Protein AF-0000000082405717 (afdb_homodimer)

Organism: Rhodococcus erythropolis (NCBI:txid1833)

InterPro domains:
  IPR011251 Luciferase-like domain [PF00296] (8-294)
  IPR022526 F420-dependent oxidoreductase, Rv3093c [TIGR03841] (1-301)
  IPR036661 Luciferase-like domain superfamily [G3DSA:3.20.20.30] (1-319)
  IPR036661 Luciferase-like domain superfamily [SSF51679] (6-317)
  IPR050564 F420-dependent glucose-6-phosphate dehydrogenase/mer [PTHR43244] (6-301)

Radius of gyration: 26.14 Å; Cα contacts (8 Å, |Δi|>4): 1384; chains: 2; bounding box: 50×81×60 Å

Solvent-accessible surface area (backbone atoms only — not comparable to full-atom values): 31943 Å² total; per-residue (Å²): 84,48,86,56,84,92,44,67,76,69,43,40,55,54,29,53,53,49,41,29,74,64,60,40,64,63,46,45,32,46,54,72,73,52,46,29,38,41,27,51,45,25,62,54,38,56,72,51,84,68,31,30,38,30,44,28,49,38,36,39,67,67,44,35,39,50,57,49,47,30,28,41,18,33,28,14,68,74,29,72,35,42,25,20,43,26,36,25,62,74,48,66,61,56,38,39,29,32,45,38,34,69,68,81,58,38,56,59,25,42,42,42,31,47,52,20,34,50,31,29,57,70,69,33,58,20,67,25,90,48,94,77,36,35,24,37,89,33,57,66,70,51,66,50,21,79,50,49,44,30,22,47,38,84,50,69,66,34,40,49,35,16,38,75,67,20,56,22,31,37,33,73,65,50,27,46,69,56,46,28,54,53,48,52,50,45,51,52,50,18,60,75,69,72,42,67,79,39,48,33,34,35,40,22,47,24,34,33,27,88,88,34,50,52,69,65,41,51,50,54,52,46,62,68,45,57,81,43,38,54,34,86,67,48,26,57,51,41,36,75,73,70,42,46,70,57,32,52,42,38,66,69,63,53,55,67,71,60,50,51,75,59,59,48,70,64,62,44,48,51,27,28,38,48,27,24,65,69,46,31,53,52,46,53,48,46,29,43,74,48,62,42,73,42,76,45,69,30,44,36,62,37,92,92,28,59,49,12,48,57,29,46,58,58,54,46,67,75,106,84,52,87,56,83,93,46,66,76,66,46,41,55,54,29,53,52,49,41,27,74,63,61,42,63,62,48,45,32,46,56,72,74,52,47,31,38,40,27,50,45,25,62,55,38,56,71,51,85,68,31,32,37,30,43,29,50,39,35,40,68,68,46,36,38,50,57,49,48,30,29,40,18,32,28,13,68,73,30,72,36,41,25,21,42,25,35,25,63,74,48,66,62,55,37,40,29,32,45,38,33,67,65,80,58,37,55,58,27,42,42,41,32,49,54,20,33,50,32,30,56,70,68,33,58,20,64,25,90,46,96,76,36,36,24,36,89,35,56,69,71,51,65,52,22,78,50,49,44,29,23,47,38,83,50,69,66,33,40,51,36,17,38,74,69,20,56,22,30,36,35,73,64,50,27,46,68,56,46,30,54,52,48,52,51,44,51,52,49,17,61,74,68,72,42,66,79,39,48,32,35,34,41,22,46,25,34,34,28,88,89,34,49,51,70,66,40,51,49,55,52,46,62,68,44,56,82,42,38,53,35,86,67,48,26,57,50,40,37,75,73,71,43,45,69,55,32,53,40,36,64,69,62,51,55,69,71,59,50,50,77,59,61,49,69,66,61,43,49,49,27,29,39,48,26,24,65,69,48,31,54,52,48,54,47,47,32,41,74,48,63,43,74,41,77,45,67,28,45,37,62,37,94,93,27,60,49,11,47,58,29,48,56,58,54,46,69,73,105

Structure (mmCIF, N/CA/C/O backbone):
data_AF-0000000082405717-model_v1
#
loop_
_entity.id
_entity.type
_entity.pdbx_description
1 polymer 'LLM class F420-dependent oxidoreductase'
#
loop_
_atom_site.group_PDB
_atom_site.id
_atom_site.type_symbol
_atom_site.label_atom_id
_atom_site.label_alt_id
_atom_site.label_comp_id
_atom_site.label_asym_id
_atom_site.label_entity_id
_atom_site.label_seq_id
_atom_site.pdbx_PDB_ins_code
_atom_site.Cartn_x
_atom_site.Cartn_y
_atom_site.Cartn_z
_atom_site.occupancy
_atom_site.B_iso_or_equiv
_atom_site.auth_seq_id
_atom_site.auth_comp_id
_atom_site.auth_asym_id
_atom_site.auth_atom_id
_atom_site.pdbx_PDB_model_num
ATOM 1 N N . MET A 1 1 ? 1.804 -17.516 -0.423 1 82.5 1 MET A N 1
ATOM 2 C CA . MET A 1 1 ? 0.649 -17.625 0.466 1 82.5 1 MET A CA 1
ATOM 3 C C . MET A 1 1 ? -0.65 -17.641 -0.332 1 82.5 1 MET A C 1
ATOM 5 O O . MET A 1 1 ? -0.806 -16.891 -1.296 1 82.5 1 MET A O 1
ATOM 9 N N . GLY A 1 2 ? -1.438 -18.625 0.055 1 79.5 2 GLY A N 1
ATOM 10 C CA . GLY A 1 2 ? -2.766 -18.656 -0.539 1 79.5 2 GLY A CA 1
ATOM 11 C C . GLY A 1 2 ? -3.76 -17.766 0.182 1 79.5 2 GLY A C 1
ATOM 12 O O . GLY A 1 2 ? -3.793 -17.734 1.414 1 79.5 2 GLY A O 1
ATOM 13 N N . LEU A 1 3 ? -4.418 -16.812 -0.432 1 80.62 3 LEU A N 1
ATOM 14 C CA . LEU A 1 3 ? -5.5 -16.031 0.153 1 80.62 3 LEU A CA 1
ATOM 15 C C . LEU A 1 3 ? -6.855 -16.656 -0.151 1 80.62 3 LEU A C 1
ATOM 17 O O . LEU A 1 3 ? -7.707 -16.031 -0.785 1 80.62 3 LEU A O 1
ATOM 21 N N . TRP A 1 4 ? -7.027 -17.859 0.488 1 90.5 4 TRP A N 1
ATOM 22 C CA . TRP A 1 4 ? -8.234 -18.641 0.249 1 90.5 4 TRP A CA 1
ATOM 23 C C . TRP A 1 4 ? -9.461 -17.969 0.844 1 90.5 4 TRP A C 1
ATOM 25 O O . TRP A 1 4 ? -9.469 -17.609 2.027 1 90.5 4 TRP A O 1
ATOM 35 N N . GLN A 1 5 ? -10.477 -17.844 0.106 1 87.81 5 GLN A N 1
ATOM 36 C CA . GLN A 1 5 ? -11.633 -17.047 0.493 1 87.81 5 GLN A CA 1
ATOM 37 C C . GLN A 1 5 ? -12.539 -17.812 1.448 1 87.81 5 GLN A C 1
ATOM 39 O O . GLN A 1 5 ? -13.422 -17.234 2.082 1 87.81 5 GLN A O 1
ATOM 44 N N . ASP A 1 6 ? -12.32 -19.125 1.501 1 91.88 6 ASP A N 1
ATOM 45 C CA . ASP A 1 6 ? -13.172 -19.969 2.34 1 91.88 6 ASP A CA 1
ATOM 46 C C . ASP A 1 6 ? -12.523 -20.234 3.695 1 91.88 6 ASP A C 1
ATOM 48 O O . ASP A 1 6 ? -12.922 -21.141 4.414 1 91.88 6 ASP A O 1
ATOM 52 N N . ARG A 1 7 ? -11.492 -19.453 4 1 94.62 7 ARG A N 1
ATOM 53 C CA . ARG A 1 7 ? -10.781 -19.562 5.27 1 94.62 7 ARG A CA 1
ATOM 54 C C . ARG A 1 7 ? -10.75 -18.219 5.996 1 94.62 7 ARG A C 1
ATOM 56 O O . ARG A 1 7 ? -10.883 -17.172 5.375 1 94.62 7 ARG A O 1
ATOM 63 N N . PRO A 1 8 ? -10.578 -18.312 7.332 1 94.56 8 PRO A N 1
ATOM 64 C CA . PRO A 1 8 ? -10.305 -17.062 8.023 1 94.56 8 PRO A CA 1
ATOM 65 C C . PRO A 1 8 ? -9.086 -16.328 7.461 1 94.56 8 PRO A C 1
ATOM 67 O O . PRO A 1 8 ? -8.023 -16.938 7.285 1 94.56 8 PRO A O 1
ATOM 70 N N . PRO A 1 9 ? -9.25 -15.047 7.191 1 94.12 9 PRO A N 1
ATOM 71 C CA . PRO A 1 9 ? -8.172 -14.312 6.535 1 94.12 9 PRO A CA 1
ATOM 72 C C . PRO A 1 9 ? -6.836 -14.438 7.266 1 94.12 9 PRO A C 1
ATOM 74 O O . PRO A 1 9 ? -5.789 -14.594 6.629 1 94.12 9 PRO A O 1
ATOM 77 N N . ARG A 1 10 ? -6.812 -14.539 8.523 1 92.94 10 ARG A N 1
ATOM 78 C CA . ARG A 1 10 ? -5.586 -14.484 9.312 1 92.94 10 ARG A CA 1
ATOM 79 C C . ARG A 1 10 ? -4.816 -15.797 9.211 1 92.94 10 ARG A C 1
ATOM 81 O O . ARG A 1 10 ? -3.654 -15.875 9.617 1 92.94 10 ARG A O 1
ATOM 88 N N . GLU A 1 11 ? -5.453 -16.797 8.688 1 96.5 11 GLU A N 1
ATOM 89 C CA . GLU A 1 11 ? -4.762 -18.078 8.531 1 96.5 11 GLU A CA 1
ATOM 90 C C . GLU A 1 11 ? -3.531 -17.922 7.641 1 96.5 11 GLU A C 1
ATOM 92 O O . GLU A 1 11 ? -2.562 -18.688 7.777 1 96.5 11 GLU A O 1
ATOM 97 N N . VAL A 1 12 ? -3.496 -16.938 6.852 1 96.19 12 VAL A N 1
ATOM 98 C CA . VAL A 1 12 ? -2.391 -16.719 5.926 1 96.19 12 VAL A CA 1
ATOM 99 C C . VAL A 1 12 ? -1.126 -16.359 6.707 1 96.19 12 VAL A C 1
ATOM 101 O O . VAL A 1 12 ? -0.019 -16.734 6.309 1 96.19 12 VAL A O 1
ATOM 104 N N . THR A 1 13 ? -1.247 -15.648 7.824 1 96.56 13 THR A N 1
ATOM 105 C CA . THR A 1 13 ? -0.088 -15.297 8.633 1 96.56 13 THR A CA 1
ATOM 106 C C . THR A 1 13 ? 0.536 -16.547 9.258 1 96.56 13 THR A C 1
ATOM 108 O O . THR A 1 13 ? 1.759 -16.641 9.375 1 96.56 13 THR A O 1
ATOM 111 N N . THR A 1 14 ? -0.333 -17.5 9.656 1 97 14 THR A N 1
ATOM 112 C CA . THR A 1 14 ? 0.156 -18.781 10.18 1 97 14 THR A CA 1
ATOM 113 C C . THR A 1 14 ? 0.927 -19.547 9.109 1 97 14 THR A C 1
ATOM 115 O O . THR A 1 14 ? 1.992 -20.094 9.383 1 97 14 THR A O 1
ATOM 118 N N . THR A 1 15 ? 0.385 -19.531 7.902 1 97.94 15 THR A N 1
ATOM 119 C CA . THR A 1 15 ? 1.049 -20.188 6.781 1 97.94 15 THR A CA 1
ATOM 120 C C . THR A 1 15 ? 2.436 -19.594 6.551 1 97.94 15 THR A C 1
ATOM 122 O O . THR A 1 15 ? 3.414 -20.328 6.391 1 97.94 15 THR A O 1
ATOM 125 N N . ALA A 1 16 ? 2.533 -18.297 6.547 1 97.88 16 ALA A N 1
ATOM 126 C CA . ALA A 1 16 ? 3.787 -17.609 6.277 1 97.88 16 ALA A CA 1
ATOM 127 C C . ALA A 1 16 ? 4.832 -17.906 7.348 1 97.88 16 ALA A C 1
ATOM 129 O O . ALA A 1 16 ? 5.984 -18.203 7.027 1 97.88 16 ALA A O 1
ATOM 130 N N . ARG A 1 17 ? 4.473 -17.875 8.602 1 96.94 17 ARG A N 1
ATOM 131 C CA . ARG A 1 17 ? 5.395 -18.109 9.711 1 96.94 17 ARG A CA 1
ATOM 132 C C . ARG A 1 17 ? 5.879 -19.547 9.719 1 96.94 17 ARG A C 1
ATOM 134 O O . ARG A 1 17 ? 7.047 -19.812 10.016 1 96.94 17 ARG A O 1
ATOM 141 N N . LEU A 1 18 ? 4.914 -20.406 9.422 1 97.44 18 LEU A N 1
ATOM 142 C CA . LEU A 1 18 ? 5.281 -21.828 9.328 1 97.44 18 LEU A CA 1
ATOM 143 C C . LEU A 1 18 ? 6.281 -22.047 8.203 1 97.44 18 LEU A C 1
ATOM 145 O O . LEU A 1 18 ? 7.23 -22.828 8.359 1 97.44 18 LEU A O 1
ATOM 149 N N . ALA A 1 19 ? 6.051 -21.406 7.066 1 97.94 19 ALA A N 1
ATOM 150 C CA . ALA A 1 19 ? 6.965 -21.547 5.938 1 97.94 19 ALA A CA 1
ATOM 151 C C . ALA A 1 19 ? 8.383 -21.125 6.328 1 97.94 19 ALA A C 1
ATOM 153 O O . ALA A 1 19 ? 9.352 -21.828 6.012 1 97.94 19 ALA A O 1
ATOM 154 N N . ASP A 1 20 ? 8.523 -20.016 7.027 1 97.94 20 ASP A N 1
ATOM 155 C CA . ASP A 1 20 ? 9.828 -19.547 7.484 1 97.94 20 ASP A CA 1
ATOM 156 C C . ASP A 1 20 ? 10.461 -20.547 8.461 1 97.94 20 ASP A C 1
ATOM 158 O O . ASP A 1 20 ? 11.641 -20.875 8.344 1 97.94 20 ASP A O 1
ATOM 162 N N . LYS A 1 21 ? 9.664 -21.016 9.406 1 97.06 21 LYS A N 1
ATOM 163 C CA . LYS A 1 21 ? 10.148 -21.938 10.422 1 97.06 21 LYS A CA 1
ATOM 164 C C . LYS A 1 21 ? 10.641 -23.234 9.797 1 97.06 21 LYS A C 1
ATOM 166 O O . LYS A 1 21 ? 11.609 -23.828 10.281 1 97.06 21 LYS A O 1
ATOM 171 N N . LEU A 1 22 ? 9.977 -23.641 8.719 1 97.44 22 LEU A N 1
ATOM 172 C CA . LEU A 1 22 ? 10.305 -24.891 8.062 1 97.44 22 LEU A CA 1
ATOM 173 C C . LEU A 1 22 ? 11.492 -24.734 7.129 1 97.44 22 LEU A C 1
ATOM 175 O O . LEU A 1 22 ? 11.953 -25.703 6.523 1 97.44 22 LEU A O 1
ATOM 179 N N . GLY A 1 23 ? 11.922 -23.469 6.914 1 95.62 23 GLY A N 1
ATOM 180 C CA . GLY A 1 23 ? 13.172 -23.25 6.203 1 95.62 23 GLY A CA 1
ATOM 181 C C . GLY A 1 23 ? 12.977 -22.969 4.727 1 95.62 23 GLY A C 1
ATOM 182 O O . GLY A 1 23 ? 13.922 -23.062 3.941 1 95.62 23 GLY A O 1
ATOM 183 N N . PHE A 1 24 ? 11.758 -22.672 4.312 1 96.62 24 PHE A N 1
ATOM 184 C CA . PHE A 1 24 ? 11.578 -22.203 2.945 1 96.62 24 PHE A CA 1
ATOM 185 C C . PHE A 1 24 ? 12.344 -20.922 2.707 1 96.62 24 PHE A C 1
ATOM 187 O O . PHE A 1 24 ? 12.344 -20.016 3.553 1 96.62 24 PHE A O 1
ATOM 194 N N . GLY A 1 25 ? 12.992 -20.797 1.614 1 95.94 25 GLY A N 1
ATOM 195 C CA . GLY A 1 25 ? 13.898 -19.688 1.351 1 95.94 25 GLY A CA 1
ATOM 196 C C . GLY A 1 25 ? 13.172 -18.391 1.021 1 95.94 25 GLY A C 1
ATOM 197 O O . GLY A 1 25 ? 13.727 -17.297 1.191 1 95.94 25 GLY A O 1
ATOM 198 N N . ARG A 1 26 ? 12.008 -18.594 0.47 1 97.94 26 ARG A N 1
ATOM 199 C CA . ARG A 1 26 ? 11.234 -17.406 0.095 1 97.94 26 ARG A CA 1
ATOM 200 C C . ARG A 1 26 ? 9.766 -17.578 0.469 1 97.94 26 ARG A C 1
ATOM 202 O O . ARG A 1 26 ? 9.203 -18.672 0.338 1 97.94 26 ARG A O 1
ATOM 209 N N . VAL A 1 27 ? 9.164 -16.516 0.945 1 98.25 27 VAL A N 1
ATOM 210 C CA . VAL A 1 27 ? 7.727 -16.422 1.185 1 98.25 27 VAL A CA 1
ATOM 211 C C . VAL A 1 27 ? 7.117 -15.375 0.259 1 98.25 27 VAL A C 1
ATOM 213 O O . VAL A 1 27 ? 7.527 -14.211 0.27 1 98.25 27 VAL A O 1
ATOM 216 N N . TRP A 1 28 ? 6.191 -15.828 -0.559 1 98.25 28 TRP A N 1
ATOM 217 C CA . TRP A 1 28 ? 5.531 -14.961 -1.526 1 98.25 28 TRP A CA 1
ATOM 218 C C . TRP A 1 28 ? 4.238 -14.391 -0.952 1 98.25 28 TRP A C 1
ATOM 220 O O . TRP A 1 28 ? 3.398 -15.133 -0.437 1 98.25 28 TRP A O 1
ATOM 230 N N . VAL A 1 29 ? 4.125 -13.094 -1.016 1 97.5 29 VAL A N 1
ATOM 231 C CA . VAL A 1 29 ? 2.916 -12.391 -0.604 1 97.5 29 VAL A CA 1
ATOM 232 C C . VAL A 1 29 ? 2.219 -11.805 -1.827 1 97.5 29 VAL A C 1
ATOM 234 O O . VAL A 1 29 ? 2.57 -10.711 -2.287 1 97.5 29 VAL A O 1
ATOM 237 N N . GLY A 1 30 ? 1.246 -12.508 -2.324 1 93.44 30 GLY A N 1
ATOM 238 C CA . GLY A 1 30 ? 0.477 -12.016 -3.455 1 93.44 30 GLY A CA 1
ATOM 239 C C . GLY A 1 30 ? -0.534 -10.953 -3.066 1 93.44 30 GLY A C 1
ATOM 240 O O . GLY A 1 30 ? -0.713 -10.656 -1.883 1 93.44 30 GLY A O 1
ATOM 241 N N . GLU A 1 31 ? -1.063 -10.297 -4.027 1 89.25 31 GLU A N 1
ATOM 242 C CA . GLU A 1 31 ? -2.115 -9.312 -3.779 1 89.25 31 GLU A CA 1
ATOM 243 C C . GLU A 1 31 ? -3.387 -9.664 -4.547 1 89.25 31 GLU A C 1
ATOM 245 O O . GLU A 1 31 ? -3.354 -9.852 -5.766 1 89.25 31 GLU A O 1
ATOM 250 N N . MET A 1 32 ? -4.398 -9.82 -3.762 1 84.19 32 MET A N 1
ATOM 251 C CA . MET A 1 32 ? -5.742 -10.008 -4.301 1 84.19 32 MET A CA 1
ATOM 252 C C . MET A 1 32 ? -6.75 -9.141 -3.553 1 84.19 32 MET A C 1
ATOM 254 O O . MET A 1 32 ? -6.555 -7.93 -3.412 1 84.19 32 MET A O 1
ATOM 258 N N . ALA A 1 33 ? -7.75 -9.766 -3.041 1 88.5 33 ALA A N 1
ATOM 259 C CA . ALA A 1 33 ? -8.891 -8.977 -2.584 1 88.5 33 ALA A CA 1
ATOM 260 C C . ALA A 1 33 ? -8.859 -8.789 -1.07 1 88.5 33 ALA A C 1
ATOM 262 O O . ALA A 1 33 ? -9.656 -8.031 -0.514 1 88.5 33 ALA A O 1
ATOM 263 N N . THR A 1 34 ? -7.898 -9.453 -0.398 1 95.62 34 THR A N 1
ATOM 264 C CA . THR A 1 34 ? -8.039 -9.508 1.052 1 95.62 34 THR A CA 1
ATOM 265 C C . THR A 1 34 ? -7.105 -8.516 1.729 1 95.62 34 THR A C 1
ATOM 267 O O . THR A 1 34 ? -7.547 -7.492 2.258 1 95.62 34 THR A O 1
ATOM 270 N N . TYR A 1 35 ? -5.781 -8.758 1.598 1 97.81 35 TYR A N 1
ATOM 271 C CA . TYR A 1 35 ? -4.801 -7.918 2.281 1 97.81 35 TYR A CA 1
ATOM 272 C C . TYR A 1 35 ? -4.047 -7.047 1.287 1 97.81 35 TYR A C 1
ATOM 274 O O . TYR A 1 35 ? -3.764 -7.473 0.165 1 97.81 35 TYR A O 1
ATOM 282 N N . ASP A 1 36 ? -3.68 -5.852 1.724 1 98 36 ASP A N 1
ATOM 283 C CA . ASP A 1 36 ? -2.611 -5.094 1.078 1 98 36 ASP A CA 1
ATOM 284 C C . ASP A 1 36 ? -1.276 -5.828 1.188 1 98 36 ASP A C 1
ATOM 286 O O . ASP A 1 36 ? -0.887 -6.262 2.275 1 98 36 ASP A O 1
ATOM 290 N N . ALA A 1 37 ? -0.644 -5.914 0.137 1 98.12 37 ALA A N 1
ATOM 291 C CA . ALA A 1 37 ? 0.55 -6.75 0.074 1 98.12 37 ALA A CA 1
ATOM 292 C C . ALA A 1 37 ? 1.642 -6.223 1 1 98.12 37 ALA A C 1
ATOM 294 O O . ALA A 1 37 ? 2.338 -7 1.657 1 98.12 37 ALA A O 1
ATOM 295 N N . PHE A 1 38 ? 1.84 -4.902 1.069 1 98.69 38 PHE A N 1
ATOM 296 C CA . PHE A 1 38 ? 2.926 -4.328 1.855 1 98.69 38 PHE A CA 1
ATOM 297 C C . PHE A 1 38 ? 2.617 -4.41 3.346 1 98.69 38 PHE A C 1
ATOM 299 O O . PHE A 1 38 ? 3.506 -4.68 4.156 1 98.69 38 PHE A O 1
ATOM 306 N N . ALA A 1 39 ? 1.356 -4.188 3.701 1 98.62 39 ALA A N 1
ATOM 307 C CA . ALA A 1 39 ? 0.957 -4.34 5.098 1 98.62 39 ALA A CA 1
ATOM 308 C C . ALA A 1 39 ? 1.168 -5.773 5.574 1 98.62 39 ALA A C 1
ATOM 310 O O . ALA A 1 39 ? 1.77 -6.004 6.629 1 98.62 39 ALA A O 1
ATOM 311 N N . LEU A 1 40 ? 0.71 -6.711 4.777 1 98.5 40 LEU A N 1
ATOM 312 C CA . LEU A 1 40 ? 0.818 -8.117 5.16 1 98.5 40 LEU A CA 1
ATOM 313 C C . LEU A 1 40 ? 2.277 -8.555 5.211 1 98.5 40 LEU A C 1
ATOM 315 O O . LEU A 1 40 ? 2.699 -9.219 6.164 1 98.5 40 LEU A O 1
ATOM 319 N N . ALA A 1 41 ? 3.025 -8.18 4.184 1 98.69 41 ALA A N 1
ATOM 320 C CA . ALA A 1 41 ? 4.441 -8.539 4.148 1 98.69 41 ALA A CA 1
ATOM 321 C C . ALA A 1 41 ? 5.184 -7.961 5.352 1 98.69 41 ALA A C 1
ATOM 323 O O . ALA A 1 41 ? 6.051 -8.617 5.926 1 98.69 41 ALA A O 1
ATOM 324 N N . THR A 1 42 ? 4.891 -6.727 5.727 1 98.69 42 THR A N 1
ATOM 325 C CA . THR A 1 42 ? 5.504 -6.102 6.891 1 98.69 42 THR A CA 1
ATOM 326 C C . THR A 1 42 ? 5.176 -6.879 8.164 1 98.69 42 THR A C 1
ATOM 328 O O . THR A 1 42 ? 6.055 -7.137 8.984 1 98.69 42 THR A O 1
ATOM 331 N N . SER A 1 43 ? 3.955 -7.238 8.305 1 98.31 43 SER A N 1
ATOM 332 C CA . SER A 1 43 ? 3.504 -7.957 9.492 1 98.31 43 SER A CA 1
ATOM 333 C C . SER A 1 43 ? 4.211 -9.305 9.625 1 98.31 43 SER A C 1
ATOM 335 O O . SER A 1 43 ? 4.793 -9.602 10.672 1 98.31 43 SER A O 1
ATOM 337 N N . VAL A 1 44 ? 4.23 -10.102 8.531 1 97.56 44 VAL A N 1
ATOM 338 C CA . VAL A 1 44 ? 4.742 -11.461 8.648 1 97.56 44 VAL A CA 1
ATOM 339 C C . VAL A 1 44 ? 6.266 -11.445 8.586 1 97.56 44 VAL A C 1
ATOM 341 O O . VAL A 1 44 ? 6.926 -12.266 9.234 1 97.56 44 VAL A O 1
ATOM 344 N N . GLY A 1 45 ? 6.812 -10.477 7.895 1 98.06 45 GLY A N 1
ATOM 345 C CA . GLY A 1 45 ? 8.258 -10.414 7.711 1 98.06 45 GLY A CA 1
ATOM 346 C C . GLY A 1 45 ? 9 -10.023 8.969 1 98.06 45 GLY A C 1
ATOM 347 O O . GLY A 1 45 ? 10.164 -10.391 9.148 1 98.06 45 GLY A O 1
ATOM 348 N N . ALA A 1 46 ? 8.469 -9.172 9.852 1 95.31 46 ALA A N 1
ATOM 349 C CA . ALA A 1 46 ? 9.102 -8.727 11.094 1 95.31 46 ALA A CA 1
ATOM 350 C C . ALA A 1 46 ? 9.469 -9.914 11.977 1 95.31 46 ALA A C 1
ATOM 352 O O . ALA A 1 46 ? 10.43 -9.852 12.75 1 95.31 46 ALA A O 1
ATOM 353 N N . GLY A 1 47 ? 9.062 -11.07 11.781 1 92.5 47 GLY A N 1
ATOM 354 C CA . GLY A 1 47 ? 9.305 -12.234 12.617 1 92.5 47 GLY A CA 1
ATOM 355 C C . GLY A 1 47 ? 10.055 -13.344 11.898 1 92.5 47 GLY A C 1
ATOM 356 O O . GLY A 1 47 ? 10.32 -14.398 12.477 1 92.5 47 GLY A O 1
ATOM 357 N N . PHE A 1 48 ? 10.43 -13.031 10.664 1 96.94 48 PHE A N 1
ATOM 358 C CA . PHE A 1 48 ? 11.094 -14.055 9.867 1 96.94 48 PHE A CA 1
ATOM 359 C C . PHE A 1 48 ? 12.531 -14.25 10.32 1 96.94 48 PHE A C 1
ATOM 361 O O . PHE A 1 48 ? 13.219 -13.281 10.648 1 96.94 48 PHE A O 1
ATOM 368 N N . GLU A 1 49 ? 12.984 -15.398 10.297 1 95.31 49 GLU A N 1
ATOM 369 C CA . GLU A 1 49 ? 14.352 -15.727 10.672 1 95.31 49 GLU A CA 1
ATOM 370 C C . GLU A 1 49 ? 15.211 -16.031 9.453 1 95.31 49 GLU A C 1
ATOM 372 O O . GLU A 1 49 ? 16.422 -15.805 9.461 1 95.31 49 GLU A O 1
ATOM 377 N N . HIS A 1 50 ? 14.586 -16.516 8.352 1 93.44 50 HIS A N 1
ATOM 378 C CA . HIS A 1 50 ? 15.406 -17.047 7.262 1 93.44 50 HIS A CA 1
ATOM 379 C C . HIS A 1 50 ? 14.883 -16.578 5.91 1 93.44 50 HIS A C 1
ATOM 381 O O . HIS A 1 50 ? 15.672 -16.203 5.031 1 93.44 50 HIS A O 1
ATOM 387 N N . SER A 1 51 ? 13.695 -16.469 5.77 1 96.81 51 SER A N 1
ATOM 388 C CA . SER A 1 51 ? 13.07 -16.344 4.457 1 96.81 51 SER A CA 1
ATOM 389 C C . SER A 1 51 ? 13.188 -14.922 3.914 1 96.81 51 SER A C 1
ATOM 391 O O . SER A 1 51 ? 13.055 -13.953 4.664 1 96.81 51 SER A O 1
ATOM 393 N N . GLU A 1 52 ? 13.484 -14.797 2.672 1 98.06 52 GLU A N 1
ATOM 394 C CA . GLU A 1 52 ? 13.25 -13.555 1.953 1 98.06 52 GLU A CA 1
ATOM 395 C C . GLU A 1 52 ? 11.773 -13.383 1.615 1 98.06 52 GLU A C 1
ATOM 397 O O . GLU A 1 52 ? 10.992 -14.336 1.71 1 98.06 52 GLU A O 1
ATOM 402 N N . LEU A 1 53 ? 11.469 -12.18 1.296 1 98.69 53 LEU A N 1
ATOM 403 C CA . LEU A 1 53 ? 10.086 -11.898 0.916 1 98.69 53 LEU A CA 1
ATOM 404 C C . LEU A 1 53 ? 9.984 -11.602 -0.577 1 98.69 53 LEU A C 1
ATOM 406 O O . LEU A 1 53 ? 10.891 -11.008 -1.162 1 98.69 53 LEU A O 1
ATOM 410 N N . VAL A 1 54 ? 8.984 -12.062 -1.225 1 98.75 54 VAL A N 1
ATOM 411 C CA . VAL A 1 54 ? 8.578 -11.633 -2.557 1 98.75 54 VAL A CA 1
ATOM 412 C C . VAL A 1 54 ? 7.188 -10.992 -2.488 1 98.75 54 VAL A C 1
ATOM 414 O O . VAL A 1 54 ? 6.223 -11.633 -2.062 1 98.75 54 VAL A O 1
ATOM 417 N N . VAL A 1 55 ? 7.109 -9.773 -2.896 1 98.62 55 VAL A N 1
ATOM 418 C CA . VAL A 1 55 ? 5.816 -9.102 -2.902 1 98.62 55 VAL A CA 1
ATOM 419 C C . VAL A 1 55 ? 5.262 -9.062 -4.324 1 98.62 55 VAL A C 1
ATOM 421 O O . VAL A 1 55 ? 5.926 -8.57 -5.242 1 98.62 55 VAL A O 1
ATOM 424 N N . GLY A 1 56 ? 4.035 -9.555 -4.441 1 97.94 56 GLY A N 1
ATOM 425 C CA . GLY A 1 56 ? 3.389 -9.57 -5.742 1 97.94 56 GLY A CA 1
ATOM 426 C C . GLY A 1 56 ? 3.092 -10.961 -6.254 1 97.94 56 GLY A C 1
ATOM 427 O O . GLY A 1 56 ? 3.279 -11.945 -5.531 1 97.94 56 GLY A O 1
ATOM 428 N N . PRO A 1 57 ? 2.682 -11.109 -7.543 1 97.56 57 PRO A N 1
ATOM 429 C CA . PRO A 1 57 ? 2.758 -10.055 -8.555 1 97.56 57 PRO A CA 1
ATOM 430 C C . PRO A 1 57 ? 1.812 -8.891 -8.266 1 97.56 57 PRO A C 1
ATOM 432 O O . PRO A 1 57 ? 0.686 -9.102 -7.805 1 97.56 57 PRO A O 1
ATOM 435 N N . LEU A 1 58 ? 2.314 -7.664 -8.453 1 98.38 58 LEU A N 1
ATOM 436 C CA . LEU A 1 58 ? 1.538 -6.438 -8.328 1 98.38 58 LEU A CA 1
ATOM 437 C C . LEU A 1 58 ? 1.053 -5.957 -9.695 1 98.38 58 LEU A C 1
ATOM 439 O O . LEU A 1 58 ? 1.823 -5.93 -10.656 1 98.38 58 LEU A O 1
ATOM 443 N N . ALA A 1 59 ? -0.255 -5.633 -9.789 1 97.69 59 ALA A N 1
ATOM 444 C CA . ALA A 1 59 ? -0.82 -5.121 -11.031 1 97.69 59 ALA A CA 1
ATOM 445 C C . ALA A 1 59 ? -0.261 -3.742 -11.367 1 97.69 59 ALA A C 1
ATOM 447 O O . ALA A 1 59 ? -0.557 -2.764 -10.672 1 97.69 59 ALA A O 1
ATOM 448 N N . VAL A 1 60 ? 0.363 -3.627 -12.477 1 98.06 60 VAL A N 1
ATOM 449 C CA . VAL A 1 60 ? 1.197 -2.465 -12.758 1 98.06 60 VAL A CA 1
ATOM 450 C C . VAL A 1 60 ? 0.317 -1.284 -13.164 1 98.06 60 VAL A C 1
ATOM 452 O O . VAL A 1 60 ? 0.756 -0.132 -13.125 1 98.06 60 VAL A O 1
ATOM 455 N N . THR A 1 61 ? -0.936 -1.546 -13.586 1 97.38 61 THR A N 1
ATOM 456 C CA . THR A 1 61 ? -1.802 -0.421 -13.922 1 97.38 61 THR A CA 1
ATOM 457 C C . THR A 1 61 ? -2.566 0.06 -12.695 1 97.38 61 THR A C 1
ATOM 459 O O . THR A 1 61 ? -3.189 1.123 -12.719 1 97.38 61 THR A O 1
ATOM 462 N N . VAL A 1 62 ? -2.469 -0.719 -11.633 1 97.38 62 VAL A N 1
ATOM 463 C CA . VAL A 1 62 ? -3.084 -0.329 -10.367 1 97.38 62 VAL A CA 1
ATOM 464 C C . VAL A 1 62 ? -2.055 0.382 -9.492 1 97.38 62 VAL A C 1
ATOM 466 O O . VAL A 1 62 ? -2.326 1.459 -8.961 1 97.38 62 VAL A O 1
ATOM 469 N N . ARG A 1 63 ? -0.901 -0.148 -9.375 1 97.69 63 ARG A N 1
ATOM 470 C CA . ARG A 1 63 ? 0.204 0.459 -8.641 1 97.69 63 ARG A CA 1
ATOM 471 C C . ARG A 1 63 ? 1.312 0.905 -9.586 1 97.69 63 ARG A C 1
ATOM 473 O O . ARG A 1 63 ? 1.894 0.085 -10.297 1 97.69 63 ARG A O 1
ATOM 480 N N . ASP A 1 64 ? 1.668 2.152 -9.531 1 97.44 64 ASP A N 1
ATOM 481 C CA . ASP A 1 64 ? 2.689 2.68 -10.438 1 97.44 64 ASP A CA 1
ATOM 482 C C . ASP A 1 64 ? 4.09 2.34 -9.938 1 97.44 64 ASP A C 1
ATOM 484 O O . ASP A 1 64 ? 4.258 1.867 -8.812 1 97.44 64 ASP A O 1
ATOM 488 N N . PRO A 1 65 ? 5.117 2.602 -10.711 1 97.94 65 PRO A N 1
ATOM 489 C CA . PRO A 1 65 ? 6.48 2.178 -10.375 1 97.94 65 PRO A CA 1
ATOM 490 C C . PRO A 1 65 ? 6.969 2.773 -9.055 1 97.94 65 PRO A C 1
ATOM 492 O O . PRO A 1 65 ? 7.582 2.07 -8.242 1 97.94 65 PRO A O 1
ATOM 495 N N . ALA A 1 66 ? 6.707 4.02 -8.82 1 97.94 66 ALA A N 1
ATOM 496 C CA . ALA A 1 66 ? 7.156 4.656 -7.582 1 97.94 66 ALA A CA 1
ATOM 497 C C . ALA A 1 66 ? 6.496 4.023 -6.363 1 97.94 66 ALA A C 1
ATOM 499 O O . ALA A 1 66 ? 7.168 3.695 -5.383 1 97.94 66 ALA A O 1
ATOM 500 N N . MET A 1 67 ? 5.184 3.855 -6.449 1 97.94 67 MET A N 1
ATOM 501 C CA . MET A 1 67 ? 4.434 3.238 -5.359 1 97.94 67 MET A CA 1
ATOM 502 C C . MET A 1 67 ? 4.961 1.84 -5.059 1 97.94 67 MET A C 1
ATOM 504 O O . MET A 1 67 ? 5.113 1.465 -3.895 1 97.94 67 MET A O 1
ATOM 508 N N . ILE A 1 68 ? 5.207 1.112 -6.102 1 98.62 68 ILE A N 1
ATOM 509 C CA . ILE A 1 68 ? 5.684 -0.26 -5.965 1 98.62 68 ILE A CA 1
ATOM 510 C C . ILE A 1 68 ? 7.043 -0.267 -5.27 1 98.62 68 ILE A C 1
ATOM 512 O O . ILE A 1 68 ? 7.25 -1.003 -4.301 1 98.62 68 ILE A O 1
ATOM 516 N N . ALA A 1 69 ? 7.945 0.532 -5.75 1 98.62 69 ALA A N 1
ATOM 517 C CA . ALA A 1 69 ? 9.305 0.564 -5.211 1 98.62 69 ALA A CA 1
ATOM 518 C C . ALA A 1 69 ? 9.312 1.078 -3.773 1 98.62 69 ALA A C 1
ATOM 520 O O . ALA A 1 69 ? 10.039 0.56 -2.926 1 98.62 69 ALA A O 1
ATOM 521 N N . ILE A 1 70 ? 8.508 2.1 -3.461 1 98.44 70 ILE A N 1
ATOM 522 C CA . ILE A 1 70 ? 8.398 2.623 -2.105 1 98.44 70 ILE A CA 1
ATOM 523 C C . ILE A 1 70 ? 7.891 1.528 -1.169 1 98.44 70 ILE A C 1
ATOM 525 O O . ILE A 1 70 ? 8.43 1.332 -0.08 1 98.44 70 ILE A O 1
ATOM 529 N N . GLY A 1 71 ? 6.871 0.846 -1.621 1 98.62 71 GLY A N 1
ATOM 530 C CA . GLY A 1 71 ? 6.309 -0.225 -0.815 1 98.62 71 GLY A CA 1
ATOM 531 C C . GLY A 1 71 ? 7.309 -1.316 -0.488 1 98.62 71 GLY A C 1
ATOM 532 O O . GLY A 1 71 ? 7.469 -1.691 0.676 1 98.62 71 GLY A O 1
ATOM 533 N N . ALA A 1 72 ? 7.973 -1.767 -1.497 1 98.88 72 ALA A N 1
ATOM 534 C CA . ALA A 1 72 ? 8.945 -2.84 -1.3 1 98.88 72 ALA A CA 1
ATOM 535 C C . ALA A 1 72 ? 10.102 -2.379 -0.418 1 98.88 72 ALA A C 1
ATOM 537 O O . ALA A 1 72 ? 10.547 -3.115 0.466 1 98.88 72 ALA A O 1
ATOM 538 N N . ALA A 1 73 ? 10.578 -1.207 -0.657 1 98.75 73 ALA A N 1
ATOM 539 C CA . ALA A 1 73 ? 11.664 -0.655 0.154 1 98.75 73 ALA A CA 1
ATOM 540 C C . ALA A 1 73 ? 11.227 -0.486 1.606 1 98.75 73 ALA A C 1
ATOM 542 O O . ALA A 1 73 ? 12.016 -0.702 2.527 1 98.75 73 ALA A O 1
ATOM 543 N N . SER A 1 74 ? 10 -0.041 1.799 1 98.62 74 SER A N 1
ATOM 544 C CA . SER A 1 74 ? 9.469 0.092 3.148 1 98.62 74 SER A CA 1
ATOM 545 C C . SER A 1 74 ? 9.461 -1.247 3.879 1 98.62 74 SER A C 1
ATOM 547 O O . SER A 1 74 ? 9.914 -1.338 5.023 1 98.62 74 SER A O 1
ATOM 549 N N . VAL A 1 75 ? 8.953 -2.27 3.186 1 98.81 75 VAL A N 1
ATOM 550 C CA . VAL A 1 75 ? 8.906 -3.598 3.789 1 98.81 75 VAL A CA 1
ATOM 551 C C . VAL A 1 75 ? 10.312 -4.059 4.145 1 98.81 75 VAL A C 1
ATOM 553 O O . VAL A 1 75 ? 10.555 -4.551 5.25 1 98.81 75 VAL A O 1
ATOM 556 N N . ALA A 1 76 ? 11.211 -3.879 3.23 1 98.69 76 ALA A N 1
ATOM 557 C CA . ALA A 1 76 ? 12.594 -4.293 3.465 1 98.69 76 ALA A CA 1
ATOM 558 C C . ALA A 1 76 ? 13.18 -3.578 4.68 1 98.69 76 ALA A C 1
ATOM 560 O O . ALA A 1 76 ? 13.797 -4.211 5.543 1 98.69 76 ALA A O 1
ATOM 561 N N . ASP A 1 77 ? 13.016 -2.328 4.75 1 98.19 77 ASP A N 1
ATOM 562 C CA . ASP A 1 77 ? 13.562 -1.522 5.836 1 98.19 77 ASP A CA 1
ATOM 563 C C . ASP A 1 77 ? 12.953 -1.913 7.176 1 98.19 77 ASP A C 1
ATOM 565 O O . ASP A 1 77 ? 13.664 -2.053 8.172 1 98.19 77 ASP A O 1
ATOM 569 N N . LEU A 1 78 ? 11.641 -2.1 7.199 1 98.19 78 LEU A N 1
ATOM 570 C CA . LEU A 1 78 ? 10.906 -2.301 8.438 1 98.19 78 LEU A CA 1
ATOM 571 C C . LEU A 1 78 ? 11.07 -3.73 8.945 1 98.19 78 LEU A C 1
ATOM 573 O O . LEU A 1 78 ? 10.906 -3.994 10.141 1 98.19 78 LEU A O 1
ATOM 577 N N . THR A 1 79 ? 11.359 -4.695 8.086 1 98.06 79 THR A N 1
ATOM 578 C CA . THR A 1 79 ? 11.453 -6.094 8.484 1 98.06 79 THR A CA 1
ATOM 579 C C . THR A 1 79 ? 12.906 -6.547 8.555 1 98.06 79 THR A C 1
ATOM 581 O O . THR A 1 79 ? 13.219 -7.566 9.172 1 98.06 79 THR A O 1
ATOM 584 N N . GLY A 1 80 ? 13.789 -5.832 7.871 1 97.31 80 GLY A N 1
ATOM 585 C CA . GLY A 1 80 ? 15.18 -6.234 7.785 1 97.31 80 GLY A CA 1
ATOM 586 C C . GLY A 1 80 ? 15.414 -7.355 6.793 1 97.31 80 GLY A C 1
ATOM 587 O O . GLY A 1 80 ? 16.484 -7.973 6.785 1 97.31 80 GLY A O 1
ATOM 588 N N . ARG A 1 81 ? 14.422 -7.625 5.965 1 97.94 81 ARG A N 1
ATOM 589 C CA . ARG A 1 81 ? 14.523 -8.711 4.996 1 97.94 81 ARG A CA 1
ATOM 590 C C . ARG A 1 81 ? 14.766 -8.172 3.59 1 97.94 81 ARG A C 1
ATOM 592 O O . ARG A 1 81 ? 14.391 -7.039 3.281 1 97.94 81 ARG A O 1
ATOM 599 N N . HIS A 1 82 ? 15.438 -8.945 2.768 1 98.06 82 HIS A N 1
ATOM 600 C CA . HIS A 1 82 ? 15.414 -8.648 1.34 1 98.06 82 HIS A CA 1
ATOM 601 C C . HIS A 1 82 ? 14.023 -8.859 0.751 1 98.06 82 HIS A C 1
ATOM 603 O O . HIS A 1 82 ? 13.328 -9.805 1.124 1 98.06 82 HIS A O 1
ATOM 609 N N . VAL A 1 83 ? 13.664 -7.996 -0.142 1 98.81 83 VAL A N 1
ATOM 610 C CA . VAL A 1 83 ? 12.328 -8.055 -0.723 1 98.81 83 VAL A CA 1
ATOM 611 C C . VAL A 1 83 ? 12.422 -8.031 -2.246 1 98.81 83 VAL A C 1
ATOM 613 O O . VAL A 1 83 ? 12.922 -7.066 -2.826 1 98.81 83 VAL A O 1
ATOM 616 N N . SER A 1 84 ? 12.016 -9.086 -2.898 1 98.88 84 SER A N 1
ATOM 617 C CA . SER A 1 84 ? 11.836 -9.117 -4.348 1 98.88 84 SER A CA 1
ATOM 618 C C . SER A 1 84 ? 10.469 -8.57 -4.75 1 98.88 84 SER A C 1
ATOM 620 O O . SER A 1 84 ? 9.523 -8.609 -3.965 1 98.88 84 SER A O 1
ATOM 622 N N . ILE A 1 85 ? 10.422 -8.047 -5.949 1 98.94 85 ILE A N 1
ATOM 623 C CA . ILE A 1 85 ? 9.195 -7.469 -6.48 1 98.94 85 ILE A CA 1
ATOM 624 C C . ILE A 1 85 ? 8.719 -8.281 -7.684 1 98.94 85 ILE A C 1
ATOM 626 O O . ILE A 1 85 ? 9.469 -8.484 -8.641 1 98.94 85 ILE A O 1
ATOM 630 N N . ALA A 1 86 ? 7.512 -8.742 -7.637 1 98.88 86 ALA A N 1
ATOM 631 C CA . ALA A 1 86 ? 6.902 -9.391 -8.797 1 98.88 86 ALA A CA 1
ATOM 632 C C . ALA A 1 86 ? 5.832 -8.492 -9.422 1 98.88 86 ALA A C 1
ATOM 634 O O . ALA A 1 86 ? 4.957 -7.98 -8.719 1 98.88 86 ALA A O 1
ATOM 635 N N . LEU A 1 87 ? 5.941 -8.32 -10.711 1 98.81 87 LEU A N 1
ATOM 636 C CA . LEU A 1 87 ? 5.02 -7.465 -11.453 1 98.81 87 LEU A CA 1
ATOM 637 C C . LEU A 1 87 ? 4.129 -8.297 -12.367 1 98.81 87 LEU A C 1
ATOM 639 O O . LEU A 1 87 ? 4.574 -9.289 -12.938 1 98.81 87 LEU A O 1
ATOM 643 N N . GLY A 1 88 ? 2.936 -7.906 -12.484 1 97.5 88 GLY A N 1
ATOM 644 C CA . GLY A 1 88 ? 1.987 -8.516 -13.398 1 97.5 88 GLY A CA 1
ATOM 645 C C . GLY A 1 88 ? 0.916 -7.559 -13.875 1 97.5 88 GLY A C 1
ATOM 646 O O . GLY A 1 88 ? 0.96 -6.363 -13.57 1 97.5 88 GLY A O 1
ATOM 647 N N . THR A 1 89 ? -0.05 -8.039 -14.695 1 95.75 89 THR A N 1
ATOM 648 C CA . THR A 1 89 ? -1.068 -7.18 -15.289 1 95.75 89 THR A CA 1
ATOM 649 C C . THR A 1 89 ? -2.418 -7.387 -14.602 1 95.75 89 THR A C 1
ATOM 651 O O . THR A 1 89 ? -3.305 -6.539 -14.695 1 95.75 89 THR A O 1
ATOM 654 N N . SER A 1 90 ? -2.562 -8.555 -13.953 1 94.06 90 SER A N 1
ATOM 655 C CA . SER A 1 90 ? -3.781 -8.922 -13.242 1 94.06 90 SER A CA 1
ATOM 656 C C . SER A 1 90 ? -4.961 -9.047 -14.195 1 94.06 90 SER A C 1
ATOM 658 O O . SER A 1 90 ? -4.777 -9.109 -15.414 1 94.06 90 SER A O 1
ATOM 660 N N . SER A 1 91 ? -6.18 -9.211 -13.75 1 91.88 91 SER A N 1
ATOM 661 C CA . SER A 1 91 ? -7.367 -9.547 -14.523 1 91.88 91 SER A CA 1
ATOM 662 C C . SER A 1 91 ? -8.25 -8.32 -14.742 1 91.88 91 SER A C 1
ATOM 664 O O . SER A 1 91 ? -8.086 -7.301 -14.07 1 91.88 91 SER A O 1
ATOM 666 N N . THR A 1 92 ? -9.156 -8.453 -15.672 1 92.94 92 THR A N 1
ATOM 667 C CA . THR A 1 92 ? -10.117 -7.402 -15.977 1 92.94 92 THR A CA 1
ATOM 668 C C . THR A 1 92 ? -10.977 -7.086 -14.758 1 92.94 92 THR A C 1
ATOM 670 O O . THR A 1 92 ? -11.25 -5.918 -14.469 1 92.94 92 THR A O 1
ATOM 673 N N . VAL A 1 93 ? -11.359 -8.102 -14.016 1 92.81 93 VAL A N 1
ATOM 674 C CA . VAL A 1 93 ? -12.211 -7.906 -12.844 1 92.81 93 VAL A CA 1
ATOM 675 C C . VAL A 1 93 ? -11.461 -7.078 -11.805 1 92.81 93 VAL A C 1
ATOM 677 O O . VAL A 1 93 ? -11.992 -6.094 -11.289 1 92.81 93 VAL A O 1
ATOM 680 N N . VAL A 1 94 ? -10.234 -7.398 -11.555 1 94.75 94 VAL A N 1
ATOM 681 C CA . VAL A 1 94 ? -9.453 -6.727 -10.523 1 94.75 94 VAL A CA 1
ATOM 682 C C . VAL A 1 94 ? -9.117 -5.305 -10.969 1 94.75 94 VAL A C 1
ATOM 684 O O . VAL A 1 94 ? -9.398 -4.34 -10.25 1 94.75 94 VAL A O 1
ATOM 687 N N . VAL A 1 95 ? -8.656 -5.141 -12.172 1 96.81 95 VAL A N 1
ATOM 688 C CA . VAL A 1 95 ? -8.109 -3.861 -12.609 1 96.81 95 VAL A CA 1
ATOM 689 C C . VAL A 1 95 ? -9.25 -2.908 -12.969 1 96.81 95 VAL A C 1
ATOM 691 O O . VAL A 1 95 ? -9.312 -1.791 -12.453 1 96.81 95 VAL A O 1
ATOM 694 N N . GLU A 1 96 ? -10.203 -3.396 -13.734 1 96.88 96 GLU A N 1
ATOM 695 C CA . GLU A 1 96 ? -11.203 -2.48 -14.273 1 96.88 96 GLU A CA 1
ATOM 696 C C . GLU A 1 96 ? -12.398 -2.355 -13.328 1 96.88 96 GLU A C 1
ATOM 698 O O . GLU A 1 96 ? -12.906 -1.253 -13.102 1 96.88 96 GLU A O 1
ATOM 703 N N . LYS A 1 97 ? -12.812 -3.449 -12.766 1 96.44 97 LYS A N 1
ATOM 704 C CA . LYS A 1 97 ? -14 -3.383 -11.922 1 96.44 97 LYS A CA 1
ATOM 705 C C . LYS A 1 97 ? -13.648 -2.914 -10.516 1 96.44 97 LYS A C 1
ATOM 707 O O . LYS A 1 97 ? -14.125 -1.871 -10.062 1 96.44 97 LYS A O 1
ATOM 712 N N . TRP A 1 98 ? -12.719 -3.562 -9.875 1 97.25 98 TRP A N 1
ATOM 713 C CA . TRP A 1 98 ? -12.438 -3.256 -8.477 1 97.25 98 TRP A CA 1
ATOM 714 C C . TRP A 1 98 ? -11.688 -1.933 -8.352 1 97.25 98 TRP A C 1
ATOM 716 O O . TRP A 1 98 ? -12.016 -1.1 -7.504 1 97.25 98 TRP A O 1
ATOM 726 N N . HIS A 1 99 ? -10.742 -1.717 -9.25 1 97.31 99 HIS A N 1
ATOM 727 C CA . HIS A 1 99 ? -9.844 -0.589 -9.039 1 97.31 99 HIS A CA 1
ATOM 728 C C . HIS A 1 99 ? -10.164 0.552 -10 1 97.31 99 HIS A C 1
ATOM 730 O O . HIS A 1 99 ? -9.641 1.66 -9.852 1 97.31 99 HIS A O 1
ATOM 736 N N . GLY A 1 100 ? -10.969 0.299 -11.016 1 96.75 100 GLY A N 1
ATOM 737 C CA . GLY A 1 100 ? -11.43 1.345 -11.922 1 96.75 100 GLY A CA 1
ATOM 738 C C . GLY A 1 100 ? -10.328 1.87 -12.82 1 96.75 100 GLY A C 1
ATOM 739 O O . GLY A 1 100 ? -10.391 3.012 -13.281 1 96.75 100 GLY A O 1
ATOM 740 N N . ARG A 1 101 ? -9.266 1.119 -12.945 1 96.81 101 ARG A N 1
ATOM 741 C CA . ARG A 1 101 ? -8.156 1.478 -13.828 1 96.81 101 ARG A CA 1
ATOM 742 C C . ARG A 1 101 ? -8.352 0.876 -15.211 1 96.81 101 ARG A C 1
ATOM 744 O O . ARG A 1 101 ? -9.258 0.069 -15.43 1 96.81 101 ARG A O 1
ATOM 751 N N . SER A 1 102 ? -7.539 1.299 -16.125 1 95.06 102 SER A N 1
ATOM 752 C CA . SER A 1 102 ? -7.617 0.775 -17.484 1 95.06 102 SER A CA 1
ATOM 753 C C . SER A 1 102 ? -6.625 -0.361 -17.688 1 95.06 102 SER A C 1
ATOM 755 O O . SER A 1 102 ? -5.488 -0.299 -17.219 1 95.06 102 SER A O 1
ATOM 757 N N . ARG A 1 103 ? -7.02 -1.401 -18.422 1 95.06 103 ARG A N 1
ATOM 758 C CA . ARG A 1 103 ? -6.102 -2.465 -18.828 1 95.06 103 ARG A CA 1
ATOM 759 C C . ARG A 1 103 ? -5.57 -2.23 -20.234 1 95.06 103 ARG A C 1
ATOM 761 O O . ARG A 1 103 ? -4.812 -3.051 -20.766 1 95.06 103 ARG A O 1
ATOM 768 N N . SER A 1 104 ? -6 -1.12 -20.844 1 94.94 104 SER A N 1
ATOM 769 C CA . SER A 1 104 ? -5.492 -0.785 -22.172 1 94.94 104 SER A CA 1
ATOM 770 C C . SER A 1 104 ? -3.977 -0.621 -22.156 1 94.94 104 SER A C 1
ATOM 772 O O . SER A 1 104 ? -3.436 0.135 -21.344 1 94.94 104 SER A O 1
ATOM 774 N N . GLY A 1 105 ? -3.301 -1.432 -22.984 1 94.81 105 GLY A N 1
ATOM 775 C CA . GLY A 1 105 ? -1.849 -1.361 -23.047 1 94.81 105 GLY A CA 1
ATOM 776 C C . GLY A 1 105 ? -1.167 -2.041 -21.875 1 94.81 105 GLY A C 1
ATOM 777 O O . GLY A 1 105 ? -0.076 -1.641 -21.469 1 94.81 105 GLY A O 1
ATOM 778 N N . ALA A 1 106 ? -1.767 -3.027 -21.328 1 94.5 106 ALA A N 1
ATOM 779 C CA . ALA A 1 106 ? -1.3 -3.666 -20.094 1 94.5 106 ALA A CA 1
ATOM 780 C C . ALA A 1 106 ? 0.094 -4.262 -20.281 1 94.5 106 ALA A C 1
ATOM 782 O O . ALA A 1 106 ? 0.937 -4.176 -19.391 1 94.5 106 ALA A O 1
ATOM 783 N N . ALA A 1 107 ? 0.347 -4.895 -21.422 1 95.12 107 ALA A N 1
ATOM 784 C CA . ALA A 1 107 ? 1.672 -5.457 -21.688 1 95.12 107 ALA A CA 1
ATOM 785 C C . ALA A 1 107 ? 2.729 -4.359 -21.75 1 95.12 107 ALA A C 1
ATOM 787 O O . ALA A 1 107 ? 3.84 -4.523 -21.25 1 95.12 107 ALA A O 1
ATOM 788 N N . ARG A 1 108 ? 2.381 -3.258 -22.453 1 96.5 108 ARG A N 1
ATOM 789 C CA . ARG A 1 108 ? 3.285 -2.115 -22.531 1 96.5 108 ARG A CA 1
ATOM 790 C C . ARG A 1 108 ? 3.516 -1.511 -21.141 1 96.5 108 ARG A C 1
ATOM 792 O O . ARG A 1 108 ? 4.645 -1.16 -20.797 1 96.5 108 ARG A O 1
ATOM 799 N N . ALA A 1 109 ? 2.418 -1.41 -20.359 1 97.88 109 ALA A N 1
ATOM 800 C CA . ALA A 1 109 ? 2.529 -0.916 -19 1 97.88 109 ALA A CA 1
ATOM 801 C C . ALA A 1 109 ? 3.465 -1.794 -18.172 1 97.88 109 ALA A C 1
ATOM 803 O O . ALA A 1 109 ? 4.223 -1.291 -17.344 1 97.88 109 ALA A O 1
ATOM 804 N N . LEU A 1 110 ? 3.402 -3.07 -18.375 1 98.38 110 LEU A N 1
ATOM 805 C CA . LEU A 1 110 ? 4.258 -4.016 -17.672 1 98.38 110 LEU A CA 1
ATOM 806 C C . LEU A 1 110 ? 5.73 -3.746 -17.969 1 98.38 110 LEU A C 1
ATOM 808 O O . LEU A 1 110 ? 6.547 -3.639 -17.062 1 98.38 110 LEU A O 1
ATOM 812 N N . ALA A 1 111 ? 6.059 -3.59 -19.203 1 98.19 111 ALA A N 1
ATOM 813 C CA . ALA A 1 111 ? 7.438 -3.328 -19.594 1 98.19 111 ALA A CA 1
ATOM 814 C C . ALA A 1 111 ? 7.91 -1.974 -19.078 1 98.19 111 ALA A C 1
ATOM 816 O O . ALA A 1 111 ? 9.023 -1.857 -18.547 1 98.19 111 ALA A O 1
ATOM 817 N N . GLU A 1 112 ? 7.074 -0.968 -19.266 1 98.5 112 GLU A N 1
ATOM 818 C CA . GLU A 1 112 ? 7.422 0.373 -18.797 1 98.5 112 GLU A CA 1
ATOM 819 C C . GLU A 1 112 ? 7.602 0.41 -17.281 1 98.5 112 GLU A C 1
ATOM 821 O O . GLU A 1 112 ? 8.531 1.041 -16.781 1 98.5 112 GLU A O 1
ATOM 826 N N . SER A 1 113 ? 6.738 -0.264 -16.562 1 98.62 113 SER A N 1
ATOM 827 C CA . SER A 1 113 ? 6.848 -0.336 -15.109 1 98.62 113 SER A CA 1
ATOM 828 C C . SER A 1 113 ? 8.109 -1.079 -14.688 1 98.62 113 SER A C 1
ATOM 830 O O . SER A 1 113 ? 8.781 -0.676 -13.742 1 98.62 113 SER A O 1
ATOM 832 N N . ALA A 1 114 ? 8.359 -2.156 -15.383 1 98.62 114 ALA A N 1
ATOM 833 C CA . ALA A 1 114 ? 9.57 -2.922 -15.07 1 98.62 114 ALA A CA 1
ATOM 834 C C . ALA A 1 114 ? 10.82 -2.062 -15.219 1 98.62 114 ALA A C 1
ATOM 836 O O . ALA A 1 114 ? 11.727 -2.131 -14.391 1 98.62 114 ALA A O 1
ATOM 837 N N . ARG A 1 115 ? 10.883 -1.246 -16.219 1 97.94 115 ARG A N 1
ATOM 838 C CA . ARG A 1 115 ? 12.023 -0.359 -16.422 1 97.94 115 ARG A CA 1
ATOM 839 C C . ARG A 1 115 ? 12.156 0.646 -15.289 1 97.94 115 ARG A C 1
ATOM 841 O O . ARG A 1 115 ? 13.25 0.878 -14.781 1 97.94 115 ARG A O 1
ATOM 848 N N . GLY A 1 116 ? 11.055 1.235 -14.945 1 98.12 116 GLY A N 1
ATOM 849 C CA . GLY A 1 116 ? 11.062 2.197 -13.852 1 98.12 116 GLY A CA 1
ATOM 850 C C . GLY A 1 116 ? 11.453 1.585 -12.516 1 98.12 116 GLY A C 1
ATOM 851 O O . GLY A 1 116 ? 12.281 2.137 -11.797 1 98.12 116 GLY A O 1
ATOM 852 N N . VAL A 1 117 ? 10.867 0.447 -12.203 1 98.69 117 VAL A N 1
ATOM 853 C CA . VAL A 1 117 ? 11.133 -0.23 -10.938 1 98.69 117 VAL A CA 1
ATOM 854 C C . VAL A 1 117 ? 12.586 -0.675 -10.883 1 98.69 117 VAL A C 1
ATOM 856 O O . VAL A 1 117 ? 13.25 -0.554 -9.852 1 98.69 117 VAL A O 1
ATOM 859 N N . ARG A 1 118 ? 13.094 -1.189 -12.008 1 98.06 118 ARG A N 1
ATOM 860 C CA . ARG A 1 118 ? 14.5 -1.592 -12.086 1 98.06 118 ARG A CA 1
ATOM 861 C C . ARG A 1 118 ? 15.422 -0.424 -11.75 1 98.06 118 ARG A C 1
ATOM 863 O O . ARG A 1 118 ? 16.359 -0.571 -10.969 1 98.06 118 ARG A O 1
ATOM 870 N N . ALA A 1 119 ? 15.156 0.716 -12.359 1 97.81 119 ALA A N 1
ATOM 871 C CA . ALA A 1 119 ? 15.961 1.901 -12.094 1 97.81 119 ALA A CA 1
ATOM 872 C C . ALA A 1 119 ? 15.945 2.258 -10.609 1 97.81 119 ALA A C 1
ATOM 874 O O . ALA A 1 119 ? 16.984 2.514 -10.016 1 97.81 119 ALA A O 1
ATOM 875 N N . LEU A 1 120 ? 14.805 2.223 -10 1 98.25 120 LEU A N 1
ATOM 876 C CA . LEU A 1 120 ? 14.648 2.564 -8.594 1 98.25 120 LEU A CA 1
ATOM 877 C C . LEU A 1 120 ? 15.344 1.538 -7.703 1 98.25 120 LEU A C 1
ATOM 879 O O . LEU A 1 120 ? 15.984 1.899 -6.715 1 98.25 120 LEU A O 1
ATOM 883 N N . MET A 1 121 ? 15.25 0.281 -8.07 1 98 121 MET A N 1
ATOM 884 C CA . MET A 1 121 ? 15.906 -0.784 -7.316 1 98 121 MET A CA 1
ATOM 885 C C . MET A 1 121 ? 17.422 -0.638 -7.379 1 98 121 MET A C 1
ATOM 887 O O . MET A 1 121 ? 18.141 -1.1 -6.484 1 98 121 MET A O 1
ATOM 891 N N . ASN A 1 122 ? 17.906 0.001 -8.406 1 96.69 122 ASN A N 1
ATOM 892 C CA . ASN A 1 122 ? 19.344 0.227 -8.57 1 96.69 122 ASN A CA 1
ATOM 893 C C . ASN A 1 122 ? 19.781 1.521 -7.898 1 96.69 122 ASN A C 1
ATOM 895 O O . ASN A 1 122 ? 20.938 1.93 -8.023 1 96.69 122 ASN A O 1
ATOM 899 N N . GLY A 1 123 ? 18.891 2.207 -7.281 1 96.62 123 GLY A N 1
ATOM 900 C CA . GLY A 1 123 ? 19.234 3.447 -6.594 1 96.62 123 GLY A CA 1
ATOM 901 C C . GLY A 1 123 ? 19.203 4.66 -7.504 1 96.62 123 GLY A C 1
ATOM 902 O O . GLY A 1 123 ? 19.672 5.738 -7.125 1 96.62 123 GLY A O 1
ATOM 903 N N . GLU A 1 124 ? 18.672 4.508 -8.695 1 97.19 124 GLU A N 1
ATOM 904 C CA . GLU A 1 124 ? 18.594 5.598 -9.656 1 97.19 124 GLU A CA 1
ATOM 905 C C . GLU A 1 124 ? 17.234 6.309 -9.57 1 97.19 124 GLU A C 1
ATOM 907 O O . GLU A 1 124 ? 16.359 5.891 -8.812 1 97.19 124 GLU A O 1
ATOM 912 N N . ARG A 1 125 ? 17.156 7.453 -10.289 1 95.94 125 ARG A N 1
ATOM 913 C CA . ARG A 1 125 ? 15.867 8.117 -10.438 1 95.94 125 ARG A CA 1
ATOM 914 C C . ARG A 1 125 ? 14.938 7.297 -11.328 1 95.94 125 ARG A C 1
ATOM 916 O O . ARG A 1 125 ? 15.375 6.711 -12.32 1 95.94 125 ARG A O 1
ATOM 923 N N . GLY A 1 126 ? 13.797 7.203 -10.836 1 94.25 126 GLY A N 1
ATOM 924 C CA . GLY A 1 126 ? 12.797 6.574 -11.688 1 94.25 126 GLY A CA 1
ATOM 925 C C . GLY A 1 126 ? 12.367 7.449 -12.852 1 94.25 126 GLY A C 1
ATOM 926 O O . GLY A 1 126 ? 11.695 8.469 -12.656 1 94.25 126 GLY A O 1
ATOM 927 N N . GLU A 1 127 ? 12.859 7.227 -14.023 1 96.44 127 GLU A N 1
ATOM 928 C CA . GLU A 1 127 ? 12.461 7.973 -15.211 1 96.44 127 GLU A CA 1
ATOM 929 C C . GLU A 1 127 ? 11.805 7.059 -16.234 1 96.44 127 GLU A C 1
ATOM 931 O O . GLU A 1 127 ? 12.469 6.207 -16.844 1 96.44 127 GLU A O 1
ATOM 936 N N . VAL A 1 128 ? 10.547 7.203 -16.328 1 96.31 128 VAL A N 1
ATOM 937 C CA . VAL A 1 128 ? 9.773 6.477 -17.328 1 96.31 128 VAL A CA 1
ATOM 938 C C . VAL A 1 128 ? 8.93 7.457 -18.141 1 96.31 128 VAL A C 1
ATOM 940 O O . VAL A 1 128 ? 8 8.07 -17.609 1 96.31 128 VAL A O 1
ATOM 943 N N . ALA A 1 129 ? 9.25 7.68 -19.359 1 95.75 129 ALA A N 1
ATOM 944 C CA . ALA A 1 129 ? 8.453 8.484 -20.281 1 95.75 129 ALA A CA 1
ATOM 945 C C . ALA A 1 129 ? 7.672 7.602 -21.25 1 95.75 129 ALA A C 1
ATOM 947 O O . ALA A 1 129 ? 7.777 7.762 -22.469 1 95.75 129 ALA A O 1
ATOM 948 N N . GLY A 1 130 ? 6.918 6.719 -20.672 1 96.12 130 GLY A N 1
ATOM 949 C CA . GLY A 1 130 ? 6.188 5.75 -21.469 1 96.12 130 GLY A CA 1
ATOM 950 C C . GLY A 1 130 ? 4.848 6.273 -21.953 1 96.12 130 GLY A C 1
ATOM 951 O O . GLY A 1 130 ? 4.438 7.379 -21.609 1 96.12 130 GLY A O 1
ATOM 952 N N . THR A 1 131 ? 4.18 5.469 -22.766 1 95.31 131 THR A N 1
ATOM 953 C CA . THR A 1 131 ? 2.869 5.828 -23.297 1 95.31 131 THR A CA 1
ATOM 954 C C . THR A 1 131 ? 1.774 5.523 -22.266 1 95.31 131 THR A C 1
ATOM 956 O O . THR A 1 131 ? 0.734 6.184 -22.25 1 95.31 131 THR A O 1
ATOM 959 N N . VAL A 1 132 ? 2.057 4.5 -21.406 1 96 132 VAL A N 1
ATOM 960 C CA . VAL A 1 132 ? 1.05 4.109 -20.438 1 96 132 VAL A CA 1
ATOM 961 C C . VAL A 1 132 ? 1.5 4.527 -19.031 1 96 132 VAL A C 1
ATOM 963 O O . VAL A 1 132 ? 0.703 5.043 -18.25 1 96 132 VAL A O 1
ATOM 966 N N . MET A 1 133 ? 2.771 4.34 -18.781 1 96.5 133 MET A N 1
ATOM 967 C CA . MET A 1 133 ? 3.328 4.66 -17.469 1 96.5 133 MET A CA 1
ATOM 968 C C . MET A 1 133 ? 4.312 5.82 -17.562 1 96.5 133 MET A C 1
ATOM 970 O O . MET A 1 133 ? 5.074 5.914 -18.531 1 96.5 133 MET A O 1
ATOM 974 N N . ARG A 1 134 ? 4.23 6.727 -16.594 1 96.12 134 ARG A N 1
ATOM 975 C CA . ARG A 1 134 ? 5.152 7.852 -16.484 1 96.12 134 ARG A CA 1
ATOM 976 C C . ARG A 1 134 ? 5.637 8.031 -15.055 1 96.12 134 ARG A C 1
ATOM 978 O O . ARG A 1 134 ? 4.867 7.867 -14.109 1 96.12 134 ARG A O 1
ATOM 985 N N . THR A 1 135 ? 6.805 8.266 -14.844 1 96.75 135 THR A N 1
ATOM 986 C CA . THR A 1 135 ? 7.453 8.641 -13.594 1 96.75 135 THR A CA 1
ATOM 987 C C . THR A 1 135 ? 8.648 9.555 -13.852 1 96.75 135 THR A C 1
ATOM 989 O O . THR A 1 135 ? 9.438 9.305 -14.766 1 96.75 135 THR A O 1
ATOM 992 N N . SER A 1 136 ? 8.789 10.617 -13.047 1 96.44 136 SER A N 1
ATOM 993 C CA . SER A 1 136 ? 9.922 11.516 -13.219 1 96.44 136 SER A CA 1
ATOM 994 C C . SER A 1 136 ? 10.336 12.148 -11.898 1 96.44 136 SER A C 1
ATOM 996 O O . SER A 1 136 ? 9.477 12.5 -11.086 1 96.44 136 SER A O 1
ATOM 998 N N . GLY A 1 137 ? 11.648 12.172 -11.711 1 94.69 137 GLY A N 1
ATOM 999 C CA . GLY A 1 137 ? 12.219 13.008 -10.672 1 94.69 137 GLY A CA 1
ATOM 1000 C C . GLY A 1 137 ? 12.211 12.352 -9.305 1 94.69 137 GLY A C 1
ATOM 1001 O O . GLY A 1 137 ? 12.516 13 -8.297 1 94.69 137 GLY A O 1
ATOM 1002 N N . TYR A 1 138 ? 11.852 11.078 -9.234 1 96.56 138 TYR A N 1
ATOM 1003 C CA . TYR A 1 138 ? 11.773 10.438 -7.926 1 96.56 138 TYR A CA 1
ATOM 1004 C C . TYR A 1 138 ? 12.93 9.461 -7.73 1 96.56 138 TYR A C 1
ATOM 1006 O O . TYR A 1 138 ? 13.312 8.75 -8.656 1 96.56 138 TYR A O 1
ATOM 1014 N N . ARG A 1 139 ? 13.43 9.469 -6.523 1 96.75 139 ARG A N 1
ATOM 1015 C CA . ARG A 1 139 ? 14.383 8.477 -6.043 1 96.75 139 ARG A CA 1
ATOM 1016 C C . ARG A 1 139 ? 13.984 7.941 -4.672 1 96.75 139 ARG A C 1
ATOM 1018 O O . ARG A 1 139 ? 13.523 8.703 -3.818 1 96.75 139 ARG A O 1
ATOM 1025 N N . LEU A 1 140 ? 14.266 6.664 -4.488 1 97.31 140 LEU A N 1
ATOM 1026 C CA . LEU A 1 140 ? 13.984 6.082 -3.18 1 97.31 140 LEU A CA 1
ATOM 1027 C C . LEU A 1 140 ? 14.766 6.797 -2.084 1 97.31 140 LEU A C 1
ATOM 1029 O O . LEU A 1 140 ? 15.969 7.035 -2.229 1 97.31 140 LEU A O 1
ATOM 1033 N N . ARG A 1 141 ? 14.078 7.141 -1.061 1 95.75 141 ARG A N 1
ATOM 1034 C CA . ARG A 1 141 ? 14.758 7.676 0.117 1 95.75 141 ARG A CA 1
ATOM 1035 C C . ARG A 1 141 ? 15.352 6.559 0.966 1 95.75 141 ARG A C 1
ATOM 1037 O O . ARG A 1 141 ? 16.406 6.73 1.582 1 95.75 141 ARG A O 1
ATOM 1044 N N . LEU A 1 142 ? 14.695 5.477 1.02 1 97.75 142 LEU A N 1
ATOM 1045 C CA . LEU A 1 142 ? 15.195 4.281 1.688 1 97.75 142 LEU A CA 1
ATOM 1046 C C . LEU A 1 142 ? 16.188 3.539 0.802 1 97.75 142 LEU A C 1
ATOM 1048 O O . LEU A 1 142 ? 16.266 3.797 -0.401 1 97.75 142 LEU A O 1
ATOM 1052 N N . GLN A 1 143 ? 16.922 2.648 1.399 1 97.62 143 GLN A N 1
ATOM 1053 C CA . GLN A 1 143 ? 17.75 1.74 0.611 1 97.62 143 GLN A CA 1
ATOM 1054 C C . GLN A 1 143 ? 16.891 0.876 -0.31 1 97.62 143 GLN A C 1
ATOM 1056 O O . GLN A 1 143 ? 15.75 0.557 0.017 1 97.62 143 GLN A O 1
ATOM 1061 N N . PRO A 1 144 ? 17.453 0.514 -1.477 1 97.75 144 PRO A N 1
ATOM 1062 C CA . PRO A 1 144 ? 16.719 -0.438 -2.32 1 97.75 144 PRO A CA 1
ATOM 1063 C C . PRO A 1 144 ? 16.344 -1.721 -1.581 1 97.75 144 PRO A C 1
ATOM 1065 O O . PRO A 1 144 ? 17.031 -2.109 -0.631 1 97.75 144 PRO A O 1
ATOM 1068 N N . PRO A 1 145 ? 15.383 -2.416 -1.968 1 98.19 145 PRO A N 1
ATOM 1069 C CA . PRO A 1 145 ? 14.852 -3.545 -1.2 1 98.19 145 PRO A CA 1
ATOM 1070 C C . PRO A 1 145 ? 15.766 -4.766 -1.233 1 98.19 145 PRO A C 1
ATOM 1072 O O . PRO A 1 145 ? 15.617 -5.68 -0.417 1 98.19 145 PRO A O 1
ATOM 1075 N N . GLY A 1 146 ? 16.75 -4.902 -2.113 1 97.62 146 GLY A N 1
ATOM 1076 C CA . GLY A 1 146 ? 17.828 -5.871 -2.057 1 97.62 146 GLY A CA 1
ATOM 1077 C C . GLY A 1 146 ? 17.5 -7.176 -2.758 1 97.62 146 GLY A C 1
ATOM 1078 O O . GLY A 1 146 ? 18.359 -8.062 -2.85 1 97.62 146 GLY A O 1
ATOM 1079 N N . GLY A 1 147 ? 16.188 -7.301 -3.32 1 98.19 147 GLY A N 1
ATOM 1080 C CA . GLY A 1 147 ? 15.789 -8.547 -3.961 1 98.19 147 GLY A CA 1
ATOM 1081 C C . GLY A 1 147 ? 15.773 -8.453 -5.477 1 98.19 147 GLY A C 1
ATOM 1082 O O . GLY A 1 147 ? 16.5 -7.652 -6.062 1 98.19 147 GLY A O 1
ATOM 1083 N N . ARG A 1 148 ? 15 -9.344 -6.109 1 98.44 148 ARG A N 1
ATOM 1084 C CA . ARG A 1 148 ? 14.938 -9.5 -7.559 1 98.44 148 ARG A CA 1
ATOM 1085 C C . ARG A 1 148 ? 13.719 -8.773 -8.133 1 98.44 148 ARG A C 1
ATOM 1087 O O . ARG A 1 148 ? 12.75 -8.523 -7.418 1 98.44 148 ARG A O 1
ATOM 1094 N N . LEU A 1 149 ? 13.914 -8.438 -9.383 1 98.88 149 LEU A N 1
ATOM 1095 C CA . LEU A 1 149 ? 12.742 -8.055 -10.164 1 98.88 149 LEU A CA 1
ATOM 1096 C C . LEU A 1 149 ? 12.172 -9.258 -10.906 1 98.88 149 LEU A C 1
ATOM 1098 O O . LEU A 1 149 ? 12.859 -9.859 -11.742 1 98.88 149 LEU A O 1
ATOM 1102 N N . ILE A 1 150 ? 10.961 -9.57 -10.586 1 98.88 150 ILE A N 1
ATOM 1103 C CA . ILE A 1 150 ? 10.289 -10.742 -11.148 1 98.88 150 ILE A CA 1
ATOM 1104 C C . ILE A 1 150 ? 9.133 -10.297 -12.031 1 98.88 150 ILE A C 1
ATOM 1106 O O . ILE A 1 150 ? 8.414 -9.352 -11.703 1 98.88 150 ILE A O 1
ATOM 1110 N N . VAL A 1 151 ? 8.961 -10.945 -13.141 1 98.81 151 VAL A N 1
ATOM 1111 C CA . VAL A 1 151 ? 7.879 -10.602 -14.055 1 98.81 151 VAL A CA 1
ATOM 1112 C C . VAL A 1 151 ? 6.977 -11.812 -14.258 1 98.81 151 VAL A C 1
ATOM 1114 O O . VAL A 1 151 ? 7.453 -12.898 -14.617 1 98.81 151 VAL A O 1
ATOM 1117 N N . ALA A 1 152 ? 5.703 -11.672 -13.914 1 97.75 152 ALA A N 1
ATOM 1118 C CA . ALA A 1 152 ? 4.703 -12.68 -14.25 1 97.75 152 ALA A CA 1
ATOM 1119 C C . ALA A 1 152 ? 4.285 -12.57 -15.711 1 97.75 152 ALA A C 1
ATOM 1121 O O . ALA A 1 152 ? 3.938 -11.492 -16.188 1 97.75 152 ALA A O 1
ATOM 1122 N N . ALA A 1 153 ? 4.371 -13.656 -16.391 1 95.38 153 ALA A N 1
ATOM 1123 C CA . ALA A 1 153 ? 4.102 -13.578 -17.828 1 95.38 153 ALA A CA 1
ATOM 1124 C C . ALA A 1 153 ? 3.498 -14.883 -18.344 1 95.38 153 ALA A C 1
ATOM 1126 O O . ALA A 1 153 ? 3.828 -15.969 -17.859 1 95.38 153 ALA A O 1
ATOM 1127 N N . PHE A 1 154 ? 2.635 -14.742 -19.281 1 92.31 154 PHE A N 1
ATOM 1128 C CA . PHE A 1 154 ? 2.088 -15.875 -20.016 1 92.31 154 PHE A CA 1
ATOM 1129 C C . PHE A 1 154 ? 2.092 -15.594 -21.516 1 92.31 154 PHE A C 1
ATOM 1131 O O . PHE A 1 154 ? 2.59 -16.406 -22.312 1 92.31 154 PHE A O 1
ATOM 1138 N N . GLY A 1 155 ? 1.69 -14.438 -21.953 1 92.06 155 GLY A N 1
ATOM 1139 C CA . GLY A 1 155 ? 1.649 -14.062 -23.359 1 92.06 155 GLY A CA 1
ATOM 1140 C C . GLY A 1 155 ? 2.984 -13.562 -23.891 1 92.06 155 GLY A C 1
ATOM 1141 O O . GLY A 1 155 ? 3.846 -13.148 -23.109 1 92.06 155 GLY A O 1
ATOM 1142 N N . ASP A 1 156 ? 3.076 -13.539 -25.156 1 93.56 156 ASP A N 1
ATOM 1143 C CA . ASP A 1 156 ? 4.344 -13.289 -25.844 1 93.56 156 ASP A CA 1
ATOM 1144 C C . ASP A 1 156 ? 4.926 -11.938 -25.453 1 93.56 156 ASP A C 1
ATOM 1146 O O . ASP A 1 156 ? 6.121 -11.82 -25.172 1 93.56 156 ASP A O 1
ATOM 1150 N N . LYS A 1 157 ? 4.148 -10.953 -25.469 1 94.06 157 LYS A N 1
ATOM 1151 C CA . LYS A 1 157 ? 4.637 -9.617 -25.125 1 94.06 157 LYS A CA 1
ATOM 1152 C C . LYS A 1 157 ? 5.156 -9.578 -23.688 1 94.06 157 LYS A C 1
ATOM 1154 O O . LYS A 1 157 ? 6.191 -8.969 -23.422 1 94.06 157 LYS A O 1
ATOM 1159 N N . ALA A 1 158 ? 4.449 -10.242 -22.781 1 95.88 158 ALA A N 1
ATOM 1160 C CA . ALA A 1 158 ? 4.875 -10.297 -21.375 1 95.88 158 ALA A CA 1
ATOM 1161 C C . ALA A 1 158 ? 6.145 -11.133 -21.219 1 95.88 158 ALA A C 1
ATOM 1163 O O . ALA A 1 158 ? 7.016 -10.805 -20.406 1 95.88 158 ALA A O 1
ATOM 1164 N N . LEU A 1 159 ? 6.234 -12.172 -22 1 97.44 159 LEU A N 1
ATOM 1165 C CA . LEU A 1 159 ? 7.441 -12.992 -21.969 1 97.44 159 LEU A CA 1
ATOM 1166 C C . LEU A 1 159 ? 8.656 -12.18 -22.422 1 97.44 159 LEU A C 1
ATOM 1168 O O . LEU A 1 159 ? 9.734 -12.305 -21.844 1 97.44 159 LEU A O 1
ATOM 1172 N N . ARG A 1 160 ? 8.5 -11.406 -23.438 1 97.69 160 ARG A N 1
ATOM 1173 C CA . ARG A 1 160 ? 9.594 -10.57 -23.922 1 97.69 160 ARG A CA 1
ATOM 1174 C C . ARG A 1 160 ? 10.047 -9.602 -22.828 1 97.69 160 ARG A C 1
ATOM 1176 O O . ARG A 1 160 ? 11.25 -9.391 -22.641 1 97.69 160 ARG A O 1
ATOM 1183 N N . ALA A 1 161 ? 9.07 -9.008 -22.125 1 97.31 161 ALA A N 1
ATOM 1184 C CA . ALA A 1 161 ? 9.398 -8.117 -21 1 97.31 161 ALA A CA 1
ATOM 1185 C C . ALA A 1 161 ? 10.164 -8.859 -19.922 1 97.31 161 ALA A C 1
ATOM 1187 O O . ALA A 1 161 ? 11.117 -8.328 -19.344 1 97.31 161 ALA A O 1
ATOM 1188 N N . ALA A 1 162 ? 9.695 -10.055 -19.625 1 98.19 162 ALA A N 1
ATOM 1189 C CA . ALA A 1 162 ? 10.352 -10.859 -18.609 1 98.19 162 ALA A CA 1
ATOM 1190 C C . ALA A 1 162 ? 11.805 -11.156 -18.984 1 98.19 162 ALA A C 1
ATOM 1192 O O . ALA A 1 162 ? 12.703 -11.055 -18.141 1 98.19 162 ALA A O 1
ATOM 1193 N N . VAL A 1 163 ? 12 -11.492 -20.188 1 98.44 163 VAL A N 1
ATOM 1194 C CA . VAL A 1 163 ? 13.328 -11.852 -20.656 1 98.44 163 VAL A CA 1
ATOM 1195 C C . VAL A 1 163 ? 14.219 -10.617 -20.688 1 98.44 163 VAL A C 1
ATOM 1197 O O . VAL A 1 163 ? 15.391 -10.68 -20.297 1 98.44 163 VAL A O 1
ATOM 1200 N N . GLU A 1 164 ? 13.688 -9.539 -21.094 1 97.19 164 GLU A N 1
ATOM 1201 C CA . GLU A 1 164 ? 14.453 -8.312 -21.281 1 97.19 164 GLU A CA 1
ATOM 1202 C C . GLU A 1 164 ? 14.789 -7.672 -19.922 1 97.19 164 GLU A C 1
ATOM 1204 O O . GLU A 1 164 ? 15.883 -7.148 -19.734 1 97.19 164 GLU A O 1
ATOM 1209 N N . LEU A 1 165 ? 13.852 -7.715 -18.953 1 96.69 165 LEU A N 1
ATOM 1210 C CA . LEU A 1 165 ? 13.938 -6.793 -17.828 1 96.69 165 LEU A CA 1
ATOM 1211 C C . LEU A 1 165 ? 13.961 -7.551 -16.5 1 96.69 165 LEU A C 1
ATOM 1213 O O . LEU A 1 165 ? 14.375 -7.004 -15.477 1 96.69 165 LEU A O 1
ATOM 1217 N N . GLY A 1 166 ? 13.523 -8.773 -16.5 1 98.12 166 GLY A N 1
ATOM 1218 C CA . GLY A 1 166 ? 13.359 -9.508 -15.25 1 98.12 166 GLY A CA 1
ATOM 1219 C C . GLY A 1 166 ? 14.594 -10.305 -14.867 1 98.12 166 GLY A C 1
ATOM 1220 O O . GLY A 1 166 ? 15.281 -10.844 -15.734 1 98.12 166 GLY A O 1
ATOM 1221 N N . ASP A 1 167 ? 14.859 -10.375 -13.578 1 98.62 167 ASP A N 1
ATOM 1222 C CA . ASP A 1 167 ? 15.797 -11.367 -13.062 1 98.62 167 ASP A CA 1
ATOM 1223 C C . ASP A 1 167 ? 15.164 -12.766 -13.055 1 98.62 167 ASP A C 1
ATOM 1225 O O . ASP A 1 167 ? 15.875 -13.766 -13.039 1 98.62 167 ASP A O 1
ATOM 1229 N N . GLU A 1 168 ? 13.891 -12.758 -13.031 1 98.75 168 GLU A N 1
ATOM 1230 C CA . GLU A 1 168 ? 13.117 -13.984 -12.852 1 98.75 168 GLU A CA 1
ATOM 1231 C C . GLU A 1 168 ? 11.75 -13.875 -13.523 1 98.75 168 GLU A C 1
ATOM 1233 O O . GLU A 1 168 ? 11.164 -12.789 -13.57 1 98.75 168 GLU A O 1
ATOM 1238 N N . LEU A 1 169 ? 11.375 -14.953 -14.133 1 98.75 169 LEU A N 1
ATOM 1239 C CA . LEU A 1 169 ? 10.047 -15.148 -14.703 1 98.75 169 LEU A CA 1
ATOM 1240 C C . LEU A 1 169 ? 9.203 -16.047 -13.812 1 98.75 169 LEU A C 1
ATOM 1242 O O . LEU A 1 169 ? 9.672 -17.078 -13.344 1 98.75 169 LEU A O 1
ATOM 1246 N N . VAL A 1 170 ? 7.973 -15.602 -13.523 1 98.62 170 VAL A N 1
ATOM 1247 C CA . VAL A 1 170 ? 7.098 -16.5 -12.789 1 98.62 170 VAL A CA 1
ATOM 1248 C C . VAL A 1 170 ? 5.895 -16.875 -13.648 1 98.62 170 VAL A C 1
ATOM 1250 O O . VAL A 1 170 ? 5.277 -16.016 -14.273 1 98.62 170 VAL A O 1
ATOM 1253 N N . LEU A 1 171 ? 5.645 -18.156 -13.719 1 98.12 171 LEU A N 1
ATOM 1254 C CA . LEU A 1 171 ? 4.508 -18.75 -14.406 1 98.12 171 LEU A CA 1
ATOM 1255 C C . LEU A 1 171 ? 3.502 -19.312 -13.414 1 98.12 171 LEU A C 1
ATOM 1257 O O . LEU A 1 171 ? 3.879 -20.031 -12.477 1 98.12 171 LEU A O 1
ATOM 1261 N N . ASN A 1 172 ? 2.262 -18.922 -13.609 1 96.62 172 ASN A N 1
ATOM 1262 C CA . ASN A 1 172 ? 1.21 -19.344 -12.688 1 96.62 172 ASN A CA 1
ATOM 1263 C C . ASN A 1 172 ? 0.329 -20.438 -13.305 1 96.62 172 ASN A C 1
ATOM 1265 O O . ASN A 1 172 ? -0.181 -20.266 -14.414 1 96.62 172 ASN A O 1
ATOM 1269 N N . LEU A 1 173 ? 0.124 -21.5 -12.594 1 96.62 173 LEU A N 1
ATOM 1270 C CA . LEU A 1 173 ? -0.867 -22.516 -12.93 1 96.62 173 LEU A CA 1
ATOM 1271 C C . LEU A 1 173 ? -0.594 -23.109 -14.312 1 96.62 173 LEU A C 1
ATOM 1273 O O . LEU A 1 173 ? -1.488 -23.156 -15.156 1 96.62 173 LEU A O 1
ATOM 1277 N N . VAL A 1 174 ? 0.614 -23.531 -14.508 1 98.06 174 VAL A N 1
ATOM 1278 C CA . VAL A 1 174 ? 0.954 -24.188 -15.773 1 98.06 174 VAL A CA 1
ATOM 1279 C C . VAL A 1 174 ? 1.416 -25.625 -15.508 1 98.06 174 VAL A C 1
ATOM 1281 O O . VAL A 1 174 ? 2.059 -25.891 -14.492 1 98.06 174 VAL A O 1
ATOM 1284 N N . SER A 1 175 ? 1.145 -26.516 -16.453 1 98 175 SER A N 1
ATOM 1285 C CA . SER A 1 175 ? 1.689 -27.875 -16.422 1 98 175 SER A CA 1
ATOM 1286 C C . SER A 1 175 ? 3.176 -27.875 -16.766 1 98 175 SER A C 1
ATOM 1288 O O . SER A 1 175 ? 3.689 -26.906 -17.344 1 98 175 SER A O 1
ATOM 1290 N N . PRO A 1 176 ? 3.9 -28.953 -16.375 1 98.31 176 PRO A N 1
ATOM 1291 C CA . PRO A 1 176 ? 5.293 -29.062 -16.812 1 98.31 176 PRO A CA 1
ATOM 1292 C C . PRO A 1 176 ? 5.445 -28.938 -18.328 1 98.31 176 PRO A C 1
ATOM 1294 O O . PRO A 1 176 ? 6.359 -28.266 -18.797 1 98.31 176 PRO A O 1
ATOM 1297 N N . GLU A 1 177 ? 4.531 -29.5 -19.062 1 97.75 177 GLU A N 1
ATOM 1298 C CA . GLU A 1 177 ? 4.59 -29.422 -20.516 1 97.75 177 GLU A CA 1
ATOM 1299 C C . GLU A 1 177 ? 4.48 -27.969 -20.984 1 97.75 177 GLU A C 1
ATOM 1301 O O . GLU A 1 177 ? 5.273 -27.516 -21.797 1 97.75 177 GLU A O 1
ATOM 1306 N N . GLN A 1 178 ? 3.486 -27.281 -20.484 1 98 178 GLN A N 1
ATOM 1307 C CA . GLN A 1 178 ? 3.297 -25.891 -20.875 1 98 178 GLN A CA 1
ATOM 1308 C C . GLN A 1 178 ? 4.477 -25.031 -20.422 1 98 178 GLN A C 1
ATOM 1310 O O . GLN A 1 178 ? 4.898 -24.125 -21.141 1 98 178 GLN A O 1
ATOM 1315 N N . ALA A 1 179 ? 4.965 -25.266 -19.219 1 98.56 179 ALA A N 1
ATOM 1316 C CA . ALA A 1 179 ? 6.152 -24.547 -18.75 1 98.56 179 ALA A CA 1
ATOM 1317 C C . ALA A 1 179 ? 7.316 -24.734 -19.719 1 98.56 179 ALA A C 1
ATOM 1319 O O . ALA A 1 179 ? 8 -23.766 -20.062 1 98.56 179 ALA A O 1
ATOM 1320 N N . GLY A 1 180 ? 7.504 -25.953 -20.125 1 98.62 180 GLY A N 1
ATOM 1321 C CA . GLY A 1 180 ? 8.555 -26.234 -21.094 1 98.62 180 GLY A CA 1
ATOM 1322 C C . GLY A 1 180 ? 8.406 -25.453 -22.375 1 98.62 180 GLY A C 1
ATOM 1323 O O . GLY A 1 180 ? 9.391 -24.938 -22.922 1 98.62 180 GLY A O 1
ATOM 1324 N N . ARG A 1 181 ? 7.223 -25.359 -22.891 1 97.88 181 ARG A N 1
ATOM 1325 C CA . ARG A 1 181 ? 6.957 -24.609 -24.109 1 97.88 181 ARG A CA 1
ATOM 1326 C C . ARG A 1 181 ? 7.262 -23.125 -23.922 1 97.88 181 ARG A C 1
ATOM 1328 O O . ARG A 1 181 ? 7.855 -22.5 -24.812 1 97.88 181 ARG A O 1
ATOM 1335 N N . LEU A 1 182 ? 6.809 -22.625 -22.812 1 98.06 182 LEU A N 1
ATOM 1336 C CA . LEU A 1 182 ? 7.031 -21.203 -22.547 1 98.06 182 LEU A CA 1
ATOM 1337 C C . LEU A 1 182 ? 8.516 -20.906 -22.359 1 98.06 182 LEU A C 1
ATOM 1339 O O . LEU A 1 182 ? 9.016 -19.875 -22.812 1 98.06 182 LEU A O 1
ATOM 1343 N N . ILE A 1 183 ? 9.234 -21.812 -21.703 1 98.75 183 ILE A N 1
ATOM 1344 C CA . ILE A 1 183 ? 10.672 -21.656 -21.5 1 98.75 183 ILE A CA 1
ATOM 1345 C C . ILE A 1 183 ? 11.391 -21.703 -22.844 1 98.75 183 ILE A C 1
ATOM 1347 O O . ILE A 1 183 ? 12.312 -20.922 -23.078 1 98.75 183 ILE A O 1
ATOM 1351 N N . ALA A 1 184 ? 10.977 -22.625 -23.688 1 98.56 184 ALA A N 1
ATOM 1352 C CA . ALA A 1 184 ? 11.555 -22.672 -25.031 1 98.56 184 ALA A CA 1
ATOM 1353 C C . ALA A 1 184 ? 11.344 -21.359 -25.766 1 98.56 184 ALA A C 1
ATOM 1355 O O . ALA A 1 184 ? 12.25 -20.859 -26.438 1 98.56 184 ALA A O 1
ATOM 1356 N N . ARG A 1 185 ? 10.156 -20.859 -25.688 1 98.25 185 ARG A N 1
ATOM 1357 C CA . ARG A 1 185 ? 9.859 -19.562 -26.312 1 98.25 185 ARG A CA 1
ATOM 1358 C C . ARG A 1 185 ? 10.742 -18.469 -25.734 1 98.25 185 ARG A C 1
ATOM 1360 O O . ARG A 1 185 ? 11.234 -17.609 -26.484 1 98.25 185 ARG A O 1
ATOM 1367 N N . CYS A 1 186 ? 10.938 -18.438 -24.438 1 98.69 186 CYS A N 1
ATOM 1368 C CA . CYS A 1 186 ? 11.789 -17.453 -23.781 1 98.69 186 CYS A CA 1
ATOM 1369 C C . CYS A 1 186 ? 13.227 -17.578 -24.266 1 98.69 186 CYS A C 1
ATOM 1371 O O . CYS A 1 186 ? 13.922 -16.578 -24.438 1 98.69 186 CYS A O 1
ATOM 1373 N N . LYS A 1 187 ? 13.688 -18.781 -24.469 1 98.56 187 LYS A N 1
ATOM 1374 C CA . LYS A 1 187 ? 15.031 -19 -24.984 1 98.56 187 LYS A CA 1
ATOM 1375 C C . LYS A 1 187 ? 15.188 -18.391 -26.375 1 98.56 187 LYS A C 1
ATOM 1377 O O . LYS A 1 187 ? 16.219 -17.812 -26.703 1 98.56 187 LYS A O 1
ATOM 1382 N N . GLU A 1 188 ? 14.203 -18.531 -27.156 1 98.56 188 GLU A N 1
ATOM 1383 C CA . GLU A 1 188 ? 14.211 -17.906 -28.469 1 98.56 188 GLU A CA 1
ATOM 1384 C C . GLU A 1 188 ? 14.297 -16.391 -28.359 1 98.56 188 GLU A C 1
ATOM 1386 O O . GLU A 1 188 ? 15.094 -15.758 -29.062 1 98.56 188 GLU A O 1
ATOM 1391 N N . ILE A 1 189 ? 13.477 -15.867 -27.547 1 98.25 189 ILE A N 1
ATOM 1392 C CA . ILE A 1 189 ? 13.445 -14.422 -27.344 1 98.25 189 ILE A CA 1
ATOM 1393 C C . ILE A 1 189 ? 14.812 -13.945 -26.844 1 98.25 189 ILE A C 1
ATOM 1395 O O . ILE A 1 189 ? 15.336 -12.945 -27.328 1 98.25 189 ILE A O 1
ATOM 1399 N N . ALA A 1 190 ? 15.359 -14.641 -25.891 1 98.5 190 ALA A N 1
ATOM 1400 C CA . ALA A 1 190 ? 16.656 -14.297 -25.312 1 98.5 190 ALA A CA 1
ATOM 1401 C C . ALA A 1 190 ? 17.75 -14.297 -26.375 1 98.5 190 ALA A C 1
ATOM 1403 O O . ALA A 1 190 ? 18.609 -13.414 -26.391 1 98.5 190 ALA A O 1
ATOM 1404 N N . ALA A 1 191 ? 17.672 -15.242 -27.188 1 98.19 191 ALA A N 1
ATOM 1405 C CA . ALA A 1 191 ? 18.625 -15.328 -28.281 1 98.19 191 ALA A CA 1
ATOM 1406 C C . ALA A 1 191 ? 18.484 -14.148 -29.234 1 98.19 191 ALA A C 1
ATOM 1408 O O . ALA A 1 191 ? 19.484 -13.562 -29.656 1 98.19 191 ALA A O 1
ATOM 1409 N N . GLU A 1 192 ? 17.312 -13.836 -29.547 1 97.81 192 GLU A N 1
ATOM 1410 C CA . GLU A 1 192 ? 17.031 -12.703 -30.422 1 97.81 192 GLU A CA 1
ATOM 1411 C C . GLU A 1 192 ? 17.547 -11.398 -29.828 1 97.81 192 GLU A C 1
ATOM 1413 O O . GLU A 1 192 ? 18.078 -10.555 -30.547 1 97.81 192 GLU A O 1
ATOM 1418 N N . MET A 1 193 ? 17.438 -11.289 -28.562 1 96.5 193 MET A N 1
ATOM 1419 C CA . MET A 1 193 ? 17.734 -10.031 -27.891 1 96.5 193 MET A CA 1
ATOM 1420 C C . MET A 1 193 ? 19.172 -10.016 -27.391 1 96.5 193 MET A C 1
ATOM 1422 O O . MET A 1 193 ? 19.719 -8.953 -27.062 1 96.5 193 MET A O 1
ATOM 1426 N N . GLY A 1 194 ? 19.797 -11.094 -27.328 1 97.38 194 GLY A N 1
ATOM 1427 C CA . GLY A 1 194 ? 21.156 -11.195 -26.781 1 97.38 194 GLY A CA 1
ATOM 1428 C C . GLY A 1 194 ? 21.203 -11.023 -25.281 1 97.38 194 GLY A C 1
ATOM 1429 O O . GLY A 1 194 ? 22.109 -10.375 -24.75 1 97.38 194 GLY A O 1
ATOM 1430 N N . THR A 1 195 ? 20.172 -11.469 -24.562 1 96.75 195 THR A N 1
ATOM 1431 C CA . THR A 1 195 ? 20.094 -11.383 -23.109 1 96.75 195 THR A CA 1
ATOM 1432 C C . THR A 1 195 ? 20.062 -12.773 -22.5 1 96.75 195 THR A C 1
ATOM 1434 O O . THR A 1 195 ? 19.672 -13.742 -23.141 1 96.75 195 THR A O 1
ATOM 1437 N N . PRO A 1 196 ? 20.594 -12.867 -21.328 1 97.31 196 PRO A N 1
ATOM 1438 C CA . PRO A 1 196 ? 20.516 -14.164 -20.656 1 97.31 196 PRO A CA 1
ATOM 1439 C C . PRO A 1 196 ? 19.078 -14.531 -20.25 1 97.31 196 PRO A C 1
ATOM 1441 O O . PRO A 1 196 ? 18.25 -13.641 -20.062 1 97.31 196 PRO A O 1
ATOM 1444 N N . MET A 1 197 ? 18.828 -15.836 -20.094 1 97.94 197 MET A N 1
ATOM 1445 C CA . MET A 1 197 ? 17.547 -16.328 -19.594 1 97.94 197 MET A CA 1
ATOM 1446 C C . MET A 1 197 ? 17.344 -15.938 -18.141 1 97.94 197 MET A C 1
ATOM 1448 O O . MET A 1 197 ? 18.25 -16.078 -17.328 1 97.94 197 MET A O 1
ATOM 1452 N N . PRO A 1 198 ? 16.188 -15.398 -17.859 1 98.5 198 PRO A N 1
ATOM 1453 C CA . PRO A 1 198 ? 15.891 -15.281 -16.422 1 98.5 198 PRO A CA 1
ATOM 1454 C C . PRO A 1 198 ? 15.695 -16.641 -15.75 1 98.5 198 PRO A C 1
ATOM 1456 O O . PRO A 1 198 ? 15.453 -17.641 -16.438 1 98.5 198 PRO A O 1
ATOM 1459 N N . GLN A 1 199 ? 15.852 -16.578 -14.422 1 98.62 199 GLN A N 1
ATOM 1460 C CA . GLN A 1 199 ? 15.398 -17.766 -13.695 1 98.62 199 GLN A CA 1
ATOM 1461 C C . GLN A 1 199 ? 13.891 -17.969 -13.859 1 98.62 199 GLN A C 1
ATOM 1463 O O . GLN A 1 199 ? 13.156 -17 -14.117 1 98.62 199 GLN A O 1
ATOM 1468 N N . VAL A 1 200 ? 13.438 -19.203 -13.734 1 98.88 200 VAL A N 1
ATOM 1469 C CA . VAL A 1 200 ? 12.023 -19.484 -13.969 1 98.88 200 VAL A CA 1
ATOM 1470 C C . VAL A 1 200 ? 11.406 -20.109 -12.711 1 98.88 200 VAL A C 1
ATOM 1472 O O . VAL A 1 200 ? 11.891 -21.125 -12.219 1 98.88 200 VAL A O 1
ATOM 1475 N N . SER A 1 201 ? 10.406 -19.469 -12.227 1 98.69 201 SER A N 1
ATOM 1476 C CA . SER A 1 201 ? 9.602 -20 -11.133 1 98.69 201 SER A CA 1
ATOM 1477 C C . SER A 1 201 ? 8.203 -20.375 -11.609 1 98.69 201 SER A C 1
ATOM 1479 O O . SER A 1 201 ? 7.664 -19.734 -12.523 1 98.69 201 SER A O 1
ATOM 1481 N N . VAL A 1 202 ? 7.648 -21.391 -10.984 1 98.56 202 VAL A N 1
ATOM 1482 C CA . VAL A 1 202 ? 6.266 -21.781 -11.234 1 98.56 202 VAL A CA 1
ATOM 1483 C C . VAL A 1 202 ? 5.477 -21.75 -9.93 1 98.56 202 VAL A C 1
ATOM 1485 O O . VAL A 1 202 ? 5.875 -22.391 -8.945 1 98.56 202 VAL A O 1
ATOM 1488 N N . TRP A 1 203 ? 4.383 -21 -9.898 1 97.75 203 TRP A N 1
ATOM 1489 C CA . TRP A 1 203 ? 3.416 -21.094 -8.812 1 97.75 203 TRP A CA 1
ATOM 1490 C C . TRP A 1 203 ? 2.475 -22.266 -9.016 1 97.75 203 TRP A C 1
ATOM 1492 O O . TRP A 1 203 ? 1.763 -22.344 -10.016 1 97.75 203 TRP A O 1
ATOM 1502 N N . ALA A 1 204 ? 2.441 -23.141 -8.047 1 98.06 204 ALA A N 1
ATOM 1503 C CA . ALA A 1 204 ? 1.626 -24.344 -8.148 1 98.06 204 ALA A CA 1
ATOM 1504 C C . ALA A 1 204 ? 0.8 -24.562 -6.887 1 98.06 204 ALA A C 1
ATOM 1506 O O . ALA A 1 204 ? 1.335 -24.516 -5.773 1 98.06 204 ALA A O 1
ATOM 1507 N N . PRO A 1 205 ? -0.554 -24.766 -7.078 1 98 205 PRO A N 1
ATOM 1508 C CA . PRO A 1 205 ? -1.315 -25.219 -5.91 1 98 205 PRO A CA 1
ATOM 1509 C C . PRO A 1 205 ? -0.836 -26.562 -5.379 1 98 205 PRO A C 1
ATOM 1511 O O . PRO A 1 205 ? -0.414 -27.422 -6.156 1 98 205 PRO A O 1
ATOM 1514 N N . ALA A 1 206 ? -0.931 -26.734 -4.051 1 98.56 206 ALA A N 1
ATOM 1515 C CA . ALA A 1 206 ? -0.327 -27.938 -3.486 1 98.56 206 ALA A CA 1
ATOM 1516 C C . ALA A 1 206 ? -1.21 -28.547 -2.396 1 98.56 206 ALA A C 1
ATOM 1518 O O . ALA A 1 206 ? -1.765 -27.812 -1.569 1 98.56 206 ALA A O 1
ATOM 1519 N N . ALA A 1 207 ? -1.386 -29.781 -2.412 1 98.5 207 ALA A N 1
ATOM 1520 C CA . ALA A 1 207 ? -2.008 -30.609 -1.38 1 98.5 207 ALA A CA 1
ATOM 1521 C C . ALA A 1 207 ? -1.353 -31.984 -1.31 1 98.5 207 ALA A C 1
ATOM 1523 O O . ALA A 1 207 ? -1.592 -32.844 -2.168 1 98.5 207 ALA A O 1
ATOM 1524 N N . VAL A 1 208 ? -0.51 -32.188 -0.318 1 98.38 208 VAL A N 1
ATOM 1525 C CA . VAL A 1 208 ? 0.27 -33.406 -0.154 1 98.38 208 VAL A CA 1
ATOM 1526 C C . VAL A 1 208 ? 0.023 -34 1.233 1 98.38 208 VAL A C 1
ATOM 1528 O O . VAL A 1 208 ? -0.074 -33.25 2.219 1 98.38 208 VAL A O 1
ATOM 1531 N N . ALA A 1 209 ? -0.158 -35.25 1.282 1 98.38 209 ALA A N 1
ATOM 1532 C CA . ALA A 1 209 ? -0.309 -35.938 2.549 1 98.38 209 ALA A CA 1
ATOM 1533 C C . ALA A 1 209 ? 0.225 -37.375 2.447 1 98.38 209 ALA A C 1
ATOM 1535 O O . ALA A 1 209 ? 0.399 -37.906 1.345 1 98.38 209 ALA A O 1
ATOM 1536 N N . THR A 1 210 ? 0.478 -38 3.533 1 97.25 210 THR A N 1
ATOM 1537 C CA . THR A 1 210 ? 1.076 -39.312 3.592 1 97.25 210 THR A CA 1
ATOM 1538 C C . THR A 1 210 ? 0.227 -40.344 2.822 1 97.25 210 THR A C 1
ATOM 1540 O O . THR A 1 210 ? 0.755 -41.125 2.051 1 97.25 210 THR A O 1
ATOM 1543 N N . GLU A 1 211 ? -1.061 -40.312 3.029 1 97.25 211 GLU A N 1
ATOM 1544 C CA . GLU A 1 211 ? -1.957 -41.219 2.348 1 97.25 211 GLU A CA 1
ATOM 1545 C C . GLU A 1 211 ? -2.727 -40.531 1.229 1 97.25 211 GLU A C 1
ATOM 1547 O O . GLU A 1 211 ? -3.783 -41 0.807 1 97.25 211 GLU A O 1
ATOM 1552 N N . GLY A 1 212 ? -2.213 -39.406 0.847 1 96.88 212 GLY A N 1
ATOM 1553 C CA . GLY A 1 212 ? -2.914 -38.594 -0.141 1 96.88 212 GLY A CA 1
ATOM 1554 C C . GLY A 1 212 ? -3.801 -37.531 0.477 1 96.88 212 GLY A C 1
ATOM 1555 O O . GLY A 1 212 ? -4.289 -37.688 1.597 1 96.88 212 GLY A O 1
ATOM 1556 N N . PRO A 1 213 ? -3.988 -36.469 -0.187 1 96.62 213 PRO A N 1
ATOM 1557 C CA . PRO A 1 213 ? -4.801 -35.406 0.364 1 96.62 213 PRO A CA 1
ATOM 1558 C C . PRO A 1 213 ? -6.281 -35.75 0.476 1 96.62 213 PRO A C 1
ATOM 1560 O O . PRO A 1 213 ? -6.746 -36.688 -0.205 1 96.62 213 PRO A O 1
ATOM 1563 N N . THR A 1 214 ? -6.957 -35.062 1.283 1 97.19 214 THR A N 1
ATOM 1564 C CA . THR A 1 214 ? -8.398 -35.219 1.412 1 97.19 214 THR A CA 1
ATOM 1565 C C . THR A 1 214 ? -9.125 -34.625 0.212 1 97.19 214 THR A C 1
ATOM 1567 O O . THR A 1 214 ? -8.57 -33.812 -0.511 1 97.19 214 THR A O 1
ATOM 1570 N N . GLN A 1 215 ? -10.344 -35.094 0.066 1 95.81 215 GLN A N 1
ATOM 1571 C CA . GLN A 1 215 ? -11.164 -34.5 -0.999 1 95.81 215 GLN A CA 1
ATOM 1572 C C . GLN A 1 215 ? -11.383 -33.031 -0.78 1 95.81 215 GLN A C 1
ATOM 1574 O O . GLN A 1 215 ? -11.469 -32.25 -1.741 1 95.81 215 GLN A O 1
ATOM 1579 N N . MET A 1 216 ? -11.469 -32.594 0.458 1 96.38 216 MET A N 1
ATOM 1580 C CA . MET A 1 216 ? -11.641 -31.203 0.786 1 96.38 216 MET A CA 1
ATOM 1581 C C . MET A 1 216 ? -10.469 -30.375 0.267 1 96.38 216 MET A C 1
ATOM 1583 O O . MET A 1 216 ? -10.664 -29.281 -0.267 1 96.38 216 MET A O 1
ATOM 1587 N N . SER A 1 217 ? -9.312 -30.875 0.448 1 97.31 217 SER A N 1
ATOM 1588 C CA . SER A 1 217 ? -8.117 -30.188 -0.033 1 97.31 217 SER A CA 1
ATOM 1589 C C . SER A 1 217 ? -8.125 -30.062 -1.553 1 97.31 217 SER A C 1
ATOM 1591 O O . SER A 1 217 ? -7.82 -29 -2.1 1 97.31 217 SER A O 1
ATOM 1593 N N . ILE A 1 218 ? -8.484 -31.109 -2.174 1 97.19 218 ILE A N 1
ATOM 1594 C CA . ILE A 1 218 ? -8.523 -31.125 -3.633 1 97.19 218 ILE A CA 1
ATOM 1595 C C . ILE A 1 218 ? -9.609 -30.172 -4.129 1 97.19 218 ILE A C 1
ATOM 1597 O O . ILE A 1 218 ? -9.406 -29.438 -5.102 1 97.19 218 ILE A O 1
ATOM 1601 N N . ASP A 1 219 ? -10.742 -30.172 -3.475 1 96.88 219 ASP A N 1
ATOM 1602 C CA . ASP A 1 219 ? -11.852 -29.297 -3.85 1 96.88 219 ASP A CA 1
ATOM 1603 C C . ASP A 1 219 ? -11.453 -27.828 -3.744 1 96.88 219 ASP A C 1
ATOM 1605 O O . ASP A 1 219 ? -11.891 -27.016 -4.551 1 96.88 219 ASP A O 1
ATOM 1609 N N . GLN A 1 220 ? -10.711 -27.484 -2.748 1 97.12 220 GLN A N 1
ATOM 1610 C CA . GLN A 1 220 ? -10.258 -26.109 -2.609 1 97.12 220 GLN A CA 1
ATOM 1611 C C . GLN A 1 220 ? -9.359 -25.703 -3.775 1 97.12 220 GLN A C 1
ATOM 1613 O O . GLN A 1 220 ? -9.5 -24.609 -4.324 1 97.12 220 GLN A O 1
ATOM 1618 N N . LEU A 1 221 ? -8.438 -26.609 -4.148 1 97.44 221 LEU A N 1
ATOM 1619 C CA . LEU A 1 221 ? -7.594 -26.328 -5.305 1 97.44 221 LEU A CA 1
ATOM 1620 C C . LEU A 1 221 ? -8.43 -26.188 -6.57 1 97.44 221 LEU A C 1
ATOM 1622 O O . LEU A 1 221 ? -8.164 -25.328 -7.406 1 97.44 221 LEU A O 1
ATOM 1626 N N . ARG A 1 222 ? -9.43 -27.062 -6.664 1 97 222 ARG A N 1
ATOM 1627 C CA . ARG A 1 222 ? -10.336 -27.062 -7.809 1 97 222 ARG A CA 1
ATOM 1628 C C . ARG A 1 222 ? -11.039 -25.719 -7.965 1 97 222 ARG A C 1
ATOM 1630 O O . ARG A 1 222 ? -11.102 -25.172 -9.062 1 97 222 ARG A O 1
ATOM 1637 N N . ARG A 1 223 ? -11.523 -25.203 -6.914 1 95.94 223 ARG A N 1
ATOM 1638 C CA . ARG A 1 223 ? -12.203 -23.906 -6.93 1 95.94 223 ARG A CA 1
ATOM 1639 C C . ARG A 1 223 ? -11.258 -22.797 -7.391 1 95.94 223 ARG A C 1
ATOM 1641 O O . ARG A 1 223 ? -11.68 -21.859 -8.07 1 95.94 223 ARG A O 1
ATOM 1648 N N . GLY A 1 224 ? -10.008 -22.953 -7.082 1 94.62 224 GLY A N 1
ATOM 1649 C CA . GLY A 1 224 ? -9.016 -21.953 -7.441 1 94.62 224 GLY A CA 1
ATOM 1650 C C . GLY A 1 224 ? -8.703 -21.938 -8.93 1 94.62 224 GLY A C 1
ATOM 1651 O O . GLY A 1 224 ? -8.125 -20.969 -9.43 1 94.62 224 GLY A O 1
ATOM 1652 N N . LEU A 1 225 ? -9.117 -22.922 -9.68 1 95.5 225 LEU A N 1
ATOM 1653 C CA . LEU A 1 225 ? -8.805 -23.047 -11.102 1 95.5 225 LEU A CA 1
ATOM 1654 C C . LEU A 1 225 ? -9.875 -22.359 -11.945 1 95.5 225 LEU A C 1
ATOM 1656 O O . LEU A 1 225 ? -9.594 -21.922 -13.07 1 95.5 225 LEU A O 1
ATOM 1660 N N . VAL A 1 226 ? -11.039 -22.25 -11.422 1 94.69 226 VAL A N 1
ATOM 1661 C CA . VAL A 1 226 ? -12.234 -21.922 -12.195 1 94.69 226 VAL A CA 1
ATOM 1662 C C . VAL A 1 226 ? -12.062 -20.578 -12.883 1 94.69 226 VAL A C 1
ATOM 1664 O O . VAL A 1 226 ? -12.305 -20.453 -14.086 1 94.69 226 VAL A O 1
ATOM 1667 N N . PRO A 1 227 ? -11.469 -19.594 -12.18 1 90.62 227 PRO A N 1
ATOM 1668 C CA . PRO A 1 227 ? -11.383 -18.281 -12.812 1 90.62 227 PRO A CA 1
ATOM 1669 C C . PRO A 1 227 ? -10.406 -18.266 -13.992 1 90.62 227 PRO A C 1
ATOM 1671 O O . PRO A 1 227 ? -10.43 -17.328 -14.797 1 90.62 227 PRO A O 1
ATOM 1674 N N . TYR A 1 228 ? -9.625 -19.219 -14.156 1 93.19 228 TYR A N 1
ATOM 1675 C CA . TYR A 1 228 ? -8.562 -19.203 -15.156 1 93.19 228 TYR A CA 1
ATOM 1676 C C . TYR A 1 228 ? -8.961 -20 -16.391 1 93.19 228 TYR A C 1
ATOM 1678 O O . TYR A 1 228 ? -8.32 -19.891 -17.438 1 93.19 228 TYR A O 1
ATOM 1686 N N . LEU A 1 229 ? -10.008 -20.734 -16.312 1 95.19 229 LEU A N 1
ATOM 1687 C CA . LEU A 1 229 ? -10.281 -21.75 -17.328 1 95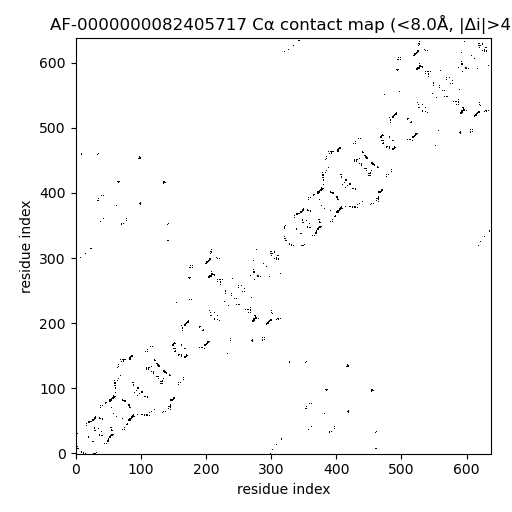.19 229 LEU A CA 1
ATOM 1688 C C . LEU A 1 229 ? -10.719 -21.109 -18.641 1 95.19 229 LEU A C 1
ATOM 1690 O O . LEU A 1 229 ? -10.5 -21.672 -19.719 1 95.19 229 LEU A O 1
ATOM 1694 N N . ALA A 1 230 ? -11.305 -19.906 -18.562 1 92.31 230 ALA A N 1
ATOM 1695 C CA . ALA A 1 230 ? -11.727 -19.25 -19.797 1 92.31 230 ALA A CA 1
ATOM 1696 C C . ALA A 1 230 ? -10.672 -18.25 -20.281 1 92.31 230 ALA A C 1
ATOM 1698 O O . ALA A 1 230 ? -10.773 -17.719 -21.391 1 92.31 230 ALA A O 1
ATOM 1699 N N . ALA A 1 231 ? -9.695 -17.938 -19.438 1 89.06 231 ALA A N 1
ATOM 1700 C CA . ALA A 1 231 ? -8.688 -16.922 -19.766 1 89.06 231 ALA A CA 1
ATOM 1701 C C . ALA A 1 231 ? -7.777 -17.406 -20.891 1 89.06 231 ALA A C 1
ATOM 1703 O O . ALA A 1 231 ? -7.316 -18.547 -20.891 1 89.06 231 ALA A O 1
ATOM 1704 N N . PRO A 1 232 ? -7.516 -16.422 -21.812 1 83.44 232 PRO A N 1
ATOM 1705 C CA . PRO A 1 232 ? -6.621 -16.812 -22.906 1 83.44 232 PRO A CA 1
ATOM 1706 C C . PRO A 1 232 ? -5.281 -17.344 -22.406 1 83.44 232 PRO A C 1
ATOM 1708 O O . PRO A 1 232 ? -4.734 -16.828 -21.422 1 83.44 232 PRO A O 1
ATOM 1711 N N . GLY A 1 233 ? -4.715 -18.312 -23.078 1 87.19 233 GLY A N 1
ATOM 1712 C CA . GLY A 1 233 ? -3.486 -18.984 -22.688 1 87.19 233 GLY A CA 1
ATOM 1713 C C . GLY A 1 233 ? -3.721 -20.188 -21.797 1 87.19 233 GLY A C 1
ATOM 1714 O O . GLY A 1 233 ? -3.219 -21.281 -22.078 1 87.19 233 GLY A O 1
ATOM 1715 N N . TYR A 1 234 ? -4.523 -19.891 -20.719 1 92.06 234 TYR A N 1
ATOM 1716 C CA . TYR A 1 234 ? -4.836 -21 -19.812 1 92.06 234 TYR A CA 1
ATOM 1717 C C . TYR A 1 234 ? -5.789 -21.984 -20.469 1 92.06 234 TYR A C 1
ATOM 1719 O O . TYR A 1 234 ? -5.605 -23.203 -20.344 1 92.06 234 TYR A O 1
ATOM 1727 N N . SER A 1 235 ? -6.77 -21.406 -21.156 1 94.88 235 SER A N 1
ATOM 1728 C CA . SER A 1 235 ? -7.727 -22.266 -21.828 1 94.88 235 SER A CA 1
ATOM 1729 C C . SER A 1 235 ? -7.035 -23.156 -22.859 1 94.88 235 SER A C 1
ATOM 1731 O O . SER A 1 235 ? -7.297 -24.359 -22.922 1 94.88 235 SER A O 1
ATOM 1733 N N . ASP A 1 236 ? -6.113 -22.656 -23.609 1 94.62 236 ASP A N 1
ATOM 1734 C CA . ASP A 1 236 ? -5.395 -23.422 -24.625 1 94.62 236 ASP A CA 1
ATOM 1735 C C . ASP A 1 236 ? -4.578 -24.547 -23.984 1 94.62 236 ASP A C 1
ATOM 1737 O O . ASP A 1 236 ? -4.5 -25.641 -24.516 1 94.62 236 ASP A O 1
ATOM 1741 N N . MET A 1 237 ? -3.963 -24.234 -22.906 1 95.94 237 MET A N 1
ATOM 1742 C CA . MET A 1 237 ? -3.174 -25.234 -22.172 1 95.94 237 MET A CA 1
ATOM 1743 C C . MET A 1 237 ? -4.039 -26.406 -21.75 1 95.94 237 MET A C 1
ATOM 1745 O O . MET A 1 237 ? -3.664 -27.562 -21.953 1 95.94 237 MET A O 1
ATOM 1749 N N . PHE A 1 238 ? -5.203 -26.141 -21.219 1 97.06 238 PHE A N 1
ATOM 1750 C CA . PHE A 1 238 ? -6.062 -27.219 -20.719 1 97.06 238 PHE A CA 1
ATOM 1751 C C . PHE A 1 238 ? -6.672 -28 -21.891 1 97.06 238 PHE A C 1
ATOM 1753 O O . PHE A 1 238 ? -6.887 -29.203 -21.781 1 97.06 238 PHE A O 1
ATOM 1760 N N . VAL A 1 239 ? -6.922 -27.328 -23.031 1 97.25 239 VAL A N 1
ATOM 1761 C CA . VAL A 1 239 ? -7.367 -28.031 -24.234 1 97.25 239 VAL A CA 1
ATOM 1762 C C . VAL A 1 239 ? -6.289 -29.016 -24.672 1 97.25 239 VAL A C 1
ATOM 1764 O O . VAL A 1 239 ? -6.574 -30.188 -24.922 1 97.25 239 VAL A O 1
ATOM 1767 N N . ARG A 1 240 ? -5.09 -28.594 -24.719 1 95.88 240 ARG A N 1
ATOM 1768 C CA . ARG A 1 240 ? -3.975 -29.453 -25.109 1 95.88 240 ARG A CA 1
ATOM 1769 C C . ARG A 1 240 ? -3.801 -30.609 -24.156 1 95.88 240 ARG A C 1
ATOM 1771 O O . ARG A 1 240 ? -3.387 -31.703 -24.547 1 95.88 240 ARG A O 1
ATOM 1778 N N . ALA A 1 241 ? -4.121 -30.359 -22.922 1 95.62 241 ALA A N 1
ATOM 1779 C CA . ALA A 1 241 ? -3.969 -31.375 -21.891 1 95.62 241 ALA A CA 1
ATOM 1780 C C . ALA A 1 241 ? -5.121 -32.375 -21.922 1 95.62 241 ALA A C 1
ATOM 1782 O O . ALA A 1 241 ? -5.156 -33.344 -21.156 1 95.62 241 ALA A O 1
ATOM 1783 N N . GLY A 1 242 ? -6.125 -32.156 -22.766 1 96.38 242 GLY A N 1
ATOM 1784 C CA . GLY A 1 242 ? -7.168 -33.156 -22.969 1 96.38 242 GLY A CA 1
ATOM 1785 C C . GLY A 1 242 ? -8.484 -32.781 -22.312 1 96.38 242 GLY A C 1
ATOM 1786 O O . GLY A 1 242 ? -9.359 -33.625 -22.156 1 96.38 242 GLY A O 1
ATOM 1787 N N . PHE A 1 243 ? -8.656 -31.469 -21.969 1 97.69 243 PHE A N 1
ATOM 1788 C CA . PHE A 1 243 ? -9.844 -31.078 -21.219 1 97.69 243 PHE A CA 1
ATOM 1789 C C . PHE A 1 243 ? -10.688 -30.094 -22.016 1 97.69 243 PHE A C 1
ATOM 1791 O O . PHE A 1 243 ? -11.219 -29.125 -21.469 1 97.69 243 PHE A O 1
ATOM 1798 N N . ALA A 1 244 ? -10.844 -30.297 -23.266 1 97.31 244 ALA A N 1
ATOM 1799 C CA . ALA A 1 244 ? -11.484 -29.375 -24.203 1 97.31 244 ALA A CA 1
ATOM 1800 C C . ALA A 1 244 ? -12.938 -29.125 -23.812 1 97.31 244 ALA A C 1
ATOM 1802 O O . ALA A 1 244 ? -13.438 -28 -23.953 1 97.31 244 ALA A O 1
ATOM 1803 N N . SER A 1 245 ? -13.617 -30.141 -23.344 1 96.81 245 SER A N 1
ATOM 1804 C CA . SER A 1 245 ? -15.047 -30.016 -23.062 1 96.81 245 SER A CA 1
ATOM 1805 C C . SER A 1 245 ? -15.305 -28.984 -21.953 1 96.81 245 SER A C 1
ATOM 1807 O O . SER A 1 245 ? -16.203 -28.156 -22.078 1 96.81 245 SER A O 1
ATOM 1809 N N . VAL A 1 246 ? -14.547 -29.031 -20.875 1 97.38 246 VAL A N 1
ATOM 1810 C CA . VAL A 1 246 ? -14.703 -28.094 -19.766 1 97.38 246 VAL A CA 1
ATOM 1811 C C . VAL A 1 246 ? -14.406 -26.672 -20.234 1 97.38 246 VAL A C 1
ATOM 1813 O O . VAL A 1 246 ? -15.094 -25.734 -19.844 1 97.38 246 VAL A O 1
ATOM 1816 N N . ILE A 1 247 ? -13.43 -26.469 -21.109 1 97.5 247 ILE A N 1
ATOM 1817 C CA . ILE A 1 247 ? -13 -25.156 -21.609 1 97.5 247 ILE A CA 1
ATOM 1818 C C . ILE A 1 247 ? -14.086 -24.578 -22.5 1 97.5 247 ILE A C 1
ATOM 1820 O O . ILE A 1 247 ? -14.367 -23.375 -22.438 1 97.5 247 ILE A O 1
ATOM 1824 N N . GLU A 1 248 ? -14.664 -25.469 -23.312 1 97.19 248 GLU A N 1
ATOM 1825 C CA . GLU A 1 248 ? -15.766 -25.031 -24.172 1 97.19 248 GLU A CA 1
ATOM 1826 C C . GLU A 1 248 ? -16.922 -24.469 -23.344 1 97.19 248 GLU A C 1
ATOM 1828 O O . GLU A 1 248 ? -17.484 -23.438 -23.672 1 97.19 248 GLU A O 1
ATOM 1833 N N . ALA A 1 249 ? -17.203 -25.156 -22.297 1 96.5 249 ALA A N 1
ATOM 1834 C CA . ALA A 1 249 ? -18.266 -24.703 -21.406 1 96.5 249 ALA A CA 1
ATOM 1835 C C . ALA A 1 249 ? -17.906 -23.375 -20.75 1 96.5 249 ALA A C 1
ATOM 1837 O O . ALA A 1 249 ? -18.75 -22.469 -20.656 1 96.5 249 ALA A O 1
ATOM 1838 N N . ALA A 1 250 ? -16.688 -23.266 -20.281 1 95.75 250 ALA A N 1
ATOM 1839 C CA . ALA A 1 250 ? -16.234 -22.031 -19.641 1 95.75 250 ALA A CA 1
ATOM 1840 C C . ALA A 1 250 ? -16.281 -20.844 -20.594 1 95.75 250 ALA A C 1
ATOM 1842 O O . ALA A 1 250 ? -16.781 -19.781 -20.25 1 95.75 250 ALA A O 1
ATOM 1843 N N . ARG A 1 251 ? -15.828 -21.062 -21.844 1 94.62 251 ARG A N 1
ATOM 1844 C CA . ARG A 1 251 ? -15.797 -20 -22.844 1 94.62 251 ARG A CA 1
ATOM 1845 C C . ARG A 1 251 ? -17.203 -19.594 -23.266 1 94.62 251 ARG A C 1
ATOM 1847 O O . ARG A 1 251 ? -17.438 -18.469 -23.688 1 94.62 251 ARG A O 1
ATOM 1854 N N . ALA A 1 252 ? -18.125 -20.516 -23.078 1 94.62 252 ALA A N 1
ATOM 1855 C CA . ALA A 1 252 ? -19.516 -20.25 -23.453 1 94.62 252 ALA A CA 1
ATOM 1856 C C . ALA A 1 252 ? -20.234 -19.453 -22.375 1 94.62 252 ALA A C 1
ATOM 1858 O O . ALA A 1 252 ? -21.391 -19.078 -22.547 1 94.62 252 ALA A O 1
ATOM 1859 N N . GLY A 1 253 ? -19.578 -19.281 -21.297 1 91.19 253 GLY A N 1
ATOM 1860 C CA . GLY A 1 253 ? -20.172 -18.469 -20.234 1 91.19 253 GLY A CA 1
ATOM 1861 C C . GLY A 1 253 ? -21.016 -19.266 -19.266 1 91.19 253 GLY A C 1
ATOM 1862 O O . GLY A 1 253 ? -21.922 -18.734 -18.625 1 91.19 253 GLY A O 1
ATOM 1863 N N . THR A 1 254 ? -20.766 -20.547 -19.25 1 93.94 254 THR A N 1
ATOM 1864 C CA . THR A 1 254 ? -21.438 -21.391 -18.266 1 93.94 254 THR A CA 1
ATOM 1865 C C . THR A 1 254 ? -21.188 -20.875 -16.859 1 93.94 254 THR A C 1
ATOM 1867 O O . THR A 1 254 ? -20.125 -20.312 -16.562 1 93.94 254 THR A O 1
ATOM 1870 N N . ALA A 1 255 ? -22.234 -21.109 -15.992 1 92.75 255 ALA A N 1
ATOM 1871 C CA . ALA A 1 255 ? -22.156 -20.625 -14.617 1 92.75 255 ALA A CA 1
ATOM 1872 C C . ALA A 1 255 ? -20.969 -21.25 -13.875 1 92.75 255 ALA A C 1
ATOM 1874 O O . ALA A 1 255 ? -20.688 -22.438 -14.039 1 92.75 255 ALA A O 1
ATOM 1875 N N . PRO A 1 256 ? -20.266 -20.484 -13.039 1 92.88 256 PRO A N 1
ATOM 1876 C CA . PRO A 1 256 ? -19.078 -20.969 -12.336 1 92.88 256 PRO A CA 1
ATOM 1877 C C . PRO A 1 256 ? -19.328 -22.25 -11.555 1 92.88 256 PRO A C 1
ATOM 1879 O O . PRO A 1 256 ? -18.484 -23.156 -11.531 1 92.88 256 PRO A O 1
ATOM 1882 N N . ARG A 1 257 ? -20.484 -22.406 -10.961 1 93.56 257 ARG A N 1
ATOM 1883 C CA . ARG A 1 257 ? -20.797 -23.594 -10.188 1 93.56 257 ARG A CA 1
ATOM 1884 C C . ARG A 1 257 ? -20.844 -24.828 -11.086 1 93.56 257 ARG A C 1
ATOM 1886 O O . ARG A 1 257 ? -20.422 -25.922 -10.688 1 93.56 257 ARG A O 1
ATOM 1893 N N . GLU A 1 258 ? -21.375 -24.609 -12.227 1 96.19 258 GLU A N 1
ATOM 1894 C CA . GLU A 1 258 ? -21.438 -25.703 -13.195 1 96.19 258 GLU A CA 1
ATOM 1895 C C . GLU A 1 258 ? -20.047 -26.047 -13.734 1 96.19 258 GLU A C 1
ATOM 1897 O O . GLU A 1 258 ? -19.719 -27.219 -13.906 1 96.19 258 GLU A O 1
ATOM 1902 N N . ILE A 1 259 ? -19.281 -25.062 -14.047 1 97.25 259 ILE A N 1
ATOM 1903 C CA . ILE A 1 259 ? -17.906 -25.297 -14.492 1 97.25 259 ILE A CA 1
ATOM 1904 C C . ILE A 1 259 ? -17.141 -26.078 -13.43 1 97.25 259 ILE A C 1
ATOM 1906 O O . ILE A 1 259 ? -16.438 -27.047 -13.742 1 97.25 259 ILE A O 1
ATOM 1910 N N . LEU A 1 260 ? -17.359 -25.656 -12.227 1 97.19 260 LEU A N 1
ATOM 1911 C CA . LEU A 1 260 ? -16.672 -26.297 -11.109 1 97.19 260 LEU A CA 1
ATOM 1912 C C . LEU A 1 260 ? -16.984 -27.781 -11.055 1 97.19 260 LEU A C 1
ATOM 1914 O O . LEU A 1 260 ? -16.094 -28.609 -10.797 1 97.19 260 LEU A O 1
ATOM 1918 N N . SER A 1 261 ? -18.203 -28.141 -11.305 1 96.75 261 SER A N 1
ATOM 1919 C CA . SER A 1 261 ? -18.625 -29.531 -11.227 1 96.75 261 SER A CA 1
ATOM 1920 C C . SER A 1 261 ? -17.969 -30.375 -12.32 1 96.75 261 SER A C 1
ATOM 1922 O O . SER A 1 261 ? -17.938 -31.609 -12.234 1 96.75 261 SER A O 1
ATOM 1924 N N . GLN A 1 262 ? -17.453 -29.703 -13.297 1 97 262 GLN A N 1
ATOM 1925 C CA . GLN A 1 262 ? -16.844 -30.391 -14.43 1 97 262 GLN A CA 1
ATOM 1926 C C . GLN A 1 262 ? -15.32 -30.469 -14.281 1 97 262 GLN A C 1
ATOM 1928 O O . GLN A 1 262 ? -14.648 -31.156 -15.039 1 97 262 GLN A O 1
ATOM 1933 N N . VAL A 1 263 ? -14.773 -29.75 -13.391 1 97.75 263 VAL A N 1
ATOM 1934 C CA . VAL A 1 263 ? -13.328 -29.75 -13.172 1 97.75 263 VAL A CA 1
ATOM 1935 C C . VAL A 1 263 ? -12.914 -31.031 -12.445 1 97.75 263 VAL A C 1
ATOM 1937 O O . VAL A 1 263 ? -13.273 -31.234 -11.289 1 97.75 263 VAL A O 1
ATOM 1940 N N . SER A 1 264 ? -12.18 -31.844 -13.055 1 96.5 264 SER A N 1
ATOM 1941 C CA . SER A 1 264 ? -11.789 -33.156 -12.523 1 96.5 264 SER A CA 1
ATOM 1942 C C . SER A 1 264 ? -10.531 -33.031 -11.664 1 96.5 264 SER A C 1
ATOM 1944 O O . SER A 1 264 ? -9.82 -32.031 -11.719 1 96.5 264 SER A O 1
ATOM 1946 N N . ASP A 1 265 ? -10.281 -34.094 -10.938 1 95.62 265 ASP A N 1
ATOM 1947 C CA . ASP A 1 265 ? -9.047 -34.188 -10.164 1 95.62 265 ASP A CA 1
ATOM 1948 C C . ASP A 1 265 ? -7.82 -34.156 -11.07 1 95.62 265 ASP A C 1
ATOM 1950 O O . ASP A 1 265 ? -6.773 -33.625 -10.688 1 95.62 265 ASP A O 1
ATOM 1954 N N . ALA A 1 266 ? -8.008 -34.719 -12.18 1 95.38 266 ALA A N 1
ATOM 1955 C CA . ALA A 1 266 ? -6.91 -34.75 -13.141 1 95.38 266 ALA A CA 1
ATOM 1956 C C . ALA A 1 266 ? -6.523 -33.344 -13.594 1 95.38 266 ALA A C 1
ATOM 1958 O O . ALA A 1 266 ? -5.352 -33.062 -13.844 1 95.38 266 ALA A O 1
ATOM 1959 N N . MET A 1 267 ? -7.492 -32.469 -13.766 1 97 267 MET A N 1
ATOM 1960 C CA . MET A 1 267 ? -7.215 -31.062 -14.125 1 97 267 MET A CA 1
ATOM 1961 C C . MET A 1 267 ? -6.414 -30.375 -13.031 1 97 267 MET A C 1
ATOM 1963 O O . MET A 1 267 ? -5.477 -29.625 -13.32 1 97 267 MET A O 1
ATOM 1967 N N . VAL A 1 268 ? -6.77 -30.656 -11.789 1 97.06 268 VAL A N 1
ATOM 1968 C CA . VAL A 1 268 ? -6.043 -30.078 -10.656 1 97.06 268 VAL A CA 1
ATOM 1969 C C . VAL A 1 268 ? -4.605 -30.594 -10.656 1 97.06 268 VAL A C 1
ATOM 1971 O O . VAL A 1 268 ? -3.662 -29.812 -10.516 1 97.06 268 VAL A O 1
ATOM 1974 N N . ALA A 1 269 ? -4.438 -31.859 -10.867 1 95.19 269 ALA A N 1
ATOM 1975 C CA . ALA A 1 269 ? -3.123 -32.5 -10.828 1 95.19 269 ALA A CA 1
ATOM 1976 C C . ALA A 1 269 ? -2.256 -32.031 -11.992 1 95.19 269 ALA A C 1
ATOM 1978 O O . ALA A 1 269 ? -1.025 -32.094 -11.922 1 95.19 269 ALA A O 1
ATOM 1979 N N . THR A 1 270 ? -2.896 -31.578 -13.086 1 96.44 270 THR A N 1
ATOM 1980 C CA . THR A 1 270 ? -2.186 -31.109 -14.266 1 96.44 270 THR A CA 1
ATOM 1981 C C . THR A 1 270 ? -1.309 -29.906 -13.922 1 96.44 270 THR A C 1
ATOM 1983 O O . THR A 1 270 ? -0.238 -29.719 -14.508 1 96.44 270 THR A O 1
ATOM 1986 N N . VAL A 1 271 ? -1.713 -29.109 -12.914 1 97.69 271 VAL A N 1
ATOM 1987 C CA . VAL A 1 271 ? -1.023 -27.844 -12.688 1 97.69 271 VAL A CA 1
ATOM 1988 C C . VAL A 1 271 ? -0.579 -27.766 -11.227 1 97.69 271 VAL A C 1
ATOM 1990 O O . VAL A 1 271 ? -0.113 -26.703 -10.773 1 97.69 271 VAL A O 1
ATOM 1993 N N . GLY A 1 272 ? -0.756 -28.812 -10.406 1 97.38 272 GLY A N 1
ATOM 1994 C CA . GLY A 1 272 ? -0.495 -28.75 -8.977 1 97.38 272 GLY A CA 1
ATOM 1995 C C . GLY A 1 272 ? 0.479 -29.812 -8.492 1 97.38 272 GLY A C 1
ATOM 1996 O O . GLY A 1 272 ? 0.899 -30.672 -9.266 1 97.38 272 GLY A O 1
ATOM 1997 N N . ILE A 1 273 ? 0.94 -29.656 -7.312 1 98.5 273 ILE A N 1
ATOM 1998 C CA . ILE A 1 273 ? 1.666 -30.656 -6.551 1 98.5 273 ILE A CA 1
ATOM 1999 C C . ILE A 1 273 ? 0.707 -31.375 -5.609 1 98.5 273 ILE A C 1
ATOM 2001 O O . ILE A 1 273 ? 0.476 -30.938 -4.484 1 98.5 273 ILE A O 1
ATOM 2005 N N . VAL A 1 274 ? 0.199 -32.531 -6.066 1 98.5 274 VAL A N 1
ATOM 2006 C CA . VAL A 1 274 ? -0.943 -33.125 -5.391 1 98.5 274 VAL A CA 1
ATOM 2007 C C . VAL A 1 274 ? -0.705 -34.625 -5.215 1 98.5 274 VAL A C 1
ATOM 2009 O O . VAL A 1 274 ? -0.289 -35.312 -6.156 1 98.5 274 VAL A O 1
ATOM 2012 N N . GLY A 1 275 ? -0.97 -35.156 -4.055 1 98.12 275 GLY A N 1
ATOM 2013 C CA . GLY A 1 275 ? -0.88 -36.562 -3.811 1 98.12 275 GLY A CA 1
ATOM 2014 C C . GLY A 1 275 ? -0.021 -36.938 -2.611 1 98.12 275 GLY A C 1
ATOM 2015 O O . GLY A 1 275 ? -0.041 -36.219 -1.601 1 98.12 275 GLY A O 1
ATOM 2016 N N . THR A 1 276 ? 0.563 -38.031 -2.705 1 98.19 276 THR A N 1
ATOM 2017 C CA . THR A 1 276 ? 1.509 -38.469 -1.682 1 98.19 276 THR A CA 1
ATOM 2018 C C . THR A 1 276 ? 2.865 -37.781 -1.883 1 98.19 276 THR A C 1
ATOM 2020 O O . THR A 1 276 ? 3.072 -37.094 -2.869 1 98.19 276 THR A O 1
ATOM 2023 N N . ALA A 1 277 ? 3.756 -38.062 -0.925 1 98.06 277 ALA A N 1
ATOM 2024 C CA . ALA A 1 277 ? 5.113 -37.531 -1.047 1 98.06 277 ALA A CA 1
ATOM 2025 C C . ALA A 1 277 ? 5.781 -38.062 -2.322 1 98.06 277 ALA A C 1
ATOM 2027 O O . ALA A 1 277 ? 6.52 -37.312 -2.977 1 98.06 277 ALA A O 1
ATOM 2028 N N . ALA A 1 278 ? 5.523 -39.281 -2.635 1 97.94 278 ALA A N 1
ATOM 2029 C CA . ALA A 1 278 ? 6.094 -39.844 -3.852 1 97.94 278 ALA A CA 1
ATOM 2030 C C . ALA A 1 278 ? 5.555 -39.156 -5.094 1 97.94 278 ALA A C 1
ATOM 2032 O O . ALA A 1 278 ? 6.312 -38.844 -6.02 1 97.94 278 ALA A O 1
ATOM 2033 N N . ASP A 1 279 ? 4.289 -38.906 -5.129 1 97.94 279 ASP A N 1
ATOM 2034 C CA . ASP A 1 279 ? 3.68 -38.156 -6.23 1 97.94 279 ASP A CA 1
ATOM 2035 C C . ASP A 1 279 ? 4.285 -36.75 -6.359 1 97.94 279 ASP A C 1
ATOM 2037 O O . ASP A 1 279 ? 4.613 -36.312 -7.465 1 97.94 279 ASP A O 1
ATOM 2041 N N . ALA A 1 280 ? 4.402 -36.125 -5.219 1 98.38 280 ALA A N 1
ATOM 2042 C CA . ALA A 1 280 ? 4.945 -34.75 -5.191 1 98.38 280 ALA A CA 1
ATOM 2043 C C . ALA A 1 280 ? 6.363 -34.719 -5.758 1 98.38 280 ALA A C 1
ATOM 2045 O O . ALA A 1 280 ? 6.695 -33.844 -6.559 1 98.38 280 ALA A O 1
ATOM 2046 N N . ARG A 1 281 ? 7.211 -35.656 -5.383 1 98.12 281 ARG A N 1
ATOM 2047 C CA . ARG A 1 281 ? 8.578 -35.719 -5.883 1 98.12 281 ARG A CA 1
ATOM 2048 C C . ARG A 1 281 ? 8.602 -35.875 -7.402 1 98.12 281 ARG A C 1
ATOM 2050 O O . ARG A 1 281 ? 9.398 -35.25 -8.086 1 98.12 281 ARG A O 1
ATOM 2057 N N . GLU A 1 282 ? 7.734 -36.719 -7.84 1 97.94 282 GLU A N 1
ATOM 2058 C CA . GLU A 1 282 ? 7.656 -36.938 -9.281 1 97.94 282 GLU A CA 1
ATOM 2059 C C . GLU A 1 282 ? 7.219 -35.688 -10.008 1 97.94 282 GLU A C 1
ATOM 2061 O O . GLU A 1 282 ? 7.766 -35.344 -11.055 1 97.94 282 GLU A O 1
ATOM 2066 N N . GLN A 1 283 ? 6.25 -35.062 -9.508 1 98.06 283 GLN A N 1
ATOM 2067 C CA . GLN A 1 283 ? 5.73 -33.844 -10.109 1 98.06 283 GLN A CA 1
ATOM 2068 C C . GLN A 1 283 ? 6.773 -32.719 -10.078 1 98.06 283 GLN A C 1
ATOM 2070 O O . GLN A 1 283 ? 6.941 -32 -11.062 1 98.06 283 GLN A O 1
ATOM 2075 N N . LEU A 1 284 ? 7.473 -32.531 -8.961 1 98.31 284 LEU A N 1
ATOM 2076 C CA . LEU A 1 284 ? 8.547 -31.531 -8.859 1 98.31 284 LEU A CA 1
ATOM 2077 C C . LEU A 1 284 ? 9.656 -31.844 -9.859 1 98.31 284 LEU A C 1
ATOM 2079 O O . LEU A 1 284 ? 10.203 -30.922 -10.484 1 98.31 284 LEU A O 1
ATOM 2083 N N . GLU A 1 285 ? 9.961 -33.125 -9.977 1 98.06 285 GLU A N 1
ATOM 2084 C CA . GLU A 1 285 ? 10.992 -33.531 -10.93 1 98.06 285 GLU A CA 1
ATOM 2085 C C . GLU A 1 285 ? 10.562 -33.219 -12.359 1 98.06 285 GLU A C 1
ATOM 2087 O O . GLU A 1 285 ? 11.391 -32.875 -13.203 1 98.06 285 GLU A O 1
ATOM 2092 N N . ALA A 1 286 ? 9.273 -33.406 -12.664 1 98.44 286 ALA A N 1
ATOM 2093 C CA . ALA A 1 286 ? 8.766 -33.062 -13.992 1 98.44 286 ALA A CA 1
ATOM 2094 C C . ALA A 1 286 ? 8.977 -31.609 -14.32 1 98.44 286 ALA A C 1
ATOM 2096 O O . ALA A 1 286 ? 9.336 -31.25 -15.453 1 98.44 286 ALA A O 1
ATOM 2097 N N . TYR A 1 287 ? 8.75 -30.719 -13.383 1 98.69 287 TYR A N 1
ATOM 2098 C CA . TYR A 1 287 ? 9.016 -29.297 -13.578 1 98.69 287 TYR A CA 1
ATOM 2099 C C . TYR A 1 287 ? 10.508 -29.031 -13.773 1 98.69 287 TYR A C 1
ATOM 2101 O O . TYR A 1 287 ? 10.898 -28.281 -14.672 1 98.69 287 TYR A O 1
ATOM 2109 N N . ARG A 1 288 ? 11.297 -29.672 -12.945 1 98.31 288 ARG A N 1
ATOM 2110 C CA . ARG A 1 288 ? 12.742 -29.5 -13.047 1 98.31 288 ARG A CA 1
ATOM 2111 C C . ARG A 1 288 ? 13.258 -29.938 -14.414 1 98.31 288 ARG A C 1
ATOM 2113 O O . ARG A 1 288 ? 14.102 -29.266 -15.008 1 98.31 288 ARG A O 1
ATOM 2120 N N . ALA A 1 289 ? 12.742 -30.984 -14.891 1 98.56 289 ALA A N 1
ATOM 2121 C CA . ALA A 1 289 ? 13.203 -31.594 -16.141 1 98.56 289 ALA A CA 1
ATOM 2122 C C . ALA A 1 289 ? 12.984 -30.656 -17.328 1 98.56 289 ALA A C 1
ATOM 2124 O O . ALA A 1 289 ? 13.719 -30.719 -18.312 1 98.56 289 ALA A O 1
ATOM 2125 N N . VAL A 1 290 ? 12.039 -29.797 -17.188 1 98.62 290 VAL A N 1
ATOM 2126 C CA . VAL A 1 290 ? 11.75 -28.922 -18.328 1 98.62 290 VAL A CA 1
ATOM 2127 C C . VAL A 1 290 ? 12.391 -27.562 -18.125 1 98.62 290 VAL A C 1
ATOM 2129 O O . VAL A 1 290 ? 12.188 -26.641 -18.922 1 98.62 290 VAL A O 1
ATOM 2132 N N . GLY A 1 291 ? 13.062 -27.375 -17.031 1 98.5 291 GLY A N 1
ATOM 2133 C CA . GLY A 1 291 ? 13.883 -26.188 -16.891 1 98.5 291 GLY A CA 1
ATOM 2134 C C . GLY A 1 291 ? 13.359 -25.219 -15.836 1 98.5 291 GLY A C 1
ATOM 2135 O O . GLY A 1 291 ? 13.828 -24.078 -15.742 1 98.5 291 GLY A O 1
ATOM 2136 N N . VAL A 1 292 ? 12.398 -25.609 -15.023 1 98.75 292 VAL A N 1
ATOM 2137 C CA . VAL A 1 292 ? 11.922 -24.797 -13.922 1 98.75 292 VAL A CA 1
ATOM 2138 C C . VAL A 1 292 ? 12.945 -24.797 -12.789 1 98.75 292 VAL A C 1
ATOM 2140 O O . VAL A 1 292 ? 13.414 -25.859 -12.375 1 98.75 292 VAL A O 1
ATOM 2143 N N . ASP A 1 293 ? 13.305 -23.594 -12.352 1 98.38 293 ASP A N 1
ATOM 2144 C CA . ASP A 1 293 ? 14.328 -23.469 -11.312 1 98.38 293 ASP A CA 1
ATOM 2145 C C . ASP A 1 293 ? 13.703 -23.578 -9.922 1 98.38 293 ASP A C 1
ATOM 2147 O O . ASP A 1 293 ? 14.344 -24.094 -8.992 1 98.38 293 ASP A O 1
ATOM 2151 N N . THR A 1 294 ? 12.531 -23.047 -9.742 1 97.81 294 THR A N 1
ATOM 2152 C CA . THR A 1 294 ? 11.883 -23 -8.438 1 97.81 294 THR A CA 1
ATOM 2153 C C . THR A 1 294 ? 10.383 -23.266 -8.57 1 97.81 294 THR A C 1
ATOM 2155 O O . THR A 1 294 ? 9.734 -22.766 -9.484 1 97.81 294 THR A O 1
ATOM 2158 N N . VAL A 1 295 ? 9.844 -24.125 -7.727 1 98.12 295 VAL A N 1
ATOM 2159 C CA . VAL A 1 295 ? 8.398 -24.266 -7.598 1 98.12 295 VAL A CA 1
ATOM 2160 C C . VAL A 1 295 ? 7.922 -23.562 -6.328 1 98.12 295 VAL A C 1
ATOM 2162 O O . VAL A 1 295 ? 8.414 -23.844 -5.234 1 98.12 295 VAL A O 1
ATOM 2165 N N . VAL A 1 296 ? 7.066 -22.625 -6.512 1 98 296 VAL A N 1
ATOM 2166 C CA . VAL A 1 296 ? 6.406 -21.922 -5.422 1 98 296 VAL A CA 1
ATOM 2167 C C . VAL A 1 296 ? 5.094 -22.609 -5.074 1 98 296 VAL A C 1
ATOM 2169 O O . VAL A 1 296 ? 4.094 -22.453 -5.781 1 98 296 VAL A O 1
ATOM 2172 N N . ALA A 1 297 ? 5.055 -23.281 -3.959 1 97.75 297 ALA A N 1
ATOM 2173 C CA . ALA A 1 297 ? 3.875 -24.047 -3.559 1 97.75 297 ALA A CA 1
ATOM 2174 C C . ALA A 1 297 ? 2.848 -23.156 -2.871 1 97.75 297 ALA A C 1
ATOM 2176 O O . ALA A 1 297 ? 3.188 -22.391 -1.956 1 97.75 297 ALA A O 1
ATOM 2177 N N . VAL A 1 298 ? 1.646 -23.172 -3.32 1 97.5 298 VAL A N 1
ATOM 2178 C CA . VAL A 1 298 ? 0.508 -22.562 -2.635 1 97.5 298 VAL A CA 1
ATOM 2179 C C . VAL A 1 298 ? -0.3 -23.641 -1.921 1 97.5 298 VAL A C 1
ATOM 2181 O O . VAL A 1 298 ? -1.224 -24.219 -2.5 1 97.5 298 VAL A O 1
ATOM 2184 N N . PRO A 1 299 ? -0.027 -23.859 -0.714 1 98.06 299 PRO A N 1
ATOM 2185 C CA . PRO A 1 299 ? -0.659 -25 -0.043 1 98.06 299 PRO A CA 1
ATOM 2186 C C . PRO A 1 299 ? -2.145 -24.781 0.23 1 98.06 299 PRO A C 1
ATOM 2188 O O . PRO A 1 299 ? -2.543 -23.672 0.615 1 98.06 299 PRO A O 1
ATOM 2191 N N . SER A 1 300 ? -2.898 -25.812 -0.036 1 97.56 300 SER A N 1
ATOM 2192 C CA . SER A 1 300 ? -4.277 -25.797 0.436 1 97.56 300 SER A CA 1
ATOM 2193 C C . SER A 1 300 ? -4.344 -25.578 1.945 1 97.56 300 SER A C 1
ATOM 2195 O O . SER A 1 300 ? -3.406 -25.938 2.666 1 97.56 300 SER A O 1
ATOM 2197 N N . SER A 1 301 ? -5.32 -24.891 2.377 1 97.44 301 SER A N 1
ATOM 2198 C CA . SER A 1 301 ? -5.617 -24.688 3.791 1 97.44 301 SER A CA 1
ATOM 2199 C C . SER A 1 301 ? -7.039 -25.125 4.125 1 97.44 301 SER A C 1
ATOM 2201 O O . SER A 1 301 ? -8.008 -24.484 3.709 1 97.44 301 SER A O 1
ATOM 2203 N N . THR A 1 302 ? -7.164 -26.266 4.805 1 96.81 302 THR A N 1
ATOM 2204 C CA . THR A 1 302 ? -8.445 -26.859 5.16 1 96.81 302 THR A CA 1
ATOM 2205 C C . THR A 1 302 ? -8.453 -27.297 6.621 1 96.81 302 THR A C 1
ATOM 2207 O O . THR A 1 302 ? -7.449 -27.156 7.32 1 96.81 302 THR A O 1
ATOM 2210 N N . ASP A 1 303 ? -9.633 -27.75 7.098 1 95.06 303 ASP A N 1
ATOM 2211 C CA . ASP A 1 303 ? -9.719 -28.203 8.477 1 95.06 303 ASP A CA 1
ATOM 2212 C C . ASP A 1 303 ? -8.812 -29.406 8.711 1 95.06 303 ASP A C 1
ATOM 2214 O O . ASP A 1 303 ? -8.281 -29.594 9.812 1 95.06 303 ASP A O 1
ATOM 2218 N N . SER A 1 304 ? -8.594 -30.188 7.672 1 92.94 304 SER A N 1
ATOM 2219 C CA . SER A 1 304 ? -7.762 -31.375 7.785 1 92.94 304 SER A CA 1
ATOM 2220 C C . SER A 1 304 ? -6.281 -31.031 7.66 1 92.94 304 SER A C 1
ATOM 2222 O O . SER A 1 304 ? -5.414 -31.828 8.031 1 92.94 304 SER A O 1
ATOM 2224 N N . ASP A 1 305 ? -5.961 -29.859 7.184 1 96.88 305 ASP A N 1
ATOM 2225 C CA . ASP A 1 305 ? -4.598 -29.359 7.062 1 96.88 305 ASP A CA 1
ATOM 2226 C C . ASP A 1 305 ? -4.559 -27.844 7.254 1 96.88 305 ASP A C 1
ATOM 2228 O O . ASP A 1 305 ? -4.25 -27.094 6.32 1 96.88 305 ASP A O 1
ATOM 2232 N N . PRO A 1 306 ? -4.832 -27.438 8.484 1 97.06 306 PRO A N 1
ATOM 2233 C CA . PRO A 1 306 ? -4.871 -26 8.742 1 97.06 306 PRO A CA 1
ATOM 2234 C C . PRO A 1 306 ? -3.559 -25.312 8.391 1 97.06 306 PRO A C 1
ATOM 2236 O O . PRO A 1 306 ? -2.482 -25.812 8.734 1 97.06 306 PRO A O 1
ATOM 2239 N N . ALA A 1 307 ? -3.666 -24.234 7.617 1 97.5 307 ALA A N 1
ATOM 2240 C CA . ALA A 1 307 ? -2.537 -23.406 7.203 1 97.5 307 ALA A CA 1
ATOM 2241 C C . ALA A 1 307 ? -1.634 -24.156 6.227 1 97.5 307 ALA A C 1
ATOM 2243 O O . ALA A 1 307 ? -0.546 -23.688 5.891 1 97.5 307 ALA A O 1
ATOM 2244 N N . GLY A 1 308 ? -2.043 -25.328 5.75 1 98 308 GLY A N 1
ATOM 2245 C CA . GLY A 1 308 ? -1.255 -26.141 4.832 1 98 308 GLY A CA 1
ATOM 2246 C C . GLY A 1 308 ? -0.047 -26.781 5.488 1 98 308 GLY A C 1
ATOM 2247 O O . GLY A 1 308 ? 0.978 -27 4.84 1 98 308 GLY A O 1
ATOM 2248 N N . GLN A 1 309 ? -0.182 -27.047 6.789 1 98.06 309 GLN A N 1
ATOM 2249 C CA . GLN A 1 309 ? 0.952 -27.484 7.594 1 98.06 309 GLN A CA 1
ATOM 2250 C C . GLN A 1 309 ? 1.487 -28.828 7.098 1 98.06 309 GLN A C 1
ATOM 2252 O O . GLN A 1 309 ? 2.693 -28.984 6.895 1 98.06 309 GLN A O 1
ATOM 2257 N N . VAL A 1 310 ? 0.623 -29.812 6.938 1 98.19 310 VAL A N 1
ATOM 2258 C CA . VAL A 1 310 ? 1.039 -31.141 6.512 1 98.19 310 VAL A CA 1
ATOM 2259 C C . VAL A 1 310 ? 1.714 -31.062 5.145 1 98.19 310 VAL A C 1
ATOM 2261 O O . VAL A 1 310 ? 2.789 -31.625 4.941 1 98.19 310 VAL A O 1
ATOM 2264 N N . THR A 1 311 ? 1.092 -30.328 4.258 1 98.5 311 THR A N 1
ATOM 2265 C CA . THR A 1 311 ? 1.633 -30.125 2.918 1 98.5 311 THR A CA 1
ATOM 2266 C C . THR A 1 311 ? 3.029 -29.516 2.979 1 98.5 311 THR A C 1
ATOM 2268 O O . THR A 1 311 ? 3.965 -30.031 2.357 1 98.5 311 THR A O 1
ATOM 2271 N N . MET A 1 312 ? 3.207 -28.484 3.74 1 98.31 312 MET A N 1
ATOM 2272 C CA . MET A 1 312 ? 4.477 -27.75 3.781 1 98.31 312 MET A CA 1
ATOM 2273 C C . MET A 1 312 ? 5.551 -28.594 4.473 1 98.31 312 MET A C 1
ATOM 2275 O O . MET A 1 312 ? 6.711 -28.578 4.055 1 98.31 312 MET A O 1
ATOM 2279 N N . GLU A 1 313 ? 5.234 -29.297 5.52 1 98.31 313 GLU A N 1
ATOM 2280 C CA . GLU A 1 313 ? 6.199 -30.156 6.203 1 98.31 313 GLU A CA 1
ATOM 2281 C C . GLU A 1 313 ? 6.742 -31.219 5.266 1 98.31 313 GLU A C 1
ATOM 2283 O O . GLU A 1 313 ? 7.949 -31.469 5.234 1 98.31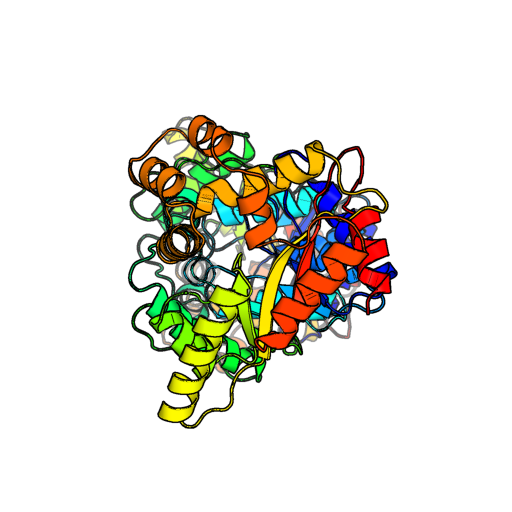 313 GLU A O 1
ATOM 2288 N N . LEU A 1 314 ? 5.848 -31.812 4.488 1 98.31 314 LEU A N 1
ATOM 2289 C CA . LEU A 1 314 ? 6.262 -32.875 3.564 1 98.31 314 LEU A CA 1
ATOM 2290 C C . LEU A 1 314 ? 7.098 -32.281 2.428 1 98.31 314 LEU A C 1
ATOM 2292 O O . LEU A 1 314 ? 8.086 -32.906 2.014 1 98.31 314 LEU A O 1
ATOM 2296 N N . LEU A 1 315 ? 6.703 -31.125 1.949 1 98.06 315 LEU A N 1
ATOM 2297 C CA . LEU A 1 315 ? 7.465 -30.5 0.877 1 98.06 315 LEU A CA 1
ATOM 2298 C C . LEU A 1 315 ? 8.844 -30.062 1.373 1 98.06 315 LEU A C 1
ATOM 2300 O O . LEU A 1 315 ? 9.828 -30.156 0.636 1 98.06 315 LEU A O 1
ATOM 2304 N N . ALA A 1 316 ? 8.891 -29.562 2.59 1 96.94 316 ALA A N 1
ATOM 2305 C CA . ALA A 1 316 ? 10.148 -29.109 3.168 1 96.94 316 ALA A CA 1
ATOM 2306 C C . ALA A 1 316 ? 11.164 -30.25 3.258 1 96.94 316 ALA A C 1
ATOM 2308 O O . ALA A 1 316 ? 12.375 -30.016 3.17 1 96.94 316 ALA A O 1
ATOM 2309 N N . GLU A 1 317 ? 10.695 -31.422 3.342 1 95.25 317 GLU A N 1
ATOM 2310 C CA . GLU A 1 317 ? 11.555 -32.594 3.443 1 95.25 317 GLU A CA 1
ATOM 2311 C C . GLU A 1 317 ? 12.18 -32.938 2.094 1 95.25 317 GLU A C 1
ATOM 2313 O O . GLU A 1 317 ? 13.148 -33.719 2.027 1 95.25 317 GLU A O 1
ATOM 2318 N N . MET A 1 318 ? 11.664 -32.406 1.092 1 91.62 318 MET A N 1
ATOM 2319 C CA . MET A 1 318 ? 12.102 -32.781 -0.256 1 91.62 318 MET A CA 1
ATOM 2320 C C . MET A 1 318 ? 13.25 -31.875 -0.707 1 91.62 318 MET A C 1
ATOM 2322 O O . MET A 1 318 ? 13.828 -32.094 -1.776 1 91.62 318 MET A O 1
ATOM 2326 N N . VAL A 1 319 ? 13.531 -30.797 0.047 1 79.94 319 VAL A N 1
ATOM 2327 C CA . VAL A 1 319 ? 14.586 -29.859 -0.314 1 79.94 319 VAL A CA 1
ATOM 2328 C C . VAL A 1 319 ? 15.82 -30.109 0.554 1 79.94 319 VAL A C 1
ATOM 2330 O O . VAL A 1 319 ? 15.695 -30.484 1.721 1 79.94 319 VAL A O 1
ATOM 2333 N N . MET B 1 1 ? 3.074 11.961 12.25 1 81.75 1 MET B N 1
ATOM 2334 C CA . MET B 1 1 ? 4.516 11.742 12.156 1 81.75 1 MET B CA 1
ATOM 2335 C C . MET B 1 1 ? 5.125 12.609 11.055 1 81.75 1 MET B C 1
ATOM 2337 O O . MET B 1 1 ? 4.547 12.75 9.977 1 81.75 1 MET B O 1
ATOM 2341 N N . GLY B 1 2 ? 6.199 13.242 11.477 1 77.19 2 GLY B N 1
ATOM 2342 C CA . GLY B 1 2 ? 6.945 13.992 10.477 1 77.19 2 GLY B CA 1
ATOM 2343 C C . GLY B 1 2 ? 7.941 13.141 9.711 1 77.19 2 GLY B C 1
ATOM 2344 O O . GLY B 1 2 ? 8.68 12.352 10.312 1 77.19 2 GLY B O 1
ATOM 2345 N N . LEU B 1 3 ? 7.895 12.984 8.414 1 80.25 3 LEU B N 1
ATOM 2346 C CA . LEU B 1 3 ? 8.906 12.312 7.609 1 80.25 3 LEU B CA 1
ATOM 2347 C C . LEU B 1 3 ? 9.969 13.289 7.141 1 80.25 3 LEU B C 1
ATOM 2349 O O . LEU B 1 3 ? 10.148 13.492 5.938 1 80.25 3 LEU B O 1
ATOM 2353 N N . TRP B 1 4 ? 10.766 13.758 8.156 1 90.69 4 TRP B N 1
ATOM 2354 C CA . TRP B 1 4 ? 11.781 14.773 7.902 1 90.69 4 TRP B CA 1
ATOM 2355 C C . TRP B 1 4 ? 12.93 14.211 7.074 1 90.69 4 TRP B C 1
ATOM 2357 O O . TRP B 1 4 ? 13.516 13.188 7.438 1 90.69 4 TRP B O 1
ATOM 2367 N N . GLN B 1 5 ? 13.312 14.867 6.078 1 88.06 5 GLN B N 1
ATOM 2368 C CA . GLN B 1 5 ? 14.25 14.328 5.105 1 88.06 5 GLN B CA 1
ATOM 2369 C C . GLN B 1 5 ? 15.688 14.438 5.609 1 88.06 5 GLN B C 1
ATOM 2371 O O . GLN B 1 5 ? 16.594 13.812 5.059 1 88.06 5 GLN B O 1
ATOM 2376 N N . ASP B 1 6 ? 15.875 15.281 6.617 1 92.06 6 ASP B N 1
ATOM 2377 C CA . ASP B 1 6 ? 17.219 15.508 7.137 1 92.06 6 ASP B CA 1
ATOM 2378 C C . ASP B 1 6 ? 17.5 14.594 8.32 1 92.06 6 ASP B C 1
ATOM 2380 O O . ASP B 1 6 ? 18.469 14.805 9.062 1 92.06 6 ASP B O 1
ATOM 2384 N N . ARG B 1 7 ? 16.641 13.586 8.516 1 94.62 7 ARG B N 1
ATOM 2385 C CA . ARG B 1 7 ? 16.781 12.625 9.594 1 94.62 7 ARG B CA 1
ATOM 2386 C C . ARG B 1 7 ? 16.828 11.195 9.055 1 94.62 7 ARG B C 1
ATOM 2388 O O . ARG B 1 7 ? 16.344 10.93 7.961 1 94.62 7 ARG B O 1
ATOM 2395 N N . PRO B 1 8 ? 17.469 10.336 9.867 1 94.56 8 PRO B N 1
ATOM 2396 C CA . PRO B 1 8 ? 17.312 8.922 9.5 1 94.56 8 PRO B CA 1
ATOM 2397 C C . PRO B 1 8 ? 15.852 8.492 9.398 1 94.56 8 PRO B C 1
ATOM 2399 O O . PRO B 1 8 ? 15.062 8.766 10.305 1 94.56 8 PRO B O 1
ATOM 2402 N N . PRO B 1 9 ? 15.523 7.82 8.312 1 94.12 9 PRO B N 1
ATOM 2403 C CA . PRO B 1 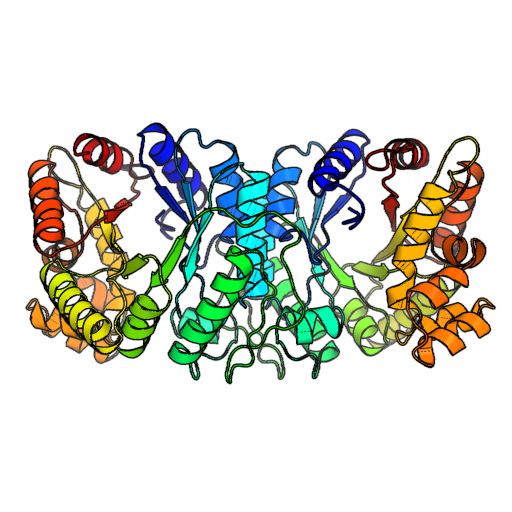9 ? 14.125 7.477 8.086 1 94.12 9 PRO B CA 1
ATOM 2404 C C . PRO B 1 9 ? 13.492 6.746 9.266 1 94.12 9 PRO B C 1
ATOM 2406 O O . PRO B 1 9 ? 12.352 7.02 9.633 1 94.12 9 PRO B O 1
ATOM 2409 N N . ARG B 1 10 ? 14.188 5.984 9.977 1 93.12 10 ARG B N 1
ATOM 2410 C CA . ARG B 1 10 ? 13.633 5.113 11.016 1 93.12 10 ARG B CA 1
ATOM 2411 C C . ARG B 1 10 ? 13.289 5.91 12.266 1 93.12 10 ARG B C 1
ATOM 2413 O O . ARG B 1 10 ? 12.609 5.406 13.164 1 93.12 10 ARG B O 1
ATOM 2420 N N . GLU B 1 11 ? 13.773 7.117 12.336 1 96.5 11 GLU B N 1
ATOM 2421 C CA . GLU B 1 11 ? 13.453 7.938 13.5 1 96.5 11 GLU B CA 1
ATOM 2422 C C . GLU B 1 11 ? 11.945 8.125 13.641 1 96.5 11 GLU B C 1
ATOM 2424 O O . GLU B 1 11 ? 11.438 8.312 14.75 1 96.5 11 GLU B O 1
ATOM 2429 N N . VAL B 1 12 ? 11.234 7.957 12.602 1 96.31 12 VAL B N 1
ATOM 2430 C CA . VAL B 1 12 ? 9.789 8.148 12.609 1 96.31 12 VAL B CA 1
ATOM 2431 C C . VAL B 1 12 ? 9.125 7.062 13.453 1 96.31 12 VAL B C 1
ATOM 2433 O O . VAL B 1 12 ? 8.117 7.312 14.117 1 96.31 12 VAL B O 1
ATOM 2436 N N . THR B 1 13 ? 9.648 5.848 13.461 1 96.62 13 THR B N 1
ATOM 2437 C CA . THR B 1 13 ? 9.078 4.77 14.258 1 96.62 13 THR B CA 1
ATOM 2438 C C . THR B 1 13 ? 9.242 5.062 15.75 1 96.62 13 THR B C 1
ATOM 2440 O O . THR B 1 13 ? 8.352 4.754 16.547 1 96.62 13 THR B O 1
ATOM 2443 N N . THR B 1 14 ? 10.391 5.68 16.109 1 97.06 14 THR B N 1
ATOM 2444 C CA . THR B 1 14 ? 10.609 6.09 17.484 1 97.06 14 THR B CA 1
ATOM 2445 C C . THR B 1 14 ? 9.594 7.152 17.906 1 97.06 14 THR B C 1
ATOM 2447 O O . THR B 1 14 ? 9.039 7.094 19 1 97.06 14 THR B O 1
ATOM 2450 N N . THR B 1 15 ? 9.367 8.102 17.016 1 97.94 15 THR B N 1
ATOM 2451 C CA . THR B 1 15 ? 8.383 9.148 17.281 1 97.94 15 THR B CA 1
ATOM 2452 C C . THR B 1 15 ? 7.004 8.547 17.516 1 97.94 15 THR B C 1
ATOM 2454 O O . THR B 1 15 ? 6.316 8.922 18.469 1 97.94 15 THR B O 1
ATOM 2457 N N . ALA B 1 16 ? 6.598 7.625 16.703 1 97.88 16 ALA B N 1
ATOM 2458 C CA . ALA B 1 16 ? 5.277 7.012 16.781 1 97.88 16 ALA B CA 1
ATOM 2459 C C . ALA B 1 16 ? 5.109 6.25 18.094 1 97.88 16 ALA B C 1
ATOM 2461 O O . ALA B 1 16 ? 4.09 6.383 18.781 1 97.88 16 ALA B O 1
ATOM 2462 N N . ARG B 1 17 ? 6.07 5.465 18.484 1 96.94 17 ARG B N 1
ATOM 2463 C CA . ARG B 1 17 ? 6 4.652 19.703 1 96.94 17 ARG B CA 1
ATOM 2464 C C . ARG B 1 17 ? 5.988 5.531 20.938 1 96.94 17 ARG B C 1
ATOM 2466 O O . ARG B 1 17 ? 5.285 5.23 21.906 1 96.94 17 ARG B O 1
ATOM 2473 N N . LEU B 1 18 ? 6.809 6.566 20.844 1 97.38 18 LEU B N 1
ATOM 2474 C CA . LEU B 1 18 ? 6.82 7.52 21.953 1 97.38 18 LEU B CA 1
ATOM 2475 C C . LEU B 1 18 ? 5.461 8.188 22.109 1 97.38 18 LEU B C 1
ATOM 2477 O O . LEU B 1 18 ? 4.98 8.391 23.219 1 97.38 18 LEU B O 1
ATOM 2481 N N . ALA B 1 19 ? 4.855 8.562 20.984 1 97.88 19 ALA B N 1
ATOM 2482 C CA . ALA B 1 19 ? 3.537 9.195 21.031 1 97.88 19 ALA B CA 1
ATOM 2483 C C . ALA B 1 19 ? 2.52 8.289 21.719 1 97.88 19 ALA B C 1
ATOM 2485 O O . ALA B 1 19 ? 1.748 8.75 22.562 1 97.88 19 ALA B O 1
ATOM 2486 N N . ASP B 1 20 ? 2.51 7.004 21.406 1 97.88 20 ASP B N 1
ATOM 2487 C CA . ASP B 1 20 ? 1.607 6.051 22.047 1 97.88 20 ASP B CA 1
ATOM 2488 C C . ASP B 1 20 ? 1.895 5.941 23.531 1 97.88 20 ASP B C 1
ATOM 2490 O O . ASP B 1 20 ? 0.973 5.961 24.359 1 97.88 20 ASP B O 1
ATOM 2494 N N . LYS B 1 21 ? 3.154 5.824 23.875 1 97.06 21 LYS B N 1
ATOM 2495 C CA . LYS B 1 21 ? 3.568 5.668 25.266 1 97.06 21 LYS B CA 1
ATOM 2496 C C . LYS B 1 21 ? 3.148 6.875 26.094 1 97.06 21 LYS B C 1
ATOM 2498 O O . LYS B 1 21 ? 2.797 6.734 27.266 1 97.06 21 LYS B O 1
ATOM 2503 N N . LEU B 1 22 ? 3.191 8.047 25.469 1 97.38 22 LEU B N 1
ATOM 2504 C CA . LEU B 1 22 ? 2.891 9.281 26.172 1 97.38 22 LEU B CA 1
ATOM 2505 C C . LEU B 1 22 ? 1.385 9.508 26.266 1 97.38 22 LEU B C 1
ATOM 2507 O O . LEU B 1 22 ? 0.932 10.477 26.875 1 97.38 22 LEU B O 1
ATOM 2511 N N . GLY B 1 23 ? 0.611 8.664 25.562 1 95.62 23 GLY B N 1
ATOM 2512 C CA . GLY B 1 23 ? -0.83 8.68 25.75 1 95.62 23 GLY B CA 1
ATOM 2513 C C . GLY B 1 23 ? -1.564 9.516 24.719 1 95.62 23 GLY B C 1
ATOM 2514 O O . GLY B 1 23 ? -2.725 9.883 24.922 1 95.62 23 GLY B O 1
ATOM 2515 N N . PHE B 1 24 ? -0.899 9.898 23.641 1 96.56 24 PHE B N 1
ATOM 2516 C CA . PHE B 1 24 ? -1.625 10.531 22.547 1 96.56 24 PHE B CA 1
ATOM 2517 C C . PHE B 1 24 ? -2.689 9.602 21.984 1 96.56 24 PHE B C 1
ATOM 2519 O O . PHE B 1 24 ? -2.439 8.406 21.797 1 96.56 24 PHE B O 1
ATOM 2526 N N . GLY B 1 25 ? -3.852 10.062 21.719 1 95.75 25 GLY B N 1
ATOM 2527 C CA . GLY B 1 25 ? -4.992 9.242 21.344 1 95.75 25 GLY B CA 1
ATOM 2528 C C . GLY B 1 25 ? -4.918 8.734 19.922 1 95.75 25 GLY B C 1
ATOM 2529 O O . GLY B 1 25 ? -5.523 7.711 19.594 1 95.75 25 GLY B O 1
ATOM 2530 N N . ARG B 1 26 ? -4.238 9.508 19.062 1 97.75 26 ARG B N 1
ATOM 2531 C CA . ARG B 1 26 ? -4.117 9.125 17.656 1 97.75 26 ARG B CA 1
ATOM 2532 C C . ARG B 1 26 ? -2.701 9.359 17.141 1 97.75 26 ARG B C 1
ATOM 2534 O O . ARG B 1 26 ? -2.066 10.359 17.5 1 97.75 26 ARG B O 1
ATOM 2541 N N . VAL B 1 27 ? -2.203 8.484 16.406 1 98.12 27 VAL B N 1
ATOM 2542 C CA . VAL B 1 27 ? -0.952 8.617 15.672 1 98.12 27 VAL B CA 1
ATOM 2543 C C . VAL B 1 27 ? -1.241 8.664 14.172 1 98.12 27 VAL B C 1
ATOM 2545 O O . VAL B 1 27 ? -1.848 7.738 13.625 1 98.12 27 VAL B O 1
ATOM 2548 N N . TRP B 1 28 ? -0.868 9.766 13.555 1 98.25 28 TRP B N 1
ATOM 2549 C CA . TRP B 1 28 ? -1.096 9.969 12.125 1 98.25 28 TRP B CA 1
ATOM 2550 C C . TRP B 1 28 ? 0.106 9.508 11.312 1 98.25 28 TRP B C 1
ATOM 2552 O O . TRP B 1 28 ? 1.242 9.898 11.586 1 98.25 28 TRP B O 1
ATOM 2562 N N . VAL B 1 29 ? -0.154 8.664 10.352 1 97.44 29 VAL B N 1
ATOM 2563 C CA . VAL B 1 29 ? 0.863 8.195 9.414 1 97.44 29 VAL B CA 1
ATOM 2564 C C . VAL B 1 29 ? 0.594 8.773 8.023 1 97.44 29 VAL B C 1
ATOM 2566 O O . VAL B 1 29 ? -0.223 8.242 7.27 1 97.44 29 VAL B O 1
ATOM 2569 N N . GLY B 1 30 ? 1.271 9.836 7.711 1 93.44 30 GLY B N 1
ATOM 2570 C CA . GLY B 1 30 ? 1.13 10.43 6.391 1 93.44 30 GLY B CA 1
ATOM 2571 C C . GLY B 1 30 ? 1.883 9.68 5.309 1 93.44 30 GLY B C 1
ATOM 2572 O O . GLY B 1 30 ? 2.596 8.719 5.598 1 93.44 30 GLY B O 1
ATOM 2573 N N . GLU B 1 31 ? 1.621 10.008 4.098 1 89.44 31 GLU B N 1
ATOM 2574 C CA . GLU B 1 31 ? 2.346 9.422 2.975 1 89.44 31 GLU B CA 1
ATOM 2575 C C . GLU B 1 31 ? 3.018 10.492 2.125 1 89.44 31 GLU B C 1
ATOM 2577 O O . GLU B 1 31 ? 2.359 11.43 1.663 1 89.44 31 GLU B O 1
ATOM 2582 N N . MET B 1 32 ? 4.293 10.328 2.066 1 84.25 32 MET B N 1
ATOM 2583 C CA . MET B 1 32 ? 5.109 11.148 1.177 1 84.25 32 MET B CA 1
ATOM 2584 C C . MET B 1 32 ? 6.105 10.289 0.404 1 84.25 32 MET B C 1
ATOM 2586 O O . MET B 1 32 ? 5.719 9.312 -0.233 1 84.25 32 MET B O 1
ATOM 2590 N N . ALA B 1 33 ? 7.336 10.617 0.537 1 88.5 33 ALA B N 1
ATOM 2591 C CA . ALA B 1 33 ? 8.297 10.047 -0.398 1 88.5 33 ALA B CA 1
ATOM 2592 C C . ALA B 1 33 ? 9.07 8.891 0.245 1 88.5 33 ALA B C 1
ATOM 2594 O O . ALA B 1 33 ? 9.828 8.195 -0.428 1 88.5 33 ALA B O 1
ATOM 2595 N N . THR B 1 34 ? 8.844 8.68 1.556 1 95.62 34 THR B N 1
ATOM 2596 C CA . THR B 1 34 ? 9.773 7.777 2.23 1 95.62 34 THR B CA 1
ATOM 2597 C C . THR B 1 34 ? 9.156 6.398 2.422 1 95.62 34 THR B C 1
ATOM 2599 O O . THR B 1 34 ? 9.531 5.441 1.743 1 95.62 34 THR B O 1
ATOM 2602 N N . TYR B 1 35 ? 8.102 6.34 3.256 1 97.81 35 TYR B N 1
ATOM 2603 C CA . TYR B 1 35 ? 7.488 5.055 3.572 1 97.81 35 TYR B CA 1
ATOM 2604 C C . TYR B 1 35 ? 6.121 4.922 2.91 1 97.81 35 TYR B C 1
ATOM 2606 O O . TYR B 1 35 ? 5.383 5.906 2.795 1 97.81 35 TYR B O 1
ATOM 2614 N N . ASP B 1 36 ? 5.77 3.691 2.523 1 98 36 ASP B N 1
ATOM 2615 C CA . ASP B 1 36 ? 4.375 3.328 2.285 1 98 36 ASP B CA 1
ATOM 2616 C C . ASP B 1 36 ? 3.557 3.436 3.568 1 98 36 ASP B C 1
ATOM 2618 O O . ASP B 1 36 ? 3.953 2.912 4.613 1 98 36 ASP B O 1
ATOM 2622 N N . ALA B 1 37 ? 2.492 4.051 3.457 1 98.12 37 ALA B N 1
ATOM 2623 C CA . ALA B 1 37 ? 1.715 4.383 4.648 1 98.12 37 ALA B CA 1
ATOM 2624 C C . ALA B 1 37 ? 1.224 3.121 5.352 1 98.12 37 ALA B C 1
ATOM 2626 O O . ALA B 1 37 ? 1.225 3.049 6.582 1 98.12 37 ALA B O 1
ATOM 2627 N N . PHE B 1 38 ? 0.782 2.107 4.605 1 98.69 38 PHE B N 1
ATOM 2628 C CA . PHE B 1 38 ? 0.21 0.91 5.207 1 98.69 38 PHE B CA 1
ATOM 2629 C C . PHE B 1 38 ? 1.299 0.044 5.832 1 98.69 38 PHE B C 1
ATOM 2631 O O . PHE B 1 38 ? 1.104 -0.531 6.902 1 98.69 38 PHE B O 1
ATOM 2638 N N . ALA B 1 39 ? 2.441 -0.041 5.16 1 98.62 39 ALA B N 1
ATOM 2639 C CA . ALA B 1 39 ? 3.568 -0.772 5.734 1 98.62 39 ALA B CA 1
ATOM 2640 C C . ALA B 1 39 ? 4.02 -0.143 7.047 1 98.62 39 ALA B C 1
ATOM 2642 O O . ALA B 1 39 ? 4.184 -0.839 8.055 1 98.62 39 ALA B O 1
ATOM 2643 N N . LEU B 1 40 ? 4.172 1.17 7.035 1 98.5 40 LEU B N 1
ATOM 2644 C CA . LEU B 1 40 ? 4.648 1.863 8.227 1 98.5 40 LEU B CA 1
ATOM 2645 C C . LEU B 1 40 ? 3.627 1.774 9.352 1 98.5 40 LEU B C 1
ATOM 2647 O O . LEU B 1 40 ? 3.982 1.491 10.5 1 98.5 40 LEU B O 1
ATOM 2651 N N . ALA B 1 41 ? 2.371 2.018 9.008 1 98.69 41 ALA B N 1
ATOM 2652 C CA . ALA B 1 41 ? 1.315 1.942 10.008 1 98.69 41 ALA B CA 1
ATOM 2653 C C . ALA B 1 41 ? 1.245 0.548 10.625 1 98.69 41 ALA B C 1
ATOM 2655 O O . ALA B 1 41 ? 1.034 0.407 11.836 1 98.69 41 ALA B O 1
ATOM 2656 N N . THR B 1 42 ? 1.387 -0.488 9.82 1 98.69 42 THR B N 1
ATOM 2657 C CA . THR B 1 42 ? 1.383 -1.859 10.32 1 98.69 42 THR B CA 1
ATOM 2658 C C . THR B 1 42 ? 2.541 -2.09 11.281 1 98.69 42 THR B C 1
ATOM 2660 O O . THR B 1 42 ? 2.359 -2.684 12.352 1 98.69 42 THR B O 1
ATOM 2663 N N . SER B 1 43 ? 3.68 -1.635 10.922 1 98.31 43 SER B N 1
ATOM 2664 C CA . SER B 1 43 ? 4.871 -1.814 11.742 1 98.31 43 SER B CA 1
ATOM 2665 C C . SER B 1 43 ? 4.715 -1.14 13.102 1 98.31 43 SER B C 1
ATOM 2667 O O . SER B 1 43 ? 4.898 -1.776 14.141 1 98.31 43 SER B O 1
ATOM 2669 N N . VAL B 1 44 ? 4.301 0.146 13.109 1 97.5 44 VAL B N 1
ATOM 2670 C CA . VAL B 1 44 ? 4.297 0.895 14.359 1 97.5 44 VAL B CA 1
ATOM 2671 C C . VAL B 1 44 ? 3.047 0.548 15.164 1 97.5 44 VAL B C 1
ATOM 2673 O O . VAL B 1 44 ? 3.08 0.529 16.406 1 97.5 44 VAL B O 1
ATOM 2676 N N . GLY B 1 45 ? 1.988 0.189 14.477 1 98.12 45 GLY B N 1
ATOM 2677 C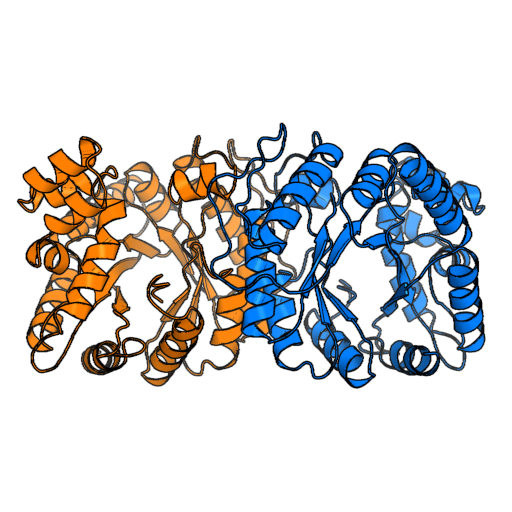 CA . GLY B 1 45 ? 0.726 -0.082 15.148 1 98.12 45 GLY B CA 1
ATOM 2678 C C . GLY B 1 45 ? 0.729 -1.388 15.922 1 98.12 45 GLY B C 1
ATOM 2679 O O . GLY B 1 45 ? -0.008 -1.538 16.891 1 98.12 45 GLY B O 1
ATOM 2680 N N . ALA B 1 46 ? 1.412 -2.465 15.492 1 95.31 46 ALA B N 1
ATOM 2681 C CA . ALA B 1 46 ? 1.481 -3.764 16.156 1 95.31 46 ALA B CA 1
ATOM 2682 C C . ALA B 1 46 ? 1.97 -3.621 17.594 1 95.31 46 ALA B C 1
ATOM 2684 O O . ALA B 1 46 ? 1.602 -4.414 18.453 1 95.31 46 ALA B O 1
ATOM 2685 N N . GLY B 1 47 ? 2.465 -2.564 18.062 1 92.38 47 GLY B N 1
ATOM 2686 C CA . GLY B 1 47 ? 3.023 -2.373 19.391 1 92.38 47 GLY B CA 1
ATOM 2687 C C . GLY B 1 47 ? 2.312 -1.296 20.188 1 92.38 47 GLY B C 1
ATOM 2688 O O . GLY B 1 47 ? 2.686 -1.009 21.328 1 92.38 47 GLY B O 1
ATOM 2689 N N . PHE B 1 48 ? 1.263 -0.774 19.562 1 96.94 48 PHE B N 1
ATOM 2690 C CA . PHE B 1 48 ? 0.551 0.317 20.219 1 96.94 48 PHE B CA 1
ATOM 2691 C C . PHE B 1 48 ? -0.303 -0.206 21.375 1 96.94 48 PHE B C 1
ATOM 2693 O O . PHE B 1 48 ? -0.913 -1.271 21.266 1 96.94 48 PHE B O 1
ATOM 2700 N N . GLU B 1 49 ? -0.376 0.502 22.391 1 95.25 49 GLU B N 1
ATOM 2701 C CA . GLU B 1 49 ? -1.173 0.135 23.547 1 95.25 49 GLU B CA 1
ATOM 2702 C C . GLU B 1 49 ? -2.457 0.956 23.625 1 95.25 49 GLU B C 1
ATOM 2704 O O . GLU B 1 49 ? -3.471 0.487 24.141 1 95.25 49 GLU B O 1
ATOM 2709 N N . HIS B 1 50 ? -2.439 2.188 23.078 1 93.38 50 HIS B N 1
ATOM 2710 C CA . HIS B 1 50 ? -3.57 3.074 23.344 1 93.38 50 HIS B CA 1
ATOM 2711 C C . HIS B 1 50 ? -4.02 3.783 22.062 1 93.38 50 HIS B C 1
ATOM 2713 O O . HIS B 1 50 ? -5.219 3.926 21.812 1 93.38 50 HIS B O 1
ATOM 2719 N N . SER B 1 51 ? -3.176 4.102 21.25 1 96.75 51 SER B N 1
ATOM 2720 C CA . SER B 1 51 ? -3.43 5.051 20.172 1 96.75 51 SER B CA 1
ATOM 2721 C C . SER B 1 51 ? -4.18 4.387 19.016 1 96.75 51 SER B C 1
ATOM 2723 O O . SER B 1 51 ? -3.896 3.24 18.672 1 96.75 51 SER B O 1
ATOM 2725 N N . GLU B 1 52 ? -5.129 5.059 18.5 1 98.06 52 GLU B N 1
ATOM 2726 C CA . GLU B 1 52 ? -5.652 4.723 17.172 1 98.06 52 GLU B CA 1
ATOM 2727 C C . GLU B 1 52 ? -4.707 5.199 16.078 1 98.06 52 GLU B C 1
ATOM 2729 O O . GLU B 1 52 ? -3.791 5.984 16.328 1 98.06 52 GLU B O 1
ATOM 2734 N N . LEU B 1 53 ? -4.949 4.664 14.93 1 98.69 53 LEU B N 1
ATOM 2735 C CA . LEU B 1 53 ? -4.129 5.062 13.797 1 98.69 53 LEU B CA 1
ATOM 2736 C C . LEU B 1 53 ? -4.945 5.887 12.805 1 98.69 53 LEU B C 1
ATOM 2738 O O . LEU B 1 53 ? -6.137 5.641 12.617 1 98.69 53 LEU B O 1
ATOM 2742 N N . VAL B 1 54 ? -4.398 6.883 12.242 1 98.75 54 VAL B N 1
ATOM 2743 C CA . VAL B 1 54 ? -4.914 7.574 11.062 1 98.75 54 VAL B CA 1
ATOM 2744 C C . VAL B 1 54 ? -3.93 7.422 9.906 1 98.75 54 VAL B C 1
ATOM 2746 O O . VAL B 1 54 ? -2.764 7.809 10.016 1 98.75 54 VAL B O 1
ATOM 2749 N N . VAL B 1 55 ? -4.395 6.863 8.828 1 98.62 55 VAL B N 1
ATOM 2750 C CA . VAL B 1 55 ? -3.531 6.723 7.66 1 98.62 55 VAL B CA 1
ATOM 2751 C C . VAL B 1 55 ? -3.891 7.781 6.621 1 98.62 55 VAL B C 1
ATOM 2753 O O . VAL B 1 55 ? -5.047 7.887 6.207 1 98.62 55 VAL B O 1
ATOM 2756 N N . GLY B 1 56 ? -2.863 8.516 6.211 1 97.94 56 GLY B N 1
ATOM 2757 C CA . GLY B 1 56 ? -3.068 9.562 5.219 1 97.94 56 GLY B CA 1
ATOM 2758 C C . GLY B 1 56 ? -2.76 10.953 5.742 1 97.94 56 GLY B C 1
ATOM 2759 O O . GLY B 1 56 ? -2.266 11.102 6.859 1 97.94 56 GLY B O 1
ATOM 2760 N N . PRO B 1 57 ? -3.105 12.016 4.988 1 97.56 57 PRO B N 1
ATOM 2761 C CA . PRO B 1 57 ? -3.988 11.938 3.822 1 97.56 57 PRO B CA 1
ATOM 2762 C C . PRO B 1 57 ? -3.365 11.164 2.662 1 97.56 57 PRO B C 1
ATOM 2764 O O . PRO B 1 57 ? -2.164 11.281 2.408 1 97.56 57 PRO B O 1
ATOM 2767 N N . LEU B 1 58 ? -4.18 10.312 2.027 1 98.38 58 LEU B N 1
ATOM 2768 C CA . LEU B 1 58 ? -3.805 9.562 0.836 1 98.38 58 LEU B CA 1
ATOM 2769 C C . LEU B 1 58 ? -4.293 10.258 -0.427 1 98.38 58 LEU B C 1
ATOM 2771 O O . LEU B 1 58 ? -5.445 10.695 -0.495 1 98.38 58 LEU B O 1
ATOM 2775 N N . ALA B 1 59 ? -3.385 10.422 -1.421 1 97.69 59 ALA B N 1
ATOM 2776 C CA . ALA B 1 59 ? -3.756 11.047 -2.689 1 97.69 59 ALA B CA 1
ATOM 2777 C C . ALA B 1 59 ? -4.73 10.164 -3.469 1 97.69 59 ALA B C 1
ATOM 2779 O O . ALA B 1 59 ? -4.355 9.094 -3.951 1 97.69 59 ALA B O 1
ATOM 2780 N N . VAL B 1 60 ? -5.867 10.672 -3.744 1 98.06 60 VAL B N 1
ATOM 2781 C CA . VAL B 1 60 ? -6.977 9.844 -4.203 1 98.06 60 VAL B CA 1
ATOM 2782 C C . VAL B 1 60 ? -6.797 9.508 -5.68 1 98.06 60 VAL B C 1
ATOM 2784 O O . VAL B 1 60 ? -7.41 8.562 -6.188 1 98.06 60 VAL B O 1
ATOM 2787 N N . THR B 1 61 ? -5.969 10.289 -6.406 1 97.38 61 THR B N 1
ATOM 2788 C CA . THR B 1 61 ? -5.75 9.945 -7.805 1 97.38 61 THR B CA 1
ATOM 2789 C C . THR B 1 61 ? -4.578 8.977 -7.945 1 97.38 61 THR B C 1
ATOM 2791 O O . THR B 1 61 ? -4.359 8.406 -9.023 1 97.38 61 THR B O 1
ATOM 2794 N N . VAL B 1 62 ? -3.875 8.781 -6.852 1 97.44 62 VAL B N 1
ATOM 2795 C CA . VAL B 1 62 ? -2.785 7.809 -6.832 1 97.44 62 VAL B CA 1
ATOM 2796 C C . VAL B 1 62 ? -3.295 6.469 -6.305 1 97.44 62 VAL B C 1
ATOM 2798 O O . VAL B 1 62 ? -3.055 5.422 -6.91 1 97.44 62 VAL B O 1
ATOM 2801 N N . ARG B 1 63 ? -4.008 6.477 -5.242 1 97.69 63 ARG B N 1
ATOM 2802 C CA . ARG B 1 63 ? -4.633 5.285 -4.676 1 97.69 63 ARG B CA 1
ATOM 2803 C C . ARG B 1 63 ? -6.152 5.336 -4.832 1 97.69 63 ARG B C 1
ATOM 2805 O O . ARG B 1 63 ? -6.805 6.242 -4.312 1 97.69 63 ARG B O 1
ATOM 2812 N N . ASP B 1 64 ? -6.715 4.344 -5.453 1 97.44 64 ASP B N 1
ATOM 2813 C CA . ASP B 1 64 ? -8.156 4.324 -5.684 1 97.44 64 ASP B CA 1
ATOM 2814 C C . ASP B 1 64 ? -8.906 3.875 -4.434 1 97.44 64 ASP B C 1
ATOM 2816 O O . ASP B 1 64 ? -8.297 3.402 -3.473 1 97.44 64 ASP B O 1
ATOM 2820 N N . PRO B 1 65 ? -10.211 3.959 -4.426 1 97.94 65 PRO B N 1
ATOM 2821 C CA . PRO B 1 65 ? -11 3.688 -3.219 1 97.94 65 PRO B CA 1
ATOM 2822 C C . PRO B 1 65 ? -10.812 2.266 -2.697 1 97.94 65 PRO B C 1
ATOM 2824 O O . PRO B 1 65 ? -10.672 2.061 -1.489 1 97.94 65 PRO B O 1
ATOM 2827 N N . ALA B 1 66 ? -10.781 1.301 -3.559 1 97.94 66 ALA B N 1
ATOM 2828 C CA . ALA B 1 66 ? -10.617 -0.085 -3.129 1 97.94 66 ALA B CA 1
ATOM 2829 C C . ALA B 1 66 ? -9.258 -0.295 -2.469 1 97.94 66 ALA B C 1
ATOM 2831 O O . ALA B 1 66 ? -9.164 -0.889 -1.391 1 97.94 66 ALA B O 1
ATOM 2832 N N . MET B 1 67 ? -8.219 0.203 -3.129 1 97.94 67 MET B N 1
ATOM 2833 C CA . MET B 1 67 ? -6.867 0.091 -2.592 1 97.94 67 MET B CA 1
ATOM 2834 C C . MET B 1 67 ? -6.773 0.735 -1.212 1 97.94 67 MET B C 1
ATOM 2836 O O . MET B 1 67 ? -6.156 0.178 -0.302 1 97.94 67 MET B O 1
ATOM 2840 N N . ILE B 1 68 ? -7.363 1.885 -1.099 1 98.69 68 ILE B N 1
ATOM 2841 C CA . ILE B 1 68 ? -7.328 2.633 0.153 1 98.69 68 ILE B CA 1
ATOM 2842 C C . ILE B 1 68 ? -8.023 1.833 1.253 1 98.69 68 ILE B C 1
ATOM 2844 O O . ILE B 1 68 ? -7.469 1.646 2.338 1 98.69 68 ILE B O 1
ATOM 2848 N N . ALA B 1 69 ? -9.195 1.369 0.979 1 98.62 69 ALA B N 1
ATOM 2849 C CA . ALA B 1 69 ? -9.984 0.645 1.976 1 98.62 69 ALA B CA 1
ATOM 2850 C C . ALA B 1 69 ? -9.32 -0.678 2.342 1 98.62 69 ALA B C 1
ATOM 2852 O O . ALA B 1 69 ? -9.297 -1.067 3.512 1 98.62 69 ALA B O 1
ATOM 2853 N N . ILE B 1 70 ? -8.773 -1.396 1.368 1 98.5 70 ILE B N 1
ATOM 2854 C CA . ILE B 1 70 ? -8.055 -2.645 1.622 1 98.5 70 ILE B CA 1
ATOM 2855 C C . ILE B 1 70 ? -6.863 -2.379 2.537 1 98.5 70 ILE B C 1
ATOM 2857 O O . ILE B 1 70 ? -6.641 -3.111 3.504 1 98.5 70 ILE B O 1
ATOM 2861 N N . GLY B 1 71 ? -6.141 -1.346 2.211 1 98.62 71 GLY B N 1
ATOM 2862 C CA . GLY B 1 71 ? -4.98 -0.996 3.014 1 98.62 71 GLY B CA 1
ATOM 2863 C C . GLY B 1 71 ? -5.324 -0.703 4.461 1 98.62 71 GLY B C 1
ATOM 2864 O O . GLY B 1 71 ? -4.711 -1.261 5.375 1 98.62 71 GLY B O 1
ATOM 2865 N N . ALA B 1 72 ? -6.297 0.128 4.637 1 98.88 72 ALA B N 1
ATOM 2866 C CA . ALA B 1 72 ? -6.691 0.504 5.992 1 98.88 72 ALA B CA 1
ATOM 2867 C C . ALA B 1 72 ? -7.238 -0.697 6.758 1 98.88 72 ALA B C 1
ATOM 2869 O O . ALA B 1 72 ? -6.922 -0.889 7.934 1 98.88 72 ALA B O 1
ATOM 2870 N N . ALA B 1 73 ? -8.047 -1.476 6.117 1 98.75 73 ALA B N 1
ATOM 2871 C CA . ALA B 1 73 ? -8.594 -2.674 6.746 1 98.75 73 ALA B CA 1
ATOM 2872 C C . ALA B 1 73 ? -7.484 -3.658 7.109 1 98.75 73 ALA B C 1
ATOM 2874 O O . ALA B 1 73 ? -7.551 -4.32 8.148 1 98.75 73 ALA B O 1
ATOM 2875 N N . SER B 1 74 ? -6.516 -3.795 6.227 1 98.62 74 SER B N 1
ATOM 2876 C CA . SER B 1 74 ? -5.375 -4.66 6.508 1 98.62 74 SER B CA 1
ATOM 2877 C C . SER B 1 74 ? -4.641 -4.211 7.766 1 98.62 74 SER B C 1
ATOM 2879 O O . SER B 1 74 ? -4.34 -5.027 8.641 1 98.62 74 SER B O 1
ATOM 2881 N N . VAL B 1 75 ? -4.359 -2.902 7.832 1 98.81 75 VAL B N 1
ATOM 2882 C CA . VAL B 1 75 ? -3.656 -2.365 8.992 1 98.81 75 VAL B CA 1
ATOM 2883 C C . VAL B 1 75 ? -4.465 -2.637 10.258 1 98.81 75 VAL B C 1
ATOM 2885 O O . VAL B 1 75 ? -3.92 -3.09 11.266 1 98.81 75 VAL B O 1
ATOM 2888 N N . ALA B 1 76 ? -5.727 -2.373 10.188 1 98.69 76 ALA B N 1
ATOM 2889 C CA . ALA B 1 76 ? -6.594 -2.586 11.344 1 98.69 76 ALA B CA 1
ATOM 2890 C C . ALA B 1 76 ? -6.566 -4.043 11.789 1 98.69 76 ALA B C 1
ATOM 2892 O O . ALA B 1 76 ? -6.418 -4.332 12.977 1 98.69 76 ALA B O 1
ATOM 2893 N N . ASP B 1 77 ? -6.707 -4.926 10.891 1 98.25 77 ASP B N 1
ATOM 2894 C CA . ASP B 1 77 ? -6.75 -6.352 11.188 1 98.25 77 ASP B CA 1
ATOM 2895 C C . ASP B 1 77 ? -5.422 -6.832 11.773 1 98.25 77 ASP B C 1
ATOM 2897 O O . ASP B 1 77 ? -5.402 -7.578 12.75 1 98.25 77 ASP B O 1
ATOM 2901 N N . LEU B 1 78 ? -4.324 -6.395 11.18 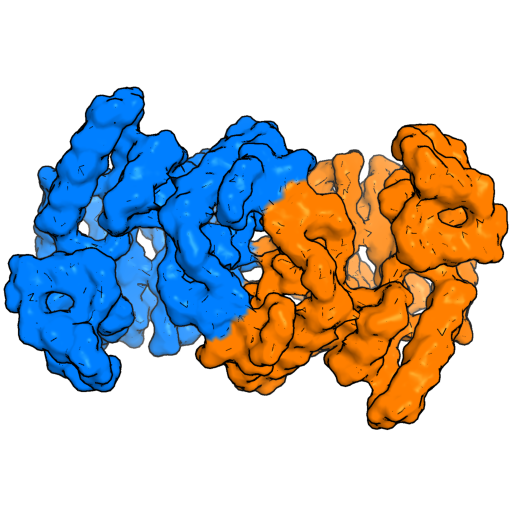1 98.25 78 LEU B N 1
ATOM 2902 C CA . LEU B 1 78 ? -3 -6.902 11.516 1 98.25 78 LEU B CA 1
ATOM 2903 C C . LEU B 1 78 ? -2.498 -6.289 12.82 1 98.25 78 LEU B C 1
ATOM 2905 O O . LEU B 1 78 ? -1.646 -6.867 13.5 1 98.25 78 LEU B O 1
ATOM 2909 N N . THR B 1 79 ? -2.959 -5.102 13.203 1 98.06 79 THR B N 1
ATOM 2910 C CA . THR B 1 79 ? -2.461 -4.418 14.391 1 98.06 79 THR B CA 1
ATOM 2911 C C . THR B 1 79 ? -3.469 -4.516 15.531 1 98.06 79 THR B C 1
ATOM 2913 O O . THR B 1 79 ? -3.121 -4.297 16.703 1 98.06 79 THR B O 1
ATOM 2916 N N . GLY B 1 80 ? -4.723 -4.773 15.203 1 97.31 80 GLY B N 1
ATOM 2917 C CA . GLY B 1 80 ? -5.777 -4.781 16.203 1 97.31 80 GLY B CA 1
ATOM 2918 C C . GLY B 1 80 ? -6.238 -3.391 16.594 1 97.31 80 GLY B C 1
ATOM 2919 O O . GLY B 1 80 ? -6.941 -3.223 17.594 1 97.31 80 GLY B O 1
ATOM 2920 N N . ARG B 1 81 ? -5.84 -2.391 15.812 1 97.94 81 ARG B N 1
ATOM 2921 C CA . ARG B 1 81 ? -6.188 -1.01 16.125 1 97.94 81 ARG B CA 1
ATOM 2922 C C . ARG B 1 81 ? -7.289 -0.5 15.195 1 97.94 81 ARG B C 1
ATOM 2924 O O . ARG B 1 81 ? -7.438 -0.989 14.078 1 97.94 81 ARG B O 1
ATOM 2931 N N . HIS B 1 82 ? -8.078 0.431 15.688 1 98.06 82 HIS B N 1
ATOM 2932 C CA . HIS B 1 82 ? -8.93 1.187 14.773 1 98.06 82 HIS B CA 1
ATOM 2933 C C . HIS B 1 82 ? -8.094 2.074 13.852 1 98.06 82 HIS B C 1
ATOM 2935 O O . HIS B 1 82 ? -7.098 2.658 14.281 1 98.06 82 HIS B O 1
ATOM 2941 N N . VAL B 1 83 ? -8.516 2.148 12.625 1 98.81 83 VAL B N 1
ATOM 2942 C CA . VAL B 1 83 ? -7.758 2.916 11.641 1 98.81 83 VAL B CA 1
ATOM 2943 C C . VAL B 1 83 ? -8.688 3.896 10.93 1 98.81 83 VAL B C 1
ATOM 2945 O O . VAL B 1 83 ? -9.648 3.486 10.273 1 98.81 83 VAL B O 1
ATOM 2948 N N . SER B 1 84 ? -8.453 5.18 11.086 1 98.88 84 SER B N 1
ATOM 2949 C CA . SER B 1 84 ? -9.109 6.215 10.297 1 98.88 84 SER B CA 1
ATOM 2950 C C . SER B 1 84 ? 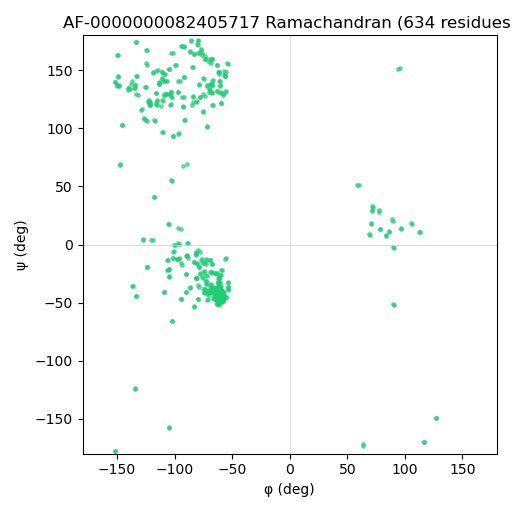-8.391 6.441 8.969 1 98.88 84 SER B C 1
ATOM 2952 O O . SER B 1 84 ? -7.191 6.172 8.859 1 98.88 84 SER B O 1
ATOM 2954 N N . ILE B 1 85 ? -9.148 6.895 7.996 1 98.94 85 ILE B N 1
ATOM 2955 C CA . ILE B 1 85 ? -8.617 7.152 6.664 1 98.94 85 ILE B CA 1
ATOM 2956 C C . ILE B 1 85 ? -8.695 8.648 6.355 1 98.94 85 ILE B C 1
ATOM 2958 O O . ILE B 1 85 ? -9.773 9.242 6.434 1 98.94 85 ILE B O 1
ATOM 2962 N N . ALA B 1 86 ? -7.586 9.234 6.031 1 98.88 86 ALA B N 1
ATOM 2963 C CA . ALA B 1 86 ? -7.582 10.617 5.555 1 98.88 86 ALA B CA 1
ATOM 2964 C C . ALA B 1 86 ? -7.301 10.672 4.055 1 98.88 86 ALA B C 1
ATOM 2966 O O . ALA B 1 86 ? -6.348 10.055 3.57 1 98.88 86 ALA B O 1
ATOM 2967 N N . LEU B 1 87 ? -8.148 11.391 3.352 1 98.81 87 LEU B N 1
ATOM 2968 C CA . LEU B 1 87 ? -8.039 11.523 1.902 1 98.81 87 LEU B CA 1
ATOM 2969 C C . LEU B 1 87 ? -7.625 12.938 1.513 1 98.81 87 LEU B C 1
ATOM 2971 O O . LEU B 1 87 ? -8.047 13.906 2.146 1 98.81 87 LEU B O 1
ATOM 2975 N N . GLY B 1 88 ? -6.844 13.039 0.547 1 97.5 88 GLY B N 1
ATOM 2976 C CA . GLY B 1 88 ? -6.445 14.312 -0.021 1 97.5 88 GLY B CA 1
ATOM 2977 C C . GLY B 1 88 ? -6.098 14.227 -1.495 1 97.5 88 GLY B C 1
ATOM 2978 O O . GLY B 1 88 ? -6.262 13.18 -2.117 1 97.5 88 GLY B O 1
ATOM 2979 N N . THR B 1 89 ? -5.66 15.344 -2.117 1 95.75 89 THR B N 1
ATOM 2980 C CA . THR B 1 89 ? -5.395 15.398 -3.549 1 95.75 89 THR B CA 1
ATOM 2981 C C . THR B 1 89 ? -3.891 15.422 -3.82 1 95.75 89 THR B C 1
ATOM 2983 O O . THR B 1 89 ? -3.449 15.086 -4.922 1 95.75 89 THR B O 1
ATOM 2986 N N . SER B 1 90 ? -3.131 15.836 -2.814 1 94.12 90 SER B N 1
ATOM 2987 C CA . SER B 1 90 ? -1.676 15.914 -2.891 1 94.12 90 SER B CA 1
ATOM 2988 C C . SER B 1 90 ? -1.23 16.938 -3.938 1 94.12 90 SER B C 1
ATOM 2990 O O . SER B 1 90 ? -2.039 17.734 -4.422 1 94.12 90 SER B O 1
ATOM 2992 N N . SER B 1 91 ? 0.019 17.062 -4.258 1 91.88 91 SER B N 1
ATOM 2993 C CA . SER B 1 91 ? 0.619 18.109 -5.078 1 91.88 91 SER B CA 1
ATOM 2994 C C . SER B 1 91 ? 0.886 17.609 -6.496 1 91.88 91 SER B C 1
ATOM 2996 O O . SER B 1 91 ? 0.879 16.406 -6.75 1 91.88 91 SER B O 1
ATOM 2998 N N . THR B 1 92 ? 1.132 18.547 -7.383 1 93 92 THR B N 1
ATOM 2999 C CA . THR B 1 92 ? 1.468 18.25 -8.773 1 93 92 THR B CA 1
ATOM 3000 C C . THR B 1 92 ? 2.748 17.422 -8.852 1 93 92 THR B C 1
ATOM 3002 O O . THR B 1 92 ? 2.836 16.484 -9.641 1 93 92 THR B O 1
ATOM 3005 N N . VAL B 1 93 ? 3.721 17.734 -8.016 1 92.81 93 VAL B N 1
ATOM 3006 C CA . VAL B 1 93 ? 4.992 17.031 -8.031 1 92.81 93 VAL B CA 1
ATOM 3007 C C . VAL B 1 93 ? 4.766 15.562 -7.656 1 92.81 93 VAL B C 1
ATOM 3009 O O . VAL B 1 93 ? 5.23 14.656 -8.352 1 92.81 93 VAL B O 1
ATOM 3012 N N . VAL B 1 94 ? 4 15.32 -6.645 1 94.75 94 VAL B N 1
ATOM 3013 C CA . VAL B 1 94 ? 3.791 13.969 -6.148 1 94.75 94 VAL B CA 1
ATOM 3014 C C . VAL B 1 94 ? 2.928 13.188 -7.133 1 94.75 94 VAL B C 1
ATOM 3016 O O . VAL B 1 94 ? 3.312 12.102 -7.586 1 94.75 94 VAL B O 1
ATOM 3019 N N . VAL B 1 95 ? 1.849 13.766 -7.574 1 96.88 95 VAL B N 1
ATOM 3020 C CA . VAL B 1 95 ? 0.854 13.023 -8.344 1 96.88 95 VAL B CA 1
ATOM 3021 C C . VAL B 1 95 ? 1.318 12.883 -9.789 1 96.88 95 VAL B C 1
ATOM 3023 O O . VAL B 1 95 ? 1.378 11.766 -10.32 1 96.88 95 VAL B O 1
ATOM 3026 N N . GLU B 1 96 ? 1.771 13.969 -10.375 1 96.94 96 GLU B N 1
ATOM 3027 C CA . GLU B 1 96 ? 2.037 13.938 -11.805 1 96.94 96 GLU B CA 1
ATOM 3028 C C . GLU B 1 96 ? 3.477 13.516 -12.094 1 96.94 96 GLU B C 1
ATOM 3030 O O . GLU B 1 96 ? 3.729 12.711 -12.984 1 96.94 96 GLU B O 1
ATOM 3035 N N . LYS B 1 97 ? 4.395 14.016 -11.312 1 96.44 97 LYS B N 1
ATOM 3036 C CA . LYS B 1 97 ? 5.789 13.695 -11.602 1 96.44 97 LYS B CA 1
ATOM 3037 C C . LYS B 1 97 ? 6.18 12.344 -11.023 1 96.44 97 LYS B C 1
ATOM 3039 O O . LYS B 1 97 ? 6.559 11.43 -11.766 1 96.44 97 LYS B O 1
ATOM 3044 N N . TRP B 1 98 ? 5.949 12.133 -9.758 1 97.25 98 TRP B N 1
ATOM 3045 C CA . TRP B 1 98 ? 6.426 10.914 -9.117 1 97.25 98 TRP B CA 1
ATOM 3046 C C . TRP B 1 98 ? 5.57 9.719 -9.523 1 97.25 98 TRP B C 1
ATOM 3048 O O . TRP B 1 98 ? 6.094 8.648 -9.859 1 97.25 98 TRP B O 1
ATOM 3058 N N . HIS B 1 99 ? 4.27 9.922 -9.578 1 97.38 99 HIS B N 1
ATOM 3059 C CA . HIS B 1 99 ? 3.389 8.773 -9.734 1 97.38 99 HIS B CA 1
ATOM 3060 C C . HIS B 1 99 ? 2.826 8.695 -11.148 1 97.38 99 HIS B C 1
ATOM 3062 O O . HIS B 1 99 ? 2.225 7.684 -11.523 1 97.38 99 HIS B O 1
ATOM 3068 N N . GLY B 1 100 ? 2.963 9.758 -11.922 1 96.81 100 GLY B N 1
ATOM 3069 C CA . GLY B 1 100 ? 2.564 9.742 -13.32 1 96.81 100 GLY B CA 1
ATOM 3070 C C . GLY B 1 100 ? 1.059 9.703 -13.516 1 96.81 100 GLY B C 1
ATOM 3071 O O . GLY B 1 100 ? 0.569 9.234 -14.539 1 96.81 100 GLY B O 1
ATOM 3072 N N . ARG B 1 101 ? 0.336 10.047 -12.484 1 96.88 101 ARG B N 1
ATOM 3073 C CA . ARG B 1 101 ? -1.12 10.117 -12.555 1 96.88 101 ARG B CA 1
ATOM 3074 C C . ARG B 1 101 ? -1.583 11.516 -12.938 1 96.88 101 ARG B C 1
ATOM 3076 O O . ARG B 1 101 ? -0.772 12.445 -13.031 1 96.88 101 ARG B O 1
ATOM 3083 N N . SER B 1 102 ? -2.84 11.648 -13.203 1 95.19 102 SER B N 1
ATOM 3084 C CA . SER B 1 102 ? -3.395 12.945 -13.562 1 95.19 102 SER B CA 1
ATOM 3085 C C . SER B 1 102 ? -4.023 13.633 -12.359 1 95.19 102 SER B C 1
ATOM 3087 O O . SER B 1 102 ? -4.684 12.992 -11.539 1 95.19 102 SER B O 1
ATOM 3089 N N . ARG B 1 103 ? -3.848 14.953 -12.242 1 95 103 ARG B N 1
ATOM 3090 C CA . ARG B 1 103 ? -4.531 15.734 -11.219 1 95 103 ARG B CA 1
ATOM 3091 C C . ARG B 1 103 ? -5.789 16.391 -11.781 1 95 103 ARG B C 1
ATOM 3093 O O . ARG B 1 103 ? -6.48 17.125 -11.07 1 95 103 ARG B O 1
ATOM 3100 N N . SER B 1 104 ? -6.055 16.125 -13.062 1 95 104 SER B N 1
ATOM 3101 C CA . SER B 1 104 ? -7.273 16.656 -13.664 1 95 104 SER B CA 1
ATOM 3102 C C . SER B 1 104 ? -8.516 16.156 -12.93 1 95 104 SER B C 1
ATOM 3104 O O . SER B 1 104 ? -8.688 14.953 -12.742 1 95 104 SER B O 1
ATOM 3106 N N . GLY B 1 105 ? -9.312 17.125 -12.422 1 94.88 105 GLY B N 1
ATOM 3107 C CA . GLY B 1 105 ? -10.523 16.75 -11.703 1 94.88 105 GLY B CA 1
ATOM 3108 C C . GLY B 1 105 ? -10.25 16.281 -10.289 1 94.88 105 GLY B C 1
ATOM 3109 O O . GLY B 1 105 ? -11 15.453 -9.75 1 94.88 105 GLY B O 1
ATOM 3110 N N . ALA B 1 106 ? -9.227 16.734 -9.688 1 94.56 106 ALA B N 1
ATOM 3111 C CA . ALA B 1 106 ? -8.758 16.234 -8.391 1 94.56 106 ALA B CA 1
ATOM 3112 C C . ALA B 1 106 ? -9.828 16.438 -7.316 1 94.56 106 ALA B C 1
ATOM 3114 O O . ALA B 1 106 ? -10.016 15.562 -6.461 1 94.56 106 ALA B O 1
ATOM 3115 N N . ALA B 1 107 ? -10.508 17.578 -7.312 1 95.12 107 ALA B N 1
ATOM 3116 C CA . ALA B 1 107 ? -11.555 17.812 -6.328 1 95.12 107 ALA B CA 1
ATOM 3117 C C . ALA B 1 107 ? -12.711 16.844 -6.52 1 95.12 107 ALA B C 1
ATOM 3119 O O . ALA B 1 107 ? -13.281 16.344 -5.543 1 95.12 107 ALA B O 1
ATOM 3120 N N . ARG B 1 108 ? -13.102 16.625 -7.801 1 96.5 108 ARG B N 1
ATOM 3121 C CA . ARG B 1 108 ? -14.141 15.648 -8.102 1 96.5 108 ARG B CA 1
ATOM 3122 C C . ARG B 1 108 ? -13.711 14.242 -7.699 1 96.5 108 ARG B C 1
ATOM 3124 O O . ARG B 1 108 ? -14.508 13.484 -7.141 1 96.5 108 ARG B O 1
ATOM 3131 N N . ALA B 1 109 ? -12.43 13.914 -7.992 1 97.94 109 ALA B N 1
ATOM 3132 C CA . ALA B 1 109 ? -11.883 12.617 -7.586 1 97.94 109 ALA B CA 1
ATOM 3133 C C . ALA B 1 109 ? -11.945 12.445 -6.074 1 97.94 109 ALA B C 1
ATOM 3135 O O . ALA B 1 109 ? -12.219 11.344 -5.578 1 97.94 109 ALA B O 1
ATOM 3136 N N . LEU B 1 110 ? -11.695 13.5 -5.355 1 98.38 110 LEU B N 1
ATOM 3137 C CA . LEU B 1 110 ? -11.75 13.469 -3.9 1 98.38 110 LEU B CA 1
ATOM 3138 C C . LEU B 1 110 ? -13.148 13.125 -3.412 1 98.38 110 LEU B C 1
ATOM 3140 O O . LEU B 1 110 ? -13.312 12.227 -2.578 1 98.38 110 LEU B O 1
ATOM 3144 N N . ALA B 1 111 ? -14.125 13.75 -3.941 1 98.19 111 ALA B N 1
ATOM 3145 C CA . ALA B 1 111 ? -15.508 13.492 -3.549 1 98.19 111 ALA B CA 1
ATOM 3146 C C . ALA B 1 111 ? -15.938 12.078 -3.938 1 98.19 111 ALA B C 1
ATOM 3148 O O . ALA B 1 111 ? -16.547 11.367 -3.141 1 98.19 111 ALA B O 1
ATOM 3149 N N . GLU B 1 112 ? -15.633 11.703 -5.16 1 98.5 112 GLU B N 1
ATOM 3150 C CA . GLU B 1 112 ? -15.984 10.375 -5.641 1 98.5 112 GLU B CA 1
ATOM 3151 C C . GLU B 1 112 ? -15.297 9.289 -4.816 1 98.5 112 GLU B C 1
ATOM 3153 O O . GLU B 1 112 ? -15.914 8.281 -4.473 1 98.5 112 GLU B O 1
ATOM 3158 N N . SER B 1 113 ? -14.039 9.492 -4.496 1 98.62 113 SER B N 1
ATOM 3159 C CA . SER B 1 113 ? -13.305 8.539 -3.67 1 98.62 113 SER B CA 1
ATOM 3160 C C . SER B 1 113 ? -13.883 8.461 -2.262 1 98.62 113 SER B C 1
ATOM 3162 O O . SER B 1 113 ? -13.992 7.375 -1.688 1 98.62 113 SER B O 1
ATOM 3164 N N . ALA B 1 114 ? -14.195 9.617 -1.739 1 98.62 114 ALA B N 1
ATOM 3165 C CA . ALA B 1 114 ? -14.789 9.641 -0.403 1 98.62 114 ALA B CA 1
ATOM 3166 C C . ALA B 1 114 ? -16.078 8.828 -0.356 1 98.62 114 ALA B C 1
ATOM 3168 O O . ALA B 1 114 ? -16.328 8.094 0.605 1 98.62 114 ALA B O 1
ATOM 3169 N N . ARG B 1 115 ? -16.891 8.906 -1.354 1 97.94 115 ARG B N 1
ATOM 3170 C CA . ARG B 1 115 ? -18.141 8.148 -1.416 1 97.94 115 ARG B CA 1
ATOM 3171 C C . ARG B 1 115 ? -17.859 6.645 -1.456 1 97.94 115 ARG B C 1
ATOM 3173 O O . ARG B 1 115 ? -18.5 5.871 -0.75 1 97.94 115 ARG B O 1
ATOM 3180 N N . GLY B 1 116 ? -16.953 6.281 -2.297 1 98.12 116 GLY B N 1
ATOM 3181 C CA . GLY B 1 116 ? -16.594 4.875 -2.4 1 98.12 116 GLY B CA 1
ATOM 3182 C C . GLY B 1 116 ? -16 4.312 -1.12 1 98.12 116 GLY B C 1
ATOM 3183 O O . GLY B 1 116 ? -16.391 3.234 -0.673 1 98.12 116 GLY B O 1
ATOM 3184 N N . VAL B 1 117 ? -15.078 5.043 -0.532 1 98.69 117 VAL B N 1
ATOM 3185 C CA . VAL B 1 117 ? -14.414 4.602 0.692 1 98.69 117 VAL B CA 1
ATOM 3186 C C . VAL B 1 117 ? -15.43 4.512 1.827 1 98.69 117 VAL B C 1
ATOM 3188 O O . VAL B 1 117 ? -15.406 3.566 2.619 1 98.69 117 VAL B O 1
ATOM 3191 N N . ARG B 1 118 ? -16.328 5.496 1.901 1 98.06 118 ARG B N 1
ATOM 3192 C CA . ARG B 1 118 ? -17.375 5.477 2.916 1 98.06 118 ARG B CA 1
ATOM 3193 C C . ARG B 1 118 ? -18.219 4.207 2.809 1 98.06 118 ARG B C 1
ATOM 3195 O O . ARG B 1 118 ? -18.484 3.549 3.814 1 98.06 118 ARG B O 1
ATOM 3202 N N . ALA B 1 119 ? -18.625 3.887 1.601 1 97.81 119 ALA B N 1
ATOM 3203 C CA . ALA B 1 119 ? -19.406 2.676 1.388 1 97.81 119 ALA B CA 1
ATOM 3204 C C . ALA B 1 119 ? -18.656 1.438 1.868 1 97.81 119 ALA B C 1
ATOM 3206 O O . ALA B 1 119 ? -19.219 0.598 2.574 1 97.81 119 ALA B O 1
ATOM 3207 N N . LEU B 1 120 ? -17.422 1.341 1.558 1 98.25 120 LEU B N 1
ATOM 3208 C CA . LEU B 1 120 ? -16.594 0.195 1.936 1 98.25 120 LEU B CA 1
ATOM 3209 C C . LEU B 1 120 ? -16.406 0.144 3.447 1 98.25 120 LEU B C 1
ATOM 3211 O O . LEU B 1 120 ? -16.453 -0.932 4.047 1 98.25 120 LEU B O 1
ATOM 3215 N N . MET B 1 121 ? -16.219 1.3 4.066 1 97.94 121 MET B N 1
ATOM 3216 C CA . MET B 1 121 ? -16.062 1.377 5.516 1 97.94 121 MET B CA 1
ATOM 3217 C C . MET B 1 121 ? -17.328 0.937 6.227 1 97.94 121 MET B C 1
ATOM 3219 O O . MET B 1 121 ? -17.281 0.482 7.371 1 97.94 121 MET B O 1
ATOM 3223 N N . ASN B 1 122 ? -18.438 1.057 5.547 1 96.69 122 ASN B N 1
ATOM 3224 C CA . ASN B 1 122 ? -19.719 0.651 6.113 1 96.69 122 ASN B CA 1
ATOM 3225 C C . ASN B 1 122 ? -20.016 -0.818 5.824 1 96.69 122 ASN B C 1
ATOM 3227 O O . ASN B 1 122 ? -21.109 -1.304 6.129 1 96.69 122 ASN B O 1
ATOM 3231 N N . GLY B 1 123 ? -19.156 -1.494 5.184 1 96.62 123 GLY B N 1
ATOM 3232 C CA . GLY B 1 123 ? -19.344 -2.902 4.875 1 96.62 123 GLY B CA 1
ATOM 3233 C C . GLY B 1 123 ? -20.125 -3.137 3.602 1 96.62 123 GLY B C 1
ATOM 3234 O O . GLY B 1 123 ? -20.547 -4.262 3.324 1 96.62 123 GLY B O 1
ATOM 3235 N N . GLU B 1 124 ? -20.328 -2.102 2.818 1 97.19 124 GLU B N 1
ATOM 3236 C CA . GLU B 1 124 ? -21.062 -2.201 1.562 1 97.19 124 GLU B CA 1
ATOM 3237 C C . GLU B 1 124 ? -20.125 -2.426 0.384 1 97.19 124 GLU B C 1
ATOM 3239 O O . GLU B 1 124 ? -18.906 -2.422 0.551 1 97.19 124 GLU B O 1
ATOM 3244 N N . ARG B 1 125 ? -20.75 -2.723 -0.784 1 96 125 ARG B N 1
ATOM 3245 C CA . ARG B 1 125 ? -19.969 -2.762 -2.016 1 96 125 ARG B CA 1
ATOM 3246 C C . ARG B 1 125 ? -19.516 -1.364 -2.42 1 96 125 ARG B C 1
ATOM 3248 O O . ARG B 1 125 ? -20.266 -0.394 -2.27 1 96 125 ARG B O 1
ATOM 3255 N N . GLY B 1 126 ? -18.312 -1.337 -2.746 1 94.19 126 GLY B N 1
ATOM 3256 C CA . GLY B 1 126 ? -17.844 -0.079 -3.299 1 94.19 126 GLY B CA 1
ATOM 3257 C C . GLY B 1 126 ? -18.359 0.193 -4.699 1 94.19 126 GLY B C 1
ATOM 3258 O O . GLY B 1 126 ? -17.984 -0.503 -5.648 1 94.19 126 GLY B O 1
ATOM 3259 N N . GLU B 1 127 ? -19.328 1.021 -4.852 1 96.44 127 GLU B N 1
ATOM 3260 C CA . GLU B 1 127 ? -19.844 1.398 -6.16 1 96.44 127 GLU B CA 1
ATOM 3261 C C . GLU B 1 127 ? -19.672 2.891 -6.418 1 96.44 127 GLU B C 1
ATOM 3263 O O . GLU B 1 127 ? -20.297 3.723 -5.766 1 96.44 127 GLU B O 1
ATOM 3268 N N . VAL B 1 128 ? -18.766 3.164 -7.254 1 96.38 128 VAL B N 1
ATOM 3269 C CA . VAL B 1 128 ? -18.516 4.535 -7.688 1 96.38 128 VAL B CA 1
ATOM 3270 C C . VAL B 1 128 ? -18.547 4.609 -9.211 1 96.38 128 VAL B C 1
ATOM 3272 O O . VAL B 1 128 ? -17.672 4.062 -9.891 1 96.38 128 VAL B O 1
ATOM 3275 N N . ALA B 1 129 ? -19.547 5.184 -9.773 1 95.81 129 ALA B N 1
ATOM 3276 C CA . ALA B 1 129 ? -19.641 5.438 -11.211 1 95.81 129 ALA B CA 1
ATOM 3277 C C . ALA B 1 129 ? -19.344 6.898 -11.531 1 95.81 129 ALA B C 1
ATOM 3279 O O . ALA B 1 129 ? -20.141 7.582 -12.172 1 95.81 129 ALA B O 1
ATOM 3280 N N . GLY B 1 130 ? -18.203 7.312 -11.078 1 96.19 130 GLY B N 1
ATOM 3281 C CA . GLY B 1 130 ? -17.828 8.711 -11.227 1 96.19 130 GLY B CA 1
ATOM 3282 C C . GLY B 1 130 ? -17.172 9.008 -12.562 1 96.19 130 GLY B C 1
ATOM 3283 O O . GLY B 1 130 ? -16.938 8.102 -13.359 1 96.19 130 GLY B O 1
ATOM 3284 N N . THR B 1 131 ? -16.891 10.281 -12.789 1 95.25 131 THR B N 1
ATOM 3285 C CA . THR B 1 131 ? -16.234 10.719 -14.016 1 95.25 131 THR B CA 1
ATOM 3286 C C . THR B 1 131 ? -14.727 10.508 -13.922 1 95.25 131 THR B C 1
ATOM 3288 O O . THR B 1 131 ? -14.062 10.289 -14.938 1 95.25 131 THR B O 1
ATOM 3291 N N . VAL B 1 132 ? -14.203 10.578 -12.664 1 96 132 VAL B N 1
ATOM 3292 C CA . VAL B 1 132 ? -12.758 10.445 -12.484 1 96 132 VAL B CA 1
ATOM 3293 C C . VAL B 1 132 ? -12.445 9.102 -11.828 1 96 132 VAL B C 1
ATOM 3295 O O . VAL B 1 132 ? -11.5 8.414 -12.234 1 96 132 VAL B O 1
ATOM 3298 N N . MET B 1 133 ? -13.258 8.742 -10.875 1 96.44 133 MET B N 1
ATOM 3299 C CA . MET B 1 133 ? -13.047 7.5 -10.133 1 96.44 133 MET B CA 1
ATOM 3300 C C . MET B 1 133 ? -14.172 6.508 -10.414 1 96.44 133 MET B C 1
ATOM 3302 O O . MET B 1 133 ? -15.336 6.895 -10.523 1 96.44 133 MET B O 1
ATOM 3306 N N . ARG B 1 134 ? -13.797 5.246 -10.594 1 96.31 134 ARG B N 1
ATOM 3307 C CA . ARG B 1 134 ? -14.75 4.156 -10.781 1 96.31 134 ARG B CA 1
ATOM 3308 C C . ARG B 1 134 ? -14.383 2.951 -9.922 1 96.31 134 ARG B C 1
ATOM 3310 O O . ARG B 1 134 ? -13.203 2.621 -9.781 1 96.31 134 ARG B O 1
ATOM 3317 N N . THR B 1 135 ? -15.25 2.352 -9.328 1 96.75 135 THR B N 1
ATOM 3318 C CA . THR B 1 135 ? -15.156 1.089 -8.609 1 96.75 135 THR B CA 1
ATOM 3319 C C . THR B 1 135 ? -16.484 0.326 -8.688 1 96.75 135 THR B C 1
ATOM 3321 O O . THR B 1 135 ? -17.547 0.912 -8.531 1 96.75 135 THR B O 1
ATOM 3324 N N . SER B 1 136 ? -16.406 -0.991 -8.914 1 96.44 136 SER B N 1
ATOM 3325 C CA . SER B 1 136 ? -17.625 -1.788 -8.969 1 96.44 136 SER B CA 1
ATOM 3326 C C . SER B 1 136 ? -17.375 -3.221 -8.516 1 96.44 136 SER B C 1
ATOM 3328 O O . SER B 1 136 ? -16.328 -3.801 -8.828 1 96.44 136 SER B O 1
ATOM 3330 N N . GLY B 1 137 ? -18.328 -3.691 -7.719 1 94.62 137 GLY B N 1
ATOM 3331 C CA . GLY B 1 137 ? -18.406 -5.117 -7.453 1 94.62 137 GLY B CA 1
ATOM 3332 C C . GLY B 1 137 ? -17.484 -5.574 -6.344 1 94.62 137 GLY B C 1
ATOM 3333 O O . GLY B 1 137 ? -17.312 -6.773 -6.121 1 94.62 137 GLY B O 1
ATOM 3334 N N . TYR B 1 138 ? -16.844 -4.641 -5.656 1 96.56 138 TYR B N 1
ATOM 3335 C CA . TYR B 1 138 ? -15.898 -5.043 -4.621 1 96.56 138 TYR B CA 1
ATOM 3336 C C . TYR B 1 138 ? -16.469 -4.785 -3.232 1 96.56 138 TYR B C 1
ATOM 3338 O O . TYR B 1 138 ? -17.109 -3.762 -3 1 96.56 138 TYR B O 1
ATOM 3346 N N . ARG B 1 139 ? -16.188 -5.719 -2.359 1 96.75 139 ARG B N 1
ATOM 3347 C CA . ARG B 1 139 ? -16.438 -5.586 -0.927 1 96.75 139 ARG B CA 1
ATOM 3348 C C . ARG B 1 139 ? -15.234 -6.039 -0.117 1 96.75 139 ARG B C 1
ATOM 3350 O O . ARG B 1 139 ? -14.586 -7.031 -0.463 1 96.75 139 ARG B O 1
ATOM 3357 N N . LEU B 1 140 ? -15.039 -5.348 0.989 1 97.31 140 LEU B N 1
ATOM 3358 C CA . LEU B 1 140 ? -13.953 -5.746 1.871 1 97.31 140 LEU B CA 1
ATOM 3359 C C . LEU B 1 140 ? -14.148 -7.176 2.367 1 97.31 140 LEU B C 1
ATOM 3361 O O . LEU B 1 140 ? -15.242 -7.539 2.809 1 97.31 140 LEU B O 1
ATOM 3365 N N . ARG B 1 141 ? -13.141 -7.934 2.252 1 95.81 141 ARG B N 1
ATOM 3366 C CA . ARG B 1 141 ? -13.164 -9.266 2.857 1 95.81 141 ARG B CA 1
ATOM 3367 C C . ARG B 1 141 ? -12.891 -9.188 4.355 1 95.81 141 ARG B C 1
ATOM 3369 O O . ARG B 1 141 ? -13.438 -9.969 5.133 1 95.81 141 ARG B O 1
ATOM 3376 N N . LEU B 1 142 ? -12.047 -8.312 4.738 1 97.75 142 LEU B N 1
ATOM 3377 C CA . LEU B 1 142 ? -11.773 -8.047 6.145 1 97.75 142 LEU B CA 1
ATOM 3378 C C . LEU B 1 142 ? -12.875 -7.18 6.754 1 97.75 142 LEU B C 1
ATOM 3380 O O . LEU B 1 142 ? -13.664 -6.574 6.031 1 97.75 142 LEU B O 1
ATOM 3384 N N . GLN B 1 143 ? -12.906 -7.141 8.062 1 97.62 143 GLN B N 1
ATOM 3385 C CA . GLN B 1 143 ? -13.781 -6.184 8.734 1 97.62 143 GLN B CA 1
ATOM 3386 C C . GLN B 1 143 ? -13.398 -4.75 8.391 1 97.62 143 GLN B C 1
ATOM 3388 O O . GLN B 1 143 ? -12.227 -4.457 8.117 1 97.62 143 GLN B O 1
ATOM 3393 N N . PRO B 1 144 ? -14.391 -3.85 8.359 1 97.75 144 PRO B N 1
ATOM 3394 C CA . PRO B 1 144 ? -14.047 -2.438 8.18 1 97.75 144 PRO B CA 1
ATOM 3395 C C . PRO B 1 144 ? -13.023 -1.945 9.203 1 97.75 144 PRO B C 1
ATOM 3397 O O . PRO B 1 144 ? -12.938 -2.482 10.305 1 97.75 144 PRO B O 1
ATOM 3400 N N . PRO B 1 145 ? -12.297 -0.959 8.938 1 98.25 145 PRO B N 1
ATOM 3401 C CA . PRO B 1 145 ? -11.164 -0.551 9.773 1 98.25 145 PRO B CA 1
ATOM 3402 C C . PRO B 1 145 ? -11.609 0.093 11.086 1 98.25 145 PRO B C 1
ATOM 3404 O O . PRO B 1 145 ? -10.805 0.221 12.016 1 98.25 145 PRO B O 1
ATOM 3407 N N . GLY B 1 146 ? -12.836 0.542 11.289 1 97.62 146 GLY B N 1
ATOM 3408 C CA . GLY B 1 146 ? -13.414 0.909 12.57 1 97.62 146 GLY B CA 1
ATOM 3409 C C . GLY B 1 146 ? -13.219 2.373 12.914 1 97.62 146 GLY B C 1
ATOM 3410 O O . GLY B 1 146 ? -13.727 2.846 13.938 1 97.62 146 GLY B O 1
ATOM 3411 N N . GLY B 1 147 ? -12.461 3.168 12 1 98.25 147 GLY B N 1
ATOM 3412 C CA . GLY B 1 147 ? -12.188 4.566 12.297 1 98.25 147 GLY B CA 1
ATOM 3413 C C . GLY B 1 147 ? -13.039 5.523 11.484 1 98.25 147 GLY B C 1
ATOM 3414 O O . GLY B 1 147 ? -14.141 5.18 11.062 1 98.25 147 GLY B O 1
ATOM 3415 N N . ARG B 1 148 ? -12.555 6.762 11.336 1 98.44 148 ARG B N 1
ATOM 3416 C CA . ARG B 1 148 ? -13.273 7.859 10.688 1 98.44 148 ARG B CA 1
ATOM 3417 C C . ARG B 1 148 ? -12.805 8.047 9.242 1 98.44 148 ARG B C 1
ATOM 3419 O O . ARG B 1 148 ? -11.695 7.633 8.891 1 98.44 148 ARG B O 1
ATOM 3426 N N . LEU B 1 149 ? -13.719 8.602 8.5 1 98.88 149 LEU B N 1
ATOM 3427 C CA . LEU B 1 149 ? -13.32 9.156 7.211 1 98.88 149 LEU B CA 1
ATOM 3428 C C . LEU B 1 149 ? -12.977 10.633 7.336 1 98.88 149 LEU B C 1
ATOM 3430 O O . LEU B 1 149 ? -13.828 11.445 7.715 1 98.88 149 LEU B O 1
ATOM 3434 N N . ILE B 1 150 ? -11.75 10.945 7.039 1 98.88 150 ILE B N 1
ATOM 3435 C CA . ILE B 1 150 ? -11.234 12.305 7.176 1 98.88 150 ILE B CA 1
ATOM 3436 C C . ILE B 1 150 ? -10.914 12.875 5.797 1 98.88 150 ILE B C 1
ATOM 3438 O O . ILE B 1 150 ? -10.398 12.164 4.93 1 98.88 150 ILE B O 1
ATOM 3442 N N . VAL B 1 151 ? -11.227 14.117 5.594 1 98.81 151 VAL B N 1
ATOM 3443 C CA . VAL B 1 151 ? -10.953 14.758 4.309 1 98.81 151 VAL B CA 1
ATOM 3444 C C . VAL B 1 151 ? -10.047 15.969 4.52 1 98.81 151 VAL B C 1
ATOM 3446 O O . VAL B 1 151 ? -10.352 16.844 5.328 1 98.81 151 VAL B O 1
ATOM 3449 N N . ALA B 1 152 ? -8.883 15.945 3.887 1 97.75 152 ALA B N 1
ATOM 3450 C CA . ALA B 1 152 ? -8.023 17.125 3.844 1 97.75 152 ALA B CA 1
ATOM 3451 C C . ALA B 1 152 ? -8.531 18.141 2.816 1 97.75 152 ALA B C 1
ATOM 3453 O O . ALA B 1 152 ? -8.797 17.781 1.665 1 97.75 152 ALA B O 1
ATOM 3454 N N . ALA B 1 153 ? -8.703 19.328 3.258 1 95.31 153 ALA B N 1
ATOM 3455 C CA . ALA B 1 153 ? -9.297 20.312 2.35 1 95.31 153 ALA B CA 1
ATOM 3456 C C . ALA B 1 153 ? -8.781 21.719 2.635 1 95.31 153 ALA B C 1
ATOM 3458 O O . ALA B 1 153 ? -8.5 22.062 3.787 1 95.31 153 ALA B O 1
ATOM 3459 N N . PHE B 1 154 ? -8.633 22.453 1.6 1 92.12 154 PHE B N 1
ATOM 3460 C CA . PHE B 1 154 ? -8.32 23.875 1.695 1 92.12 154 PHE B CA 1
ATOM 3461 C C . PHE B 1 154 ? -9.211 24.688 0.767 1 92.12 154 PHE B C 1
ATOM 3463 O O . PHE B 1 154 ? -9.836 25.656 1.195 1 92.12 154 PHE B O 1
ATOM 3470 N N . GLY B 1 155 ? -9.422 24.281 -0.442 1 91.88 155 GLY B N 1
ATOM 3471 C CA . GLY B 1 155 ? -10.258 24.969 -1.411 1 91.88 155 GLY B CA 1
ATOM 3472 C C . GLY B 1 155 ? -11.734 24.656 -1.264 1 91.88 155 GLY B C 1
ATOM 3473 O O . GLY B 1 155 ? -12.094 23.625 -0.686 1 91.88 155 GLY B O 1
ATOM 3474 N N . ASP B 1 156 ? -12.516 25.469 -1.861 1 93.56 156 ASP B N 1
ATOM 3475 C CA . ASP B 1 156 ? -13.961 25.438 -1.663 1 93.56 156 ASP B CA 1
ATOM 3476 C C . ASP B 1 156 ? -14.547 24.094 -2.057 1 93.56 156 ASP B C 1
ATOM 3478 O O . ASP B 1 156 ? -15.375 23.531 -1.334 1 93.56 156 ASP B O 1
ATOM 3482 N N . LYS B 1 157 ? -14.188 23.609 -3.148 1 94 157 LYS B N 1
ATOM 3483 C CA . LYS B 1 157 ? -14.719 22.312 -3.604 1 94 157 LYS B CA 1
ATOM 3484 C C . LYS B 1 157 ? -14.352 21.203 -2.635 1 94 157 LYS B C 1
ATOM 3486 O O . LYS B 1 157 ? -15.172 20.328 -2.344 1 94 157 LYS B O 1
ATOM 3491 N N . ALA B 1 158 ? -13.117 21.219 -2.133 1 95.88 158 ALA B N 1
ATOM 3492 C CA . ALA B 1 158 ? -12.672 20.219 -1.174 1 95.88 158 ALA B CA 1
ATOM 3493 C C . ALA B 1 158 ? -13.391 20.375 0.164 1 95.88 158 ALA B C 1
ATOM 3495 O O . ALA B 1 158 ? -13.719 19.391 0.828 1 95.88 158 ALA B O 1
ATOM 3496 N N . LEU B 1 159 ? -13.625 21.609 0.536 1 97.38 159 LEU B N 1
ATOM 3497 C CA . LEU B 1 159 ? -14.367 21.859 1.767 1 97.38 159 LEU B CA 1
ATOM 3498 C C . LEU B 1 159 ? -15.781 21.297 1.676 1 97.38 159 LEU B C 1
ATOM 3500 O O . LEU B 1 159 ? -16.297 20.734 2.645 1 97.38 159 LEU B O 1
ATOM 3504 N N . ARG B 1 160 ? -16.422 21.484 0.559 1 97.62 160 ARG B N 1
ATOM 3505 C CA . ARG B 1 160 ? -17.766 20.953 0.368 1 97.62 160 ARG B CA 1
ATOM 3506 C C . ARG B 1 160 ? -17.766 19.438 0.504 1 97.62 160 ARG B C 1
ATOM 3508 O O . ARG B 1 160 ? -18.672 18.859 1.125 1 97.62 160 ARG B O 1
ATOM 3515 N N . ALA B 1 161 ? -16.75 18.781 -0.087 1 97.25 161 ALA B N 1
ATOM 3516 C CA . ALA B 1 161 ? -16.625 17.328 0.042 1 97.25 161 ALA B CA 1
ATOM 3517 C C . ALA B 1 161 ? -16.438 16.922 1.502 1 97.25 161 ALA B C 1
ATOM 3519 O O . ALA B 1 161 ? -17.016 15.93 1.952 1 97.25 161 ALA B O 1
ATOM 3520 N N . ALA B 1 162 ? -15.602 17.672 2.188 1 98.19 162 ALA B N 1
ATOM 3521 C CA . ALA B 1 162 ? -15.359 17.391 3.598 1 98.19 162 ALA B CA 1
ATOM 3522 C C . ALA B 1 162 ? -16.641 17.484 4.414 1 98.19 162 ALA B C 1
ATOM 3524 O O . ALA B 1 162 ? -16.922 16.625 5.25 1 98.19 162 ALA B O 1
ATOM 3525 N N . VAL B 1 163 ? -17.375 18.484 4.16 1 98.44 163 VAL B N 1
ATOM 3526 C CA . VAL B 1 163 ? -18.609 18.734 4.906 1 98.44 163 VAL B CA 1
ATOM 3527 C C . VAL B 1 163 ? -19.641 17.672 4.555 1 98.44 163 VAL B C 1
ATOM 3529 O O . VAL B 1 163 ? -20.344 17.156 5.438 1 98.44 163 VAL B O 1
ATOM 3532 N N . GLU B 1 164 ? -19.719 17.328 3.334 1 97.19 164 GLU B N 1
ATOM 3533 C CA . GLU B 1 164 ? -20.734 16.406 2.85 1 97.19 164 GLU B CA 1
ATOM 3534 C C . GLU B 1 164 ? -20.422 14.969 3.264 1 97.19 164 GLU B C 1
ATOM 3536 O O . GLU B 1 164 ? -21.312 14.203 3.615 1 97.19 164 GLU B O 1
ATOM 3541 N N . LEU B 1 165 ? -19.125 14.562 3.256 1 96.69 165 LEU B N 1
ATOM 3542 C CA . LEU B 1 165 ? -18.812 13.141 3.238 1 96.69 165 LEU B CA 1
ATOM 3543 C C . LEU B 1 165 ? -17.906 12.773 4.414 1 96.69 165 LEU B C 1
ATOM 3545 O O . LEU B 1 165 ? -17.812 11.602 4.781 1 96.69 165 LEU B O 1
ATOM 3549 N N . GLY B 1 166 ? -17.25 13.727 4.996 1 98.12 166 GLY B N 1
ATOM 3550 C CA . GLY B 1 166 ? -16.25 13.438 6.016 1 98.12 166 GLY B CA 1
ATOM 3551 C C . GLY B 1 166 ? -16.812 13.438 7.422 1 98.12 166 GLY B C 1
ATOM 3552 O O . GLY B 1 166 ? -17.719 14.211 7.734 1 98.12 166 GLY B O 1
ATOM 3553 N N . ASP B 1 167 ? -16.297 12.562 8.25 1 98.62 167 ASP B N 1
ATOM 3554 C CA . ASP B 1 167 ? -16.5 12.672 9.688 1 98.62 167 ASP B CA 1
ATOM 3555 C C . ASP B 1 167 ? -15.648 13.797 10.281 1 98.62 167 ASP B C 1
ATOM 3557 O O . ASP B 1 167 ? -15.961 14.32 11.352 1 98.62 167 ASP B O 1
ATOM 3561 N N . GLU B 1 168 ? -14.641 14.094 9.594 1 98.75 168 GLU B N 1
ATOM 3562 C CA . GLU B 1 168 ? -13.617 15.016 10.078 1 98.75 168 GLU B CA 1
ATOM 3563 C C . GLU B 1 168 ? -12.93 15.727 8.922 1 98.75 168 GLU B C 1
ATOM 3565 O O . GLU B 1 168 ? -12.75 15.148 7.848 1 98.75 168 GLU B O 1
ATOM 3570 N N . LEU B 1 169 ? -12.688 16.984 9.133 1 98.75 169 LEU B N 1
ATOM 3571 C CA . LEU B 1 169 ? -11.898 17.844 8.25 1 98.75 169 LEU B CA 1
ATOM 3572 C C . LEU B 1 169 ? -10.508 18.062 8.82 1 98.75 169 LEU B C 1
ATOM 3574 O O . LEU B 1 169 ? -10.359 18.344 10.016 1 98.75 169 LEU B O 1
ATOM 3578 N N . VAL B 1 170 ? -9.477 17.875 7.977 1 98.56 170 VAL B N 1
ATOM 3579 C CA . VAL B 1 170 ? -8.148 18.219 8.461 1 98.56 170 VAL B CA 1
ATOM 3580 C C . VAL B 1 170 ? -7.57 19.359 7.629 1 98.56 170 VAL B C 1
ATOM 3582 O O . VAL B 1 170 ? -7.641 19.328 6.398 1 98.56 170 VAL B O 1
ATOM 3585 N N . LEU B 1 171 ? -7.098 20.344 8.305 1 98.06 171 LEU B N 1
ATOM 3586 C CA . LEU B 1 171 ? -6.43 21.516 7.738 1 98.06 171 LEU B CA 1
ATOM 3587 C C . LEU B 1 171 ? -4.938 21.5 8.055 1 98.06 171 LEU B C 1
ATOM 3589 O O . LEU B 1 171 ? -4.547 21.281 9.203 1 98.06 171 LEU B O 1
ATOM 3593 N N . ASN B 1 172 ? -4.152 21.656 7.004 1 96.56 172 ASN B N 1
ATOM 3594 C CA . ASN B 1 172 ? -2.703 21.594 7.16 1 96.56 172 ASN B CA 1
ATOM 3595 C C . ASN B 1 172 ? -2.072 22.984 7.102 1 96.56 172 ASN B C 1
ATOM 3597 O O . ASN B 1 172 ? -2.326 23.75 6.168 1 96.56 172 ASN B O 1
ATOM 3601 N N . LEU B 1 173 ? -1.258 23.312 8.062 1 96.5 173 LEU B N 1
ATOM 3602 C CA . LEU B 1 173 ? -0.398 24.484 8.031 1 96.5 173 LEU B CA 1
ATOM 3603 C C . LEU B 1 173 ? -1.228 25.766 7.898 1 96.5 173 LEU B C 1
ATOM 3605 O O . LEU B 1 173 ? -0.97 26.578 7.02 1 96.5 173 LEU B O 1
ATOM 3609 N N . VAL B 1 174 ? -2.186 25.891 8.758 1 97.94 174 VAL B N 1
ATOM 3610 C CA . VAL B 1 174 ? -2.992 27.109 8.758 1 97.94 174 VAL B CA 1
ATOM 3611 C C . VAL B 1 174 ? -2.854 27.812 10.102 1 97.94 174 VAL B C 1
ATOM 3613 O O . VAL B 1 174 ? -2.727 27.172 11.148 1 97.94 174 VAL B O 1
ATOM 3616 N N . SER B 1 175 ? -2.93 29.156 10.102 1 98 175 SER B N 1
ATOM 3617 C CA . SER B 1 175 ? -3.012 29.938 11.32 1 98 175 SER B CA 1
ATOM 3618 C C . SER B 1 175 ? -4.383 29.812 11.977 1 98 175 SER B C 1
ATOM 3620 O O . SER B 1 175 ? -5.348 29.391 11.328 1 98 175 SER B O 1
ATOM 3622 N N . PRO B 1 176 ? -4.477 30.125 13.305 1 98.25 176 PRO B N 1
ATOM 3623 C CA . PRO B 1 176 ? -5.805 30.141 13.922 1 98.25 176 PRO B CA 1
ATOM 3624 C C . PRO B 1 176 ? -6.793 31.031 13.172 1 98.25 176 PRO B C 1
ATOM 3626 O O . PRO B 1 176 ? -7.953 30.656 12.984 1 98.25 176 PRO B O 1
ATOM 3629 N N . GLU B 1 177 ? -6.32 32.156 12.695 1 97.75 177 GLU B N 1
ATOM 3630 C CA . GLU B 1 177 ? -7.191 33.062 11.945 1 97.75 177 GLU B CA 1
ATOM 3631 C C . GLU B 1 177 ? -7.727 32.375 10.68 1 97.75 177 GLU B C 1
ATOM 3633 O O . GLU B 1 177 ? -8.93 32.438 10.406 1 97.75 177 GLU B O 1
ATOM 3638 N N . GLN B 1 178 ? -6.844 31.828 9.906 1 97.94 178 GLN B N 1
ATOM 3639 C CA . GLN B 1 178 ? -7.254 31.156 8.68 1 97.94 178 GLN B CA 1
ATOM 3640 C C . GLN B 1 178 ? -8.156 29.953 8.977 1 97.94 178 GLN B C 1
ATOM 3642 O O . GLN B 1 178 ? -9.117 29.703 8.25 1 97.94 178 GLN B O 1
ATOM 3647 N N . ALA B 1 179 ? -7.812 29.188 10 1 98.56 179 ALA B N 1
ATOM 3648 C CA . ALA B 1 179 ? -8.68 28.078 10.406 1 98.56 179 ALA B CA 1
ATOM 3649 C C . ALA B 1 179 ? -10.094 28.578 10.695 1 98.56 179 ALA B C 1
ATOM 3651 O O . ALA B 1 179 ? -11.07 27.969 10.25 1 98.56 179 ALA B O 1
ATOM 3652 N N . GLY B 1 180 ? -10.156 29.656 11.414 1 98.56 180 GLY B N 1
ATOM 3653 C CA . GLY B 1 180 ? -11.453 30.234 11.711 1 98.56 180 GLY B CA 1
ATOM 3654 C C . GLY B 1 180 ? -12.242 30.594 10.469 1 98.56 180 GLY B C 1
ATOM 3655 O O . GLY B 1 180 ? -13.453 30.359 10.398 1 98.56 180 GLY B O 1
ATOM 3656 N N . ARG B 1 181 ? -11.617 31.172 9.492 1 97.81 181 ARG B N 1
ATOM 3657 C CA . ARG B 1 181 ? -12.273 31.531 8.242 1 97.81 181 ARG B CA 1
ATOM 3658 C C . ARG B 1 181 ? -12.781 30.297 7.508 1 97.81 181 ARG B C 1
ATOM 3660 O O . ARG B 1 181 ? -13.891 30.297 6.977 1 97.81 181 ARG B O 1
ATOM 3667 N N . LEU B 1 182 ? -11.93 29.297 7.469 1 98.06 182 LEU B N 1
ATOM 3668 C CA . LEU B 1 182 ? -12.312 28.078 6.773 1 98.06 182 LEU B CA 1
ATOM 3669 C C . LEU B 1 182 ? -13.453 27.375 7.492 1 98.06 182 LEU B C 1
ATOM 3671 O O . LEU B 1 182 ? -14.359 26.844 6.852 1 98.06 182 LEU B O 1
ATOM 3675 N N . ILE B 1 183 ? -13.438 27.406 8.82 1 98.69 183 ILE B N 1
ATOM 3676 C CA . ILE B 1 183 ? -14.508 26.812 9.609 1 98.69 183 ILE B CA 1
ATOM 3677 C C . ILE B 1 183 ? -15.812 27.562 9.375 1 98.69 183 ILE B C 1
ATOM 3679 O O . ILE B 1 183 ? -16.875 26.953 9.227 1 98.69 183 ILE B O 1
ATOM 3683 N N . ALA B 1 184 ? -15.719 28.875 9.352 1 98.56 184 ALA B N 1
ATOM 3684 C CA . ALA B 1 184 ? -16.906 29.672 9.039 1 98.56 184 ALA B CA 1
ATOM 3685 C C . ALA B 1 184 ? -17.469 29.297 7.676 1 98.56 184 ALA B C 1
ATOM 3687 O O . ALA B 1 184 ? -18.688 29.172 7.516 1 98.56 184 ALA B O 1
ATOM 3688 N N . ARG B 1 185 ? -16.625 29.188 6.711 1 98.25 185 ARG B N 1
ATOM 3689 C CA . ARG B 1 185 ? -17.047 28.781 5.379 1 98.25 185 ARG B CA 1
ATOM 3690 C C . ARG B 1 185 ? -17.719 27.406 5.41 1 98.25 185 ARG B C 1
ATOM 3692 O O . ARG B 1 185 ? -18.719 27.188 4.742 1 98.25 185 ARG B O 1
ATOM 3699 N N . CYS B 1 186 ? -17.141 26.453 6.148 1 98.69 186 CYS B N 1
ATOM 3700 C CA . CYS B 1 186 ? -17.703 25.125 6.289 1 98.69 186 CYS B CA 1
ATOM 3701 C C . CYS B 1 186 ? -19.094 25.172 6.926 1 98.69 186 CYS B C 1
ATOM 3703 O O . CYS B 1 186 ? -19.984 24.422 6.547 1 98.69 186 CYS B O 1
ATOM 3705 N N . LYS B 1 187 ? -19.266 26.047 7.891 1 98.5 187 LYS B N 1
ATOM 3706 C CA . LYS B 1 187 ? -20.578 26.219 8.516 1 98.5 187 LYS B CA 1
ATOM 3707 C C . LYS B 1 187 ? -21.609 26.688 7.508 1 98.5 187 LYS B C 1
ATOM 3709 O O . LYS B 1 187 ? -22.766 26.234 7.531 1 98.5 187 LYS B O 1
ATOM 3714 N N . GLU B 1 188 ? -21.219 27.547 6.664 1 98.56 188 GLU B N 1
ATOM 3715 C CA . GLU B 1 188 ? -22.109 28 5.598 1 98.56 188 GLU B CA 1
ATOM 3716 C C . GLU B 1 188 ? -22.5 26.844 4.68 1 98.56 188 GLU B C 1
ATOM 3718 O O . GLU B 1 188 ? -23.672 26.688 4.34 1 98.56 188 GLU B O 1
ATOM 3723 N N . ILE B 1 189 ? -21.516 26.125 4.277 1 98.25 189 ILE B N 1
ATOM 3724 C CA . ILE B 1 189 ? -21.75 24.984 3.395 1 98.25 189 ILE B CA 1
ATOM 3725 C C . ILE B 1 189 ? -22.672 23.984 4.074 1 98.25 189 ILE B C 1
ATOM 3727 O O . ILE B 1 189 ? -23.609 23.469 3.455 1 98.25 189 ILE B O 1
ATOM 3731 N N . ALA B 1 190 ? -22.406 23.688 5.324 1 98.44 190 ALA B N 1
ATOM 3732 C CA . ALA B 1 190 ? -23.219 22.734 6.094 1 98.44 190 ALA B CA 1
ATOM 3733 C C . ALA B 1 190 ? -24.672 23.188 6.164 1 98.44 190 ALA B C 1
ATOM 3735 O O . ALA B 1 190 ? -25.594 22.375 6.031 1 98.44 190 ALA B O 1
ATOM 3736 N N .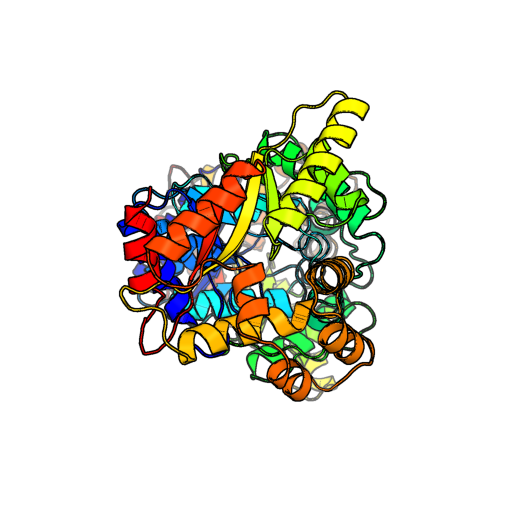 ALA B 1 191 ? -24.812 24.406 6.359 1 98.12 191 ALA B N 1
ATOM 3737 C CA . ALA B 1 191 ? -26.172 24.984 6.402 1 98.12 191 ALA B CA 1
ATOM 3738 C C . ALA B 1 191 ? -26.875 24.828 5.059 1 98.12 191 ALA B C 1
ATOM 3740 O O . ALA B 1 191 ? -28.047 24.469 5.004 1 98.12 191 ALA B O 1
ATOM 3741 N N . GLU B 1 192 ? -26.188 25.109 4.035 1 97.81 192 GLU B N 1
ATOM 3742 C CA . GLU B 1 192 ? -26.719 24.984 2.684 1 97.81 192 GLU B CA 1
ATOM 3743 C C . GLU B 1 192 ? -27.141 23.531 2.393 1 97.81 192 GLU B C 1
ATOM 3745 O O . GLU B 1 192 ? -28.172 23.297 1.765 1 97.81 192 GLU B O 1
ATOM 3750 N N . MET B 1 193 ? -26.375 22.641 2.883 1 96.56 193 MET B N 1
ATOM 3751 C CA . MET B 1 193 ? -26.547 21.234 2.541 1 96.56 193 MET B CA 1
ATOM 3752 C C . MET B 1 193 ? -27.438 20.531 3.568 1 96.56 193 MET B C 1
ATOM 3754 O O . MET B 1 193 ? -27.953 19.438 3.316 1 96.56 193 MET B O 1
ATOM 3758 N N . GLY B 1 194 ? -27.625 21.078 4.68 1 97.44 194 GLY B N 1
ATOM 3759 C CA . GLY B 1 194 ? -28.375 20.453 5.754 1 97.44 194 GLY B CA 1
ATOM 3760 C C . GLY B 1 194 ? -27.641 19.312 6.422 1 97.44 194 GLY B C 1
ATOM 3761 O O . GLY B 1 194 ? -28.234 18.281 6.754 1 97.44 194 GLY B O 1
ATOM 3762 N N . THR B 1 195 ? -26.312 19.406 6.484 1 96.75 195 THR B N 1
ATOM 3763 C CA . THR B 1 195 ? -25.469 18.391 7.105 1 96.75 195 THR B CA 1
ATOM 3764 C C . THR B 1 195 ? -24.766 18.953 8.336 1 96.75 195 THR B C 1
ATOM 3766 O O . THR B 1 195 ? -24.562 20.156 8.438 1 96.75 195 THR B O 1
ATOM 3769 N N . PRO B 1 196 ? -24.5 18.094 9.266 1 97.25 196 PRO B N 1
ATOM 3770 C CA . PRO B 1 196 ? -23.75 18.578 10.422 1 97.25 196 PRO B CA 1
ATOM 3771 C C . PRO B 1 196 ? -22.297 18.906 10.07 1 97.25 196 PRO B C 1
ATOM 3773 O O . PRO B 1 196 ? -21.75 18.375 9.102 1 97.25 196 PRO B O 1
ATOM 3776 N N . MET B 1 197 ? -21.672 19.781 10.891 1 97.88 197 MET B N 1
ATOM 3777 C CA . MET B 1 197 ? -20.266 20.109 10.758 1 97.88 197 MET B CA 1
ATOM 3778 C C . MET B 1 197 ? -19.391 18.906 11.102 1 97.88 197 MET B C 1
ATOM 3780 O O . MET B 1 197 ? -19.625 18.219 12.102 1 97.88 197 MET B O 1
ATOM 3784 N N . PRO B 1 198 ? -18.453 18.609 10.242 1 98.5 198 PRO B N 1
ATOM 3785 C CA . PRO B 1 198 ? -17.469 17.641 10.703 1 98.5 198 PRO B CA 1
ATOM 3786 C C . PRO B 1 198 ? -16.594 18.188 11.836 1 98.5 198 PRO B C 1
ATOM 3788 O O . PRO B 1 198 ? -16.531 19.391 12.039 1 98.5 198 PRO B O 1
ATOM 3791 N N . GLN B 1 199 ? -16 17.219 12.547 1 98.62 199 GLN B N 1
ATOM 3792 C CA . GLN B 1 199 ? -14.945 17.672 13.453 1 98.62 199 GLN B CA 1
ATOM 3793 C C . GLN B 1 199 ? -13.789 18.297 12.672 1 98.62 199 GLN B C 1
ATOM 3795 O O . GLN B 1 199 ? -13.594 18 11.492 1 98.62 199 GLN B O 1
ATOM 3800 N N . VAL B 1 200 ? -13.039 19.188 13.312 1 98.88 200 VAL B N 1
ATOM 3801 C CA . VAL B 1 200 ? -11.969 19.875 12.602 1 98.88 200 VAL B CA 1
ATOM 3802 C C . VAL B 1 200 ? -10.641 19.625 13.305 1 98.88 200 VAL B C 1
ATOM 3804 O O . VAL B 1 200 ? -10.492 19.891 14.492 1 98.88 200 VAL B O 1
ATOM 3807 N N . SER B 1 201 ? -9.734 19.094 12.562 1 98.69 201 SER B N 1
ATOM 3808 C CA . SER B 1 201 ? -8.359 18.938 13.008 1 98.69 201 SER B CA 1
ATOM 3809 C C . SER B 1 201 ? -7.418 19.859 12.25 1 98.69 201 SER B C 1
ATOM 3811 O O . SER B 1 201 ? -7.645 20.156 11.078 1 98.69 201 SER B O 1
ATOM 3813 N N . VAL B 1 202 ? -6.375 20.281 12.945 1 98.56 202 VAL B N 1
ATOM 3814 C CA . VAL B 1 202 ? -5.32 21.062 12.32 1 98.56 202 VAL B CA 1
ATOM 3815 C C . VAL B 1 202 ? -3.975 20.375 12.516 1 98.56 202 VAL B C 1
ATOM 3817 O O . VAL B 1 202 ? -3.59 20.047 13.641 1 98.56 202 VAL B O 1
ATOM 3820 N N . TRP B 1 203 ? -3.275 20.094 11.414 1 97.75 203 TRP B N 1
ATOM 3821 C CA . TRP B 1 203 ? -1.883 19.656 11.469 1 97.75 203 TRP B CA 1
ATOM 3822 C C . TRP B 1 203 ? -0.949 20.859 11.648 1 97.75 203 TRP B C 1
ATOM 3824 O O . TRP B 1 203 ? -0.922 21.766 10.805 1 97.75 203 TRP B O 1
ATOM 3834 N N . ALA B 1 204 ? -0.174 20.812 12.68 1 98 204 ALA B N 1
ATOM 3835 C CA . ALA B 1 204 ? 0.722 21.922 12.984 1 98 204 ALA B CA 1
ATOM 3836 C C . ALA B 1 204 ? 2.129 21.422 13.305 1 98 204 ALA B C 1
ATOM 3838 O O . ALA B 1 204 ? 2.301 20.516 14.125 1 98 204 ALA B O 1
ATOM 3839 N N . PRO B 1 205 ? 3.154 22.031 12.609 1 97.94 205 PRO B N 1
ATOM 3840 C CA . PRO B 1 205 ? 4.516 21.734 13.078 1 97.94 205 PRO B CA 1
ATOM 3841 C C . PRO B 1 205 ? 4.758 22.203 14.508 1 97.94 205 PRO B C 1
ATOM 3843 O O . PRO B 1 205 ? 4.203 23.234 14.93 1 97.94 205 PRO B O 1
ATOM 3846 N N . ALA B 1 206 ? 5.613 21.469 15.234 1 98.56 206 ALA B N 1
ATOM 3847 C CA . ALA B 1 206 ? 5.742 21.781 16.656 1 98.56 206 ALA B CA 1
ATOM 3848 C C . ALA B 1 206 ? 7.195 21.688 17.109 1 98.56 206 ALA B C 1
ATOM 3850 O O . ALA B 1 206 ? 7.91 20.766 16.719 1 98.56 206 ALA B O 1
ATOM 3851 N N . ALA B 1 207 ? 7.637 22.609 17.828 1 98.5 207 ALA B N 1
ATOM 3852 C CA . ALA B 1 207 ? 8.906 22.641 18.547 1 98.5 207 ALA B CA 1
ATOM 3853 C C . ALA B 1 207 ? 8.773 23.391 19.859 1 98.5 207 ALA B C 1
ATOM 3855 O O . ALA B 1 207 ? 8.703 24.625 19.875 1 98.5 207 ALA B O 1
ATOM 3856 N N . VAL B 1 208 ? 8.703 22.672 20.953 1 98.38 208 VAL B N 1
ATOM 3857 C CA . VAL B 1 208 ? 8.477 23.219 22.281 1 98.38 208 VAL B CA 1
ATOM 3858 C C . VAL B 1 208 ? 9.586 22.75 23.234 1 98.38 208 VAL B C 1
ATOM 3860 O O . VAL B 1 208 ? 10.023 21.609 23.172 1 98.38 208 VAL B O 1
ATOM 3863 N N . ALA B 1 209 ? 10.062 23.641 23.984 1 98.31 209 ALA B N 1
ATOM 3864 C CA . ALA B 1 209 ? 11.062 23.328 25 1 98.31 209 ALA B CA 1
ATOM 3865 C C . ALA B 1 209 ? 10.938 24.25 26.203 1 98.31 209 ALA B C 1
ATOM 3867 O O . ALA B 1 209 ? 10.32 25.312 26.109 1 98.31 209 ALA B O 1
ATOM 3868 N N . THR B 1 210 ? 11.5 23.906 27.297 1 97.25 210 THR B N 1
ATOM 3869 C CA . THR B 1 210 ? 11.391 24.641 28.547 1 97.25 210 THR B CA 1
ATOM 3870 C C . THR B 1 210 ? 11.891 26.078 28.375 1 97.25 210 THR B C 1
ATOM 3872 O O . THR B 1 210 ? 11.242 27.016 28.828 1 97.25 210 THR B O 1
ATOM 3875 N N . GLU B 1 211 ? 13.016 26.234 27.734 1 97.19 211 GLU B N 1
ATOM 3876 C CA . GLU B 1 211 ? 13.578 27.562 27.531 1 97.19 211 GLU B CA 1
ATOM 3877 C C . GLU B 1 211 ? 13.398 28.016 26.094 1 97.19 211 GLU B C 1
ATOM 3879 O O . GLU B 1 211 ? 14.125 28.906 25.609 1 97.19 211 GLU B O 1
ATOM 3884 N N . GLY B 1 212 ? 12.5 27.359 25.422 1 96.81 212 GLY B N 1
ATOM 3885 C CA . GLY B 1 212 ? 12.305 27.641 24 1 96.81 212 GLY B CA 1
ATOM 3886 C C . GLY B 1 212 ? 13.086 26.688 23.109 1 96.81 212 GLY B C 1
ATOM 3887 O O . GLY B 1 212 ? 14.133 26.172 23.5 1 96.81 212 GLY B O 1
ATOM 3888 N N . PRO B 1 213 ? 12.602 26.469 21.969 1 96.56 213 PRO B N 1
ATOM 3889 C CA . PRO B 1 213 ? 13.281 25.531 21.062 1 96.56 213 PRO B CA 1
ATOM 3890 C C . PRO B 1 213 ? 14.617 26.078 20.547 1 96.56 213 PRO B C 1
ATOM 3892 O O . PRO B 1 213 ? 14.844 27.281 20.578 1 96.56 213 PRO B O 1
ATOM 3895 N N . THR B 1 214 ? 15.422 25.203 20.109 1 97.12 214 THR B N 1
ATOM 3896 C CA . THR B 1 214 ? 16.688 25.594 19.484 1 97.12 214 THR B CA 1
ATOM 3897 C C . THR B 1 214 ? 16.453 26.172 18.094 1 97.12 214 THR B C 1
ATOM 3899 O O . THR B 1 214 ? 15.406 25.938 17.484 1 97.12 214 THR B O 1
ATOM 3902 N N . GLN B 1 215 ? 17.469 26.875 17.641 1 95.69 215 GLN B N 1
ATOM 3903 C CA . GLN B 1 215 ? 17.391 27.375 16.266 1 95.69 215 GLN B CA 1
ATOM 3904 C C . GLN B 1 215 ? 17.312 26.25 15.258 1 95.69 215 GLN B C 1
ATOM 3906 O O . GLN B 1 215 ? 16.656 26.375 14.219 1 95.69 215 GLN B O 1
ATOM 3911 N N . MET B 1 216 ? 17.953 25.141 15.562 1 96.25 216 MET B N 1
ATOM 3912 C CA . MET B 1 216 ? 17.906 23.984 14.68 1 96.25 216 MET B CA 1
ATOM 3913 C C . MET B 1 216 ? 16.484 23.469 14.516 1 96.25 216 MET B C 1
ATOM 3915 O O . MET B 1 216 ? 16.078 23.109 13.414 1 96.25 216 MET B O 1
ATOM 3919 N N . SER B 1 217 ? 15.797 23.422 15.578 1 97.19 217 SER B N 1
ATOM 3920 C CA . SER B 1 217 ? 14.406 22.969 15.539 1 97.19 217 SER B CA 1
ATOM 3921 C C . SER B 1 217 ? 13.547 23.906 14.703 1 97.19 217 SER B C 1
ATOM 3923 O O . SER B 1 217 ? 12.742 23.453 13.891 1 97.19 217 SER B O 1
ATOM 3925 N N . ILE B 1 218 ? 13.75 25.156 14.891 1 97.06 218 ILE B N 1
ATOM 3926 C CA . ILE B 1 218 ? 12.984 26.156 14.156 1 97.06 218 ILE B CA 1
ATOM 3927 C C . ILE B 1 218 ? 13.336 26.078 12.672 1 97.06 218 ILE B C 1
ATOM 3929 O O . ILE B 1 218 ? 12.453 26.172 11.812 1 97.06 218 ILE B O 1
ATOM 3933 N N . ASP B 1 219 ? 14.594 25.906 12.383 1 96.75 219 ASP B N 1
ATOM 3934 C CA . ASP B 1 219 ? 15.047 25.828 11 1 96.75 219 ASP B CA 1
ATOM 3935 C C . ASP B 1 219 ? 14.422 24.625 10.289 1 96.75 219 ASP B C 1
ATOM 3937 O O . ASP B 1 219 ? 14.117 24.688 9.102 1 96.75 219 ASP B O 1
ATOM 3941 N N . GLN B 1 220 ? 14.289 23.531 10.961 1 97.06 220 GLN B N 1
ATOM 3942 C CA . GLN B 1 220 ? 13.656 22.359 10.359 1 97.06 220 GLN B CA 1
ATOM 3943 C C . GLN B 1 220 ? 12.203 22.641 10.008 1 97.06 220 GLN B C 1
ATOM 3945 O O . GLN B 1 220 ? 11.734 22.281 8.922 1 97.06 220 GLN B O 1
ATOM 3950 N N . LEU B 1 221 ? 11.492 23.297 10.938 1 97.38 221 LEU B N 1
ATOM 3951 C CA . LEU B 1 221 ? 10.109 23.672 10.648 1 97.38 221 LEU B CA 1
ATOM 3952 C C . LEU B 1 221 ? 10.047 24.641 9.461 1 97.38 221 LEU B C 1
ATOM 3954 O O . LEU B 1 221 ? 9.156 24.531 8.617 1 97.38 221 LEU B O 1
ATOM 3958 N N . ARG B 1 222 ? 11.008 25.547 9.445 1 96.94 222 ARG B N 1
ATOM 3959 C CA . ARG B 1 222 ? 11.102 26.547 8.391 1 96.94 222 ARG B CA 1
ATOM 3960 C C . ARG B 1 222 ? 11.234 25.891 7.023 1 96.94 222 ARG B C 1
ATOM 3962 O O . ARG B 1 222 ? 10.539 26.25 6.074 1 96.94 222 ARG B O 1
ATOM 3969 N N . ARG B 1 223 ? 12.078 24.938 6.922 1 95.94 223 ARG B N 1
ATOM 3970 C CA . ARG B 1 223 ? 12.281 24.203 5.676 1 95.94 223 ARG B CA 1
ATOM 3971 C C . ARG B 1 223 ? 11 23.516 5.227 1 95.94 223 ARG B C 1
ATOM 3973 O O . ARG B 1 223 ? 10.727 23.422 4.027 1 95.94 223 ARG B O 1
ATOM 3980 N N . GLY B 1 224 ? 10.211 23.094 6.168 1 94.69 224 GLY B N 1
ATOM 3981 C CA . GLY B 1 224 ? 8.977 22.391 5.871 1 94.69 224 GLY B CA 1
ATOM 3982 C C . GLY B 1 224 ? 7.902 23.297 5.293 1 94.69 224 GLY B C 1
ATOM 3983 O O . GLY B 1 224 ? 6.922 22.828 4.715 1 94.69 224 GLY B O 1
ATOM 3984 N N . LEU B 1 225 ? 8.07 24.609 5.359 1 95.5 225 LEU B N 1
ATOM 3985 C CA . LEU B 1 225 ? 7.062 25.562 4.902 1 95.5 225 LEU B CA 1
ATOM 3986 C C . LEU B 1 225 ? 7.277 25.906 3.434 1 95.5 225 LEU B C 1
ATOM 3988 O O . LEU B 1 225 ? 6.332 26.297 2.738 1 95.5 225 LEU B O 1
ATOM 3992 N N . VAL B 1 226 ? 8.469 25.766 2.982 1 94.69 226 VAL B N 1
ATOM 3993 C CA . VAL B 1 226 ? 8.922 26.344 1.726 1 94.69 226 VAL B CA 1
ATOM 3994 C C . VAL B 1 226 ? 8.062 25.828 0.575 1 94.69 226 VAL B C 1
ATOM 3996 O O . VAL B 1 226 ? 7.566 26.594 -0.244 1 94.69 226 VAL B O 1
ATOM 3999 N N . PRO B 1 227 ? 7.727 24.516 0.586 1 90.44 227 PRO B N 1
ATOM 4000 C CA . PRO B 1 227 ? 6.973 24 -0.558 1 90.44 227 PRO B CA 1
ATOM 4001 C C . PRO B 1 227 ? 5.547 24.547 -0.619 1 90.44 227 PRO B C 1
ATOM 4003 O O . PRO B 1 227 ? 4.891 24.453 -1.658 1 90.44 227 PRO B O 1
ATOM 4006 N N . TYR B 1 228 ? 5.074 25.141 0.378 1 93.19 228 TYR B N 1
ATOM 4007 C CA . TYR B 1 228 ? 3.672 25.547 0.456 1 93.19 228 TYR B CA 1
ATOM 4008 C C . TYR B 1 228 ? 3.512 27.031 0.158 1 93.19 228 TYR B C 1
ATOM 4010 O O . TYR B 1 228 ? 2.398 27.5 -0.085 1 93.19 228 TYR B O 1
ATOM 4018 N N . LEU B 1 229 ? 4.574 27.75 0.111 1 95.12 229 LEU B N 1
ATOM 4019 C CA . LEU B 1 229 ? 4.488 29.203 0.131 1 95.12 229 LEU B CA 1
ATOM 4020 C C . LEU B 1 229 ? 3.955 29.734 -1.194 1 95.12 229 LEU B C 1
ATOM 4022 O O . LEU B 1 229 ? 3.336 30.797 -1.236 1 95.12 229 LEU B O 1
ATOM 4026 N N . ALA B 1 230 ? 4.168 28.984 -2.281 1 92.19 230 ALA B N 1
ATOM 4027 C CA . ALA B 1 230 ? 3.664 29.453 -3.572 1 92.19 230 ALA B CA 1
ATOM 4028 C C . ALA B 1 230 ? 2.311 28.812 -3.887 1 92.19 230 ALA B C 1
ATOM 4030 O O . ALA B 1 230 ? 1.646 29.203 -4.852 1 92.19 230 ALA B O 1
ATOM 4031 N N . ALA B 1 231 ? 1.9 27.797 -3.145 1 89 231 ALA B N 1
ATOM 4032 C CA . ALA B 1 231 ? 0.667 27.062 -3.428 1 89 231 ALA B CA 1
ATOM 4033 C C . ALA B 1 231 ? -0.558 27.938 -3.162 1 89 231 ALA B C 1
ATOM 4035 O O . ALA B 1 231 ? -0.635 28.609 -2.135 1 89 231 ALA B O 1
ATOM 4036 N N . PRO B 1 232 ? -1.511 27.797 -4.125 1 83.12 232 PRO B N 1
ATOM 4037 C CA . PRO B 1 232 ? -2.725 28.594 -3.916 1 83.12 232 PRO B CA 1
ATOM 4038 C C . PRO B 1 232 ? -3.391 28.312 -2.57 1 83.12 232 PRO B C 1
ATOM 4040 O O . PRO B 1 232 ? -3.416 27.156 -2.123 1 83.12 232 PRO B O 1
ATOM 4043 N N . GLY B 1 233 ? -3.969 29.297 -1.937 1 87 233 GLY B N 1
ATOM 4044 C CA . GLY B 1 233 ? -4.566 29.203 -0.614 1 87 233 GLY B CA 1
ATOM 4045 C C . GLY B 1 233 ? -3.588 29.516 0.504 1 87 233 GLY B C 1
ATOM 4046 O O . GLY B 1 233 ? -3.873 30.328 1.378 1 87 233 GLY B O 1
ATOM 4047 N N . TYR B 1 234 ? -2.42 28.766 0.398 1 92.06 234 TYR B N 1
ATOM 4048 C CA . TYR B 1 234 ? -1.396 29.016 1.409 1 92.06 234 TYR B CA 1
ATOM 4049 C C . TYR B 1 234 ? -0.751 30.375 1.221 1 92.06 234 TYR B C 1
ATOM 4051 O O . TYR B 1 234 ? -0.528 31.109 2.191 1 92.06 234 TYR B O 1
ATOM 4059 N N . SER B 1 235 ? -0.511 30.672 -0.046 1 94.88 235 SER B N 1
ATOM 4060 C CA . SER B 1 235 ? 0.096 31.969 -0.332 1 94.88 235 SER B CA 1
ATOM 4061 C C . SER B 1 235 ? -0.795 33.125 0.138 1 94.88 235 SER B C 1
ATOM 4063 O O . SER B 1 235 ? -0.318 34.062 0.765 1 94.88 235 SER B O 1
ATOM 4065 N N . ASP B 1 236 ? -2.061 33.031 -0.066 1 94.44 236 ASP B N 1
ATOM 4066 C CA . ASP B 1 236 ? -2.998 34.094 0.348 1 94.44 236 ASP B CA 1
ATOM 4067 C C . ASP B 1 236 ? -3.01 34.219 1.867 1 94.44 236 ASP B C 1
ATOM 4069 O O . ASP B 1 236 ? -3.094 35.344 2.383 1 94.44 236 ASP B O 1
ATOM 4073 N N . MET B 1 237 ? -2.979 33.156 2.531 1 95.81 237 MET B N 1
ATOM 4074 C CA . MET B 1 237 ? -2.961 33.156 3.992 1 95.81 237 MET B CA 1
ATOM 4075 C C . MET B 1 237 ? -1.74 33.906 4.512 1 95.81 237 MET B C 1
ATOM 4077 O O . MET B 1 237 ? -1.86 34.75 5.395 1 95.81 237 MET B O 1
ATOM 4081 N N . PHE B 1 238 ? -0.595 33.656 3.961 1 97 238 PHE B N 1
ATOM 4082 C CA . PHE B 1 238 ? 0.63 34.281 4.445 1 97 238 PHE B CA 1
ATOM 4083 C C . PHE B 1 238 ? 0.678 35.75 4.059 1 97 238 PHE B C 1
ATOM 4085 O O . PHE B 1 238 ? 1.215 36.562 4.801 1 97 238 PHE B O 1
ATOM 4092 N N . VAL B 1 239 ? 0.079 36.125 2.906 1 97.12 239 VAL B N 1
ATOM 4093 C CA . VAL B 1 239 ? -0.046 37.531 2.547 1 97.12 239 VAL B CA 1
ATOM 4094 C C . VAL B 1 239 ? -0.898 38.25 3.588 1 97.12 239 VAL B C 1
ATOM 4096 O O . VAL B 1 239 ? -0.512 39.312 4.09 1 97.12 239 VAL B O 1
ATOM 4099 N N . ARG B 1 240 ? -1.976 37.688 3.939 1 95.75 240 ARG B N 1
ATOM 4100 C CA . ARG B 1 240 ? -2.871 38.281 4.926 1 95.75 240 ARG B CA 1
ATOM 4101 C C . ARG B 1 240 ? -2.186 38.406 6.285 1 95.75 240 ARG B C 1
ATOM 4103 O O . ARG B 1 240 ? -2.461 39.344 7.043 1 95.75 240 ARG B O 1
ATOM 4110 N N . ALA B 1 241 ? -1.324 37.469 6.551 1 95.5 241 ALA B N 1
ATOM 4111 C CA . ALA B 1 241 ? -0.62 37.438 7.828 1 95.5 241 ALA B CA 1
ATOM 4112 C C . ALA B 1 241 ? 0.528 38.469 7.836 1 95.5 241 ALA B C 1
ATOM 4114 O O . ALA B 1 241 ? 1.22 38.625 8.844 1 95.5 241 ALA B O 1
ATOM 4115 N N . GLY B 1 242 ? 0.808 39.125 6.727 1 96.25 242 GLY B N 1
ATOM 4116 C CA . GLY B 1 242 ? 1.775 40.219 6.707 1 96.25 242 GLY B CA 1
ATOM 4117 C C . GLY B 1 242 ? 3.094 39.844 6.066 1 96.25 242 GLY B C 1
ATOM 4118 O O . GLY B 1 242 ? 4.098 40.531 6.227 1 96.25 242 GLY B O 1
ATOM 4119 N N . PHE B 1 243 ? 3.092 38.719 5.25 1 97.62 243 PHE B N 1
ATOM 4120 C CA . PHE B 1 243 ? 4.352 38.219 4.699 1 97.62 243 PHE B CA 1
ATOM 4121 C C . PHE B 1 243 ? 4.336 38.281 3.178 1 97.62 243 PHE B C 1
ATOM 4123 O O . PHE B 1 243 ? 4.809 37.344 2.514 1 97.62 243 PHE B O 1
ATOM 4130 N N . ALA B 1 244 ? 3.822 39.312 2.609 1 97.25 244 ALA B N 1
ATOM 4131 C CA . ALA B 1 244 ? 3.582 39.438 1.176 1 97.25 244 ALA B CA 1
ATOM 4132 C C . ALA B 1 244 ? 4.887 39.375 0.389 1 97.25 244 ALA B C 1
ATOM 4134 O O . ALA B 1 244 ? 4.922 38.781 -0.706 1 97.25 244 ALA B O 1
ATOM 4135 N N . SER B 1 245 ? 5.949 39.938 0.914 1 96.75 245 SER B N 1
ATOM 4136 C CA . SER B 1 245 ? 7.207 40 0.181 1 96.75 245 SER B CA 1
ATOM 4137 C C . SER B 1 245 ? 7.762 38.594 -0.094 1 96.75 245 SER B C 1
ATOM 4139 O O . SER B 1 245 ? 8.211 38.312 -1.205 1 96.75 245 SER B O 1
ATOM 4141 N N . VAL B 1 246 ? 7.762 37.719 0.884 1 97.31 246 VAL B N 1
ATOM 4142 C CA . VAL B 1 246 ? 8.266 36.344 0.729 1 97.31 246 VAL B CA 1
ATOM 4143 C C . VAL B 1 246 ? 7.41 35.594 -0.288 1 97.31 246 VAL B C 1
ATOM 4145 O O . VAL B 1 246 ? 7.934 34.844 -1.103 1 97.31 246 VAL B O 1
ATOM 4148 N N . ILE B 1 247 ? 6.105 35.812 -0.317 1 97.5 247 ILE B N 1
ATOM 4149 C CA . ILE B 1 247 ? 5.164 35.125 -1.197 1 97.5 247 ILE B CA 1
ATOM 4150 C C . ILE B 1 247 ? 5.379 35.562 -2.639 1 97.5 247 ILE B C 1
ATOM 4152 O O . ILE B 1 247 ? 5.332 34.75 -3.566 1 97.5 247 ILE B O 1
ATOM 4156 N N . GLU B 1 248 ? 5.609 36.906 -2.756 1 97.12 248 GLU B N 1
ATOM 4157 C CA . GLU B 1 248 ? 5.902 37.438 -4.086 1 97.12 248 GLU B CA 1
ATOM 4158 C C . GLU B 1 248 ? 7.137 36.75 -4.684 1 97.12 248 GLU B C 1
ATOM 4160 O O . GLU B 1 248 ? 7.145 36.406 -5.859 1 97.12 248 GLU B O 1
ATOM 4165 N N . ALA B 1 249 ? 8.117 36.594 -3.871 1 96.44 249 ALA B N 1
ATOM 4166 C CA . ALA B 1 249 ? 9.344 35.938 -4.32 1 96.44 249 ALA B CA 1
ATOM 4167 C C . ALA B 1 249 ? 9.078 34.5 -4.688 1 96.44 249 ALA B C 1
ATOM 4169 O O . ALA B 1 249 ? 9.562 34 -5.707 1 96.44 249 ALA B O 1
ATOM 4170 N N . ALA B 1 250 ? 8.344 33.781 -3.859 1 95.69 250 ALA B N 1
ATOM 4171 C CA . ALA B 1 250 ? 8.023 32.406 -4.105 1 95.69 250 ALA B CA 1
ATOM 4172 C C . ALA B 1 250 ? 7.242 32.219 -5.402 1 95.69 250 ALA B C 1
ATOM 4174 O O . ALA B 1 250 ? 7.555 31.359 -6.215 1 95.69 250 ALA B O 1
ATOM 4175 N N . ARG B 1 251 ? 6.25 33.094 -5.625 1 94.5 251 ARG B N 1
ATOM 4176 C CA . ARG B 1 251 ? 5.402 33 -6.812 1 94.5 251 ARG B CA 1
ATOM 4177 C C . ARG B 1 251 ? 6.191 33.344 -8.07 1 94.5 251 ARG B C 1
ATOM 4179 O O . ARG B 1 251 ? 5.848 32.906 -9.164 1 94.5 251 ARG B O 1
ATOM 4186 N N . ALA B 1 252 ? 7.254 34.094 -7.875 1 94.44 252 ALA B N 1
ATOM 4187 C CA . ALA B 1 252 ? 8.086 34.5 -9 1 94.44 252 ALA B CA 1
ATOM 4188 C C . ALA B 1 252 ? 9.055 33.406 -9.406 1 94.44 252 ALA B C 1
ATOM 4190 O O . ALA B 1 252 ? 9.781 33.531 -10.391 1 94.44 252 ALA B O 1
ATOM 4191 N N . GLY B 1 253 ? 9.086 32.375 -8.625 1 91.06 253 GLY B N 1
ATOM 4192 C CA . GLY B 1 253 ? 9.93 31.25 -8.969 1 91.06 253 GLY B CA 1
ATOM 4193 C C . GLY B 1 253 ? 11.344 31.375 -8.43 1 91.06 253 GLY B C 1
ATOM 4194 O O . GLY B 1 253 ? 12.273 30.781 -8.977 1 91.06 253 GLY B O 1
ATOM 4195 N N . THR B 1 254 ? 11.469 32.188 -7.418 1 93.81 254 THR B N 1
ATOM 4196 C CA . THR B 1 254 ? 12.766 32.281 -6.75 1 93.81 254 THR B CA 1
ATOM 4197 C C . THR B 1 254 ? 13.219 30.906 -6.25 1 93.81 254 THR B C 1
ATOM 4199 O O . THR B 1 254 ? 12.391 30.062 -5.891 1 93.81 254 THR B O 1
ATOM 4202 N N . ALA B 1 255 ? 14.578 30.766 -6.246 1 92.69 255 ALA B N 1
ATOM 4203 C CA . ALA B 1 255 ? 15.156 29.484 -5.852 1 92.69 255 ALA B CA 1
ATOM 4204 C C . ALA B 1 255 ? 14.781 29.141 -4.414 1 92.69 255 ALA B C 1
ATOM 4206 O O . ALA B 1 255 ? 14.758 30 -3.541 1 92.69 255 ALA B O 1
ATOM 4207 N N . PRO B 1 256 ? 14.477 27.859 -4.105 1 92.69 256 PRO B N 1
ATOM 4208 C CA . PRO B 1 256 ? 14.039 27.438 -2.775 1 92.69 256 PRO B CA 1
ATOM 4209 C C . PRO B 1 256 ? 15 27.875 -1.669 1 92.69 256 PRO B C 1
ATOM 4211 O O . PRO B 1 256 ? 14.555 28.266 -0.587 1 92.69 256 PRO B O 1
ATOM 4214 N N . ARG B 1 257 ? 16.281 27.875 -1.908 1 93.31 257 ARG B N 1
ATOM 4215 C CA . ARG B 1 257 ? 17.25 28.266 -0.904 1 93.31 257 ARG B CA 1
ATOM 4216 C C . ARG B 1 257 ? 17.125 29.75 -0.554 1 93.31 257 ARG B C 1
ATOM 4218 O O . ARG B 1 257 ? 17.266 30.141 0.608 1 93.31 257 ARG B O 1
ATOM 4225 N N . GLU B 1 258 ? 16.844 30.484 -1.557 1 96.06 258 GLU B N 1
ATOM 4226 C CA . GLU B 1 258 ? 16.641 31.922 -1.337 1 96.06 258 GLU B CA 1
ATOM 4227 C C . GLU B 1 258 ? 15.32 32.188 -0.611 1 96.06 258 GLU B C 1
ATOM 4229 O O . GLU B 1 258 ? 15.258 33.031 0.276 1 96.06 258 GLU B O 1
ATOM 4234 N N . ILE B 1 259 ? 14.289 31.5 -1.005 1 97.12 259 ILE B N 1
ATOM 4235 C CA . ILE B 1 259 ? 13.016 31.641 -0.316 1 97.12 259 ILE B CA 1
ATOM 4236 C C . ILE B 1 259 ? 13.18 31.281 1.158 1 97.12 259 ILE B C 1
ATOM 4238 O O . ILE B 1 259 ? 12.695 32 2.037 1 97.12 259 ILE B O 1
ATOM 4242 N N . LEU B 1 260 ? 13.906 30.234 1.36 1 97 260 LEU B N 1
ATOM 4243 C CA . LEU B 1 260 ? 14.133 29.75 2.721 1 97 260 LEU B CA 1
ATOM 4244 C C . LEU B 1 260 ? 14.789 30.844 3.572 1 97 260 LEU B C 1
ATOM 4246 O O . LEU B 1 260 ? 14.422 31.016 4.738 1 97 260 LEU B O 1
ATOM 4250 N N . SER B 1 261 ? 15.711 31.562 3.021 1 96.56 261 SER B N 1
ATOM 4251 C CA . SER B 1 261 ? 16.438 32.594 3.758 1 96.56 261 SER B CA 1
ATOM 4252 C C . SER B 1 261 ? 15.523 33.75 4.133 1 96.56 261 SER B C 1
ATOM 4254 O O . SER B 1 261 ? 15.859 34.562 5.016 1 96.56 261 SER B O 1
ATOM 4256 N N . GLN B 1 262 ? 14.398 33.812 3.49 1 96.88 262 GLN B N 1
ATOM 4257 C CA . GLN B 1 262 ? 13.461 34.906 3.725 1 96.88 262 GLN B CA 1
ATOM 4258 C C . GLN B 1 262 ? 12.359 34.469 4.695 1 96.88 262 GLN B C 1
ATOM 4260 O O . GLN B 1 262 ? 11.578 35.312 5.152 1 96.88 262 GLN B O 1
ATOM 4265 N N . VAL B 1 263 ? 12.234 33.25 4.961 1 97.69 263 VAL B N 1
ATOM 4266 C CA . VAL B 1 263 ? 11.203 32.75 5.867 1 97.69 263 VAL B CA 1
ATOM 4267 C C . VAL B 1 263 ? 11.594 33.062 7.312 1 97.69 263 VAL B C 1
ATOM 4269 O O . VAL B 1 263 ? 12.57 32.5 7.828 1 97.69 263 VAL B O 1
ATOM 4272 N N . SER B 1 264 ? 10.883 33.875 7.965 1 96.38 264 SER B N 1
ATOM 4273 C CA . SER B 1 264 ? 11.188 34.312 9.312 1 96.38 264 SER B CA 1
ATOM 4274 C C . SER B 1 264 ? 10.633 33.375 10.359 1 96.38 264 SER B C 1
ATOM 4276 O O . SER B 1 264 ? 9.781 32.531 10.055 1 96.38 264 SER B O 1
ATOM 4278 N N . ASP B 1 265 ? 11.094 33.531 11.562 1 95.56 265 ASP B N 1
ATOM 4279 C CA . ASP B 1 265 ? 10.562 32.781 12.695 1 95.56 265 ASP B CA 1
ATOM 4280 C C . ASP B 1 265 ? 9.07 33.062 12.891 1 95.56 265 ASP B C 1
ATOM 4282 O O . ASP B 1 265 ? 8.312 32.188 13.305 1 95.56 265 ASP B O 1
ATOM 4286 N N . ALA B 1 266 ? 8.758 34.25 12.633 1 95.31 266 ALA B N 1
ATOM 4287 C CA . ALA B 1 266 ? 7.363 34.656 12.789 1 95.31 266 ALA B CA 1
ATOM 4288 C C . ALA B 1 266 ? 6.457 33.875 11.836 1 95.31 266 ALA B C 1
ATOM 4290 O O . ALA B 1 266 ? 5.312 33.594 12.172 1 95.31 266 ALA B O 1
ATOM 4291 N N . MET B 1 267 ? 6.906 33.625 10.609 1 97 267 MET B N 1
ATOM 4292 C CA . MET B 1 267 ? 6.137 32.812 9.656 1 97 267 MET B CA 1
ATOM 4293 C C . MET B 1 267 ? 5.926 31.406 10.18 1 97 267 MET B C 1
ATOM 4295 O O . MET B 1 267 ? 4.836 30.844 10.055 1 97 267 MET B O 1
ATOM 4299 N N . VAL B 1 268 ? 6.957 30.844 10.781 1 97.06 268 VAL B N 1
ATOM 4300 C CA . VAL B 1 268 ? 6.859 29.5 11.367 1 97.06 268 VAL B CA 1
ATOM 4301 C C . VAL B 1 268 ? 5.84 29.516 12.5 1 97.06 268 VAL B C 1
ATOM 4303 O O . VAL B 1 268 ? 4.977 28.641 12.578 1 97.06 268 VAL B O 1
ATOM 4306 N N . ALA B 1 269 ? 5.918 30.5 13.344 1 95.19 269 ALA B N 1
ATOM 4307 C CA . ALA B 1 269 ? 5.051 30.609 14.516 1 95.19 269 ALA B CA 1
ATOM 4308 C C . ALA B 1 269 ? 3.602 30.859 14.109 1 95.19 269 ALA B C 1
ATOM 4310 O O . ALA B 1 269 ? 2.678 30.547 14.859 1 95.19 269 ALA B O 1
ATOM 4311 N N . THR B 1 270 ? 3.4 31.422 12.906 1 96.5 270 THR B N 1
ATOM 4312 C CA . THR B 1 270 ? 2.062 31.703 12.398 1 96.5 270 THR B CA 1
ATOM 4313 C C . THR B 1 270 ? 1.255 30.406 12.25 1 96.5 270 THR B C 1
ATOM 4315 O O . THR B 1 270 ? 0.035 30.422 12.438 1 96.5 270 THR B O 1
ATOM 4318 N N . VAL B 1 271 ? 1.93 29.281 12 1 97.62 271 VAL B N 1
ATOM 4319 C CA . VAL B 1 271 ? 1.193 28.062 11.648 1 97.62 271 VAL B CA 1
ATOM 4320 C C . VAL B 1 271 ? 1.624 26.922 12.562 1 97.62 271 VAL B C 1
ATOM 4322 O O . VAL B 1 271 ? 1.233 25.766 12.352 1 97.62 271 VAL B O 1
ATOM 4325 N N . GLY B 1 272 ? 2.498 27.156 13.57 1 97.38 272 GLY B N 1
ATOM 4326 C CA . GLY B 1 272 ? 3.064 26.078 14.375 1 97.38 272 GLY B CA 1
ATOM 4327 C C . GLY B 1 272 ? 2.822 26.25 15.859 1 97.38 272 GLY B C 1
ATOM 4328 O O . GLY B 1 272 ? 2.283 27.281 16.281 1 97.38 272 GLY B O 1
ATOM 4329 N N . ILE B 1 273 ? 3.057 25.234 16.594 1 98.5 273 ILE B N 1
ATOM 4330 C CA . ILE B 1 273 ? 3.148 25.25 18.047 1 98.5 273 ILE B CA 1
ATOM 4331 C C . ILE B 1 273 ? 4.613 25.359 18.469 1 98.5 273 ILE B C 1
ATOM 4333 O O . ILE B 1 273 ? 5.301 24.344 18.594 1 98.5 273 ILE B O 1
ATOM 4337 N N . VAL B 1 274 ? 5.051 26.594 18.734 1 98.5 274 VAL B N 1
ATOM 4338 C CA . VAL B 1 274 ? 6.484 26.844 18.844 1 98.5 274 VAL B CA 1
ATOM 4339 C C . VAL B 1 274 ? 6.762 27.703 20.062 1 98.5 274 VAL B C 1
ATOM 4341 O O . VAL B 1 274 ? 6.074 28.703 20.297 1 98.5 274 VAL B O 1
ATOM 4344 N N . GLY B 1 275 ? 7.754 27.359 20.844 1 98.12 275 GLY B N 1
ATOM 4345 C CA . GLY B 1 275 ? 8.172 28.172 21.969 1 98.12 275 GLY B CA 1
ATOM 4346 C C . GLY B 1 275 ? 8.242 27.406 23.281 1 98.12 275 GLY B C 1
ATOM 4347 O O . GLY B 1 275 ? 8.648 26.234 23.281 1 98.12 275 GLY B O 1
ATOM 4348 N N . THR B 1 276 ? 7.996 28.094 24.312 1 98.19 276 THR B N 1
ATOM 4349 C CA . THR B 1 276 ? 7.914 27.469 25.625 1 98.19 276 THR B CA 1
ATOM 4350 C C . THR B 1 276 ? 6.559 26.797 25.828 1 98.19 276 THR B C 1
ATOM 4352 O O . THR B 1 276 ? 5.672 26.922 24.969 1 98.19 276 THR B O 1
ATOM 4355 N N . ALA B 1 277 ? 6.445 26.141 26.969 1 98.12 277 ALA B N 1
ATOM 4356 C CA . ALA B 1 277 ? 5.168 25.516 27.312 1 98.12 277 ALA B CA 1
ATOM 4357 C C . ALA B 1 277 ? 4.055 26.562 27.391 1 98.12 277 ALA B C 1
ATOM 4359 O O . ALA B 1 277 ? 2.922 26.297 26.969 1 98.12 277 ALA B O 1
ATOM 4360 N N . ALA B 1 278 ? 4.395 27.688 27.922 1 97.94 278 ALA B N 1
ATOM 4361 C CA . ALA B 1 278 ? 3.41 28.766 28.016 1 97.94 278 ALA B CA 1
ATOM 4362 C C . ALA B 1 278 ? 2.979 29.234 26.625 1 97.94 278 ALA B C 1
ATOM 4364 O O . ALA B 1 278 ? 1.79 29.453 26.391 1 97.94 278 ALA B O 1
ATOM 4365 N N . ASP B 1 279 ? 3.902 29.406 25.75 1 97.94 279 ASP B N 1
ATOM 4366 C CA . ASP B 1 279 ? 3.596 29.781 24.359 1 97.94 279 ASP B CA 1
ATOM 4367 C C . ASP B 1 279 ? 2.693 28.75 23.703 1 97.94 279 ASP B C 1
ATOM 4369 O O . ASP B 1 279 ? 1.716 29.109 23.031 1 97.94 279 ASP B O 1
ATOM 4373 N N . ALA B 1 280 ? 3.064 27.5 23.891 1 98.38 280 ALA B N 1
ATOM 4374 C CA . ALA B 1 280 ? 2.309 26.406 23.297 1 98.38 280 ALA B CA 1
ATOM 4375 C C . ALA B 1 280 ? 0.86 26.406 23.766 1 98.38 280 ALA B C 1
ATOM 4377 O O . ALA B 1 280 ? -0.066 26.25 22.969 1 98.38 280 ALA B O 1
ATOM 4378 N N . ARG B 1 281 ? 0.634 26.594 25.062 1 98.12 281 ARG B N 1
ATOM 4379 C CA . ARG B 1 281 ? -0.716 26.641 25.625 1 98.12 281 ARG B CA 1
ATOM 4380 C C . ARG B 1 281 ? -1.531 27.766 24.984 1 98.12 281 ARG B C 1
ATOM 4382 O O . ARG B 1 281 ? -2.703 27.578 24.656 1 98.12 281 ARG B O 1
ATOM 4389 N N . GLU B 1 282 ? -0.878 28.875 24.859 1 97.94 282 GLU B N 1
ATOM 4390 C CA . GLU B 1 282 ? -1.554 30.016 24.25 1 97.94 282 GLU B CA 1
ATOM 4391 C C . GLU B 1 282 ? -1.924 29.719 22.797 1 97.94 282 GLU B C 1
ATOM 4393 O O . GLU B 1 282 ? -3.023 30.062 22.344 1 97.94 282 GLU B O 1
ATOM 4398 N N . GLN B 1 283 ? -1.03 29.172 22.078 1 98.12 283 GLN B N 1
ATOM 4399 C CA . GLN B 1 283 ? -1.254 28.859 20.672 1 98.12 283 GLN B CA 1
ATOM 4400 C C . GLN B 1 283 ? -2.344 27.797 20.516 1 98.12 283 GLN B C 1
ATOM 4402 O O . GLN B 1 283 ? -3.199 27.906 19.641 1 98.12 283 GLN B O 1
ATOM 4407 N N . LEU B 1 284 ? -2.336 26.75 21.312 1 98.31 284 LEU B N 1
ATOM 4408 C CA . LEU B 1 284 ? -3.379 25.719 21.297 1 98.31 284 LEU B CA 1
ATOM 4409 C C . LEU B 1 284 ? -4.738 26.328 21.609 1 98.31 284 LEU B C 1
ATOM 4411 O O . LEU B 1 284 ? -5.742 25.984 20.984 1 98.31 284 LEU B O 1
ATOM 4415 N N . GLU B 1 285 ? -4.715 27.234 22.594 1 98.12 285 GLU B N 1
ATOM 4416 C CA . GLU B 1 285 ? -5.965 27.891 22.953 1 98.12 285 GLU B CA 1
ATOM 4417 C C . GLU B 1 285 ? -6.492 28.75 21.812 1 98.12 285 GLU B C 1
ATOM 4419 O O . GLU B 1 285 ? -7.703 28.859 21.625 1 98.12 285 GLU B O 1
ATOM 4424 N N . ALA B 1 286 ? -5.594 29.406 21.078 1 98.5 286 ALA B N 1
ATOM 4425 C CA . ALA B 1 286 ? -6.004 30.188 19.922 1 98.5 286 ALA B CA 1
ATOM 4426 C C . ALA B 1 286 ? -6.723 29.328 18.891 1 98.5 286 ALA B C 1
ATOM 4428 O O . ALA B 1 286 ? -7.715 29.766 18.297 1 98.5 286 ALA B O 1
ATOM 4429 N N . TYR B 1 287 ? -6.25 28.141 18.625 1 98.69 287 TYR B N 1
ATOM 4430 C CA . TYR B 1 287 ? -6.922 27.203 17.719 1 98.69 287 TYR B CA 1
ATOM 4431 C C . TYR B 1 287 ? -8.281 26.797 18.281 1 98.69 287 TYR B C 1
ATOM 4433 O O . TYR B 1 287 ? -9.273 26.766 17.562 1 98.69 287 TYR B O 1
ATOM 4441 N N . ARG B 1 288 ? -8.297 26.484 19.562 1 98.31 288 ARG B N 1
ATOM 4442 C CA . ARG B 1 288 ? -9.539 26.078 20.188 1 98.31 288 ARG B CA 1
ATOM 4443 C C . ARG B 1 288 ? -10.594 27.172 20.094 1 98.31 288 ARG B C 1
ATOM 4445 O O . ARG B 1 288 ? -11.766 26.891 19.812 1 98.31 288 ARG B O 1
ATOM 4452 N N . ALA B 1 289 ? -10.195 28.359 20.281 1 98.56 289 ALA B N 1
ATOM 4453 C CA . ALA B 1 289 ? -11.094 29.5 20.328 1 98.56 289 ALA B CA 1
ATOM 4454 C C . ALA B 1 289 ? -11.812 29.703 19 1 98.56 289 ALA B C 1
ATOM 4456 O O . ALA B 1 289 ? -12.93 30.219 18.953 1 98.56 289 ALA B O 1
ATOM 4457 N N . VAL B 1 290 ? -11.211 29.234 17.953 1 98.62 290 VAL B N 1
ATOM 4458 C CA . VAL B 1 290 ? -11.82 29.469 16.641 1 98.62 290 VAL B CA 1
ATOM 4459 C C . VAL B 1 290 ? -12.562 28.219 16.188 1 98.62 290 VAL B C 1
ATOM 4461 O O . VAL B 1 290 ? -13.078 28.172 15.07 1 98.62 290 VAL B O 1
ATOM 4464 N N . GLY B 1 291 ? -12.531 27.203 16.969 1 98.44 291 GLY B N 1
ATOM 4465 C CA . GLY B 1 291 ? -13.406 26.062 16.688 1 98.44 291 GLY B CA 1
ATOM 4466 C C . GLY B 1 291 ? -12.648 24.812 16.281 1 98.44 291 GLY B C 1
ATOM 4467 O O . GLY B 1 291 ? -13.25 23.844 15.828 1 98.44 291 GLY B O 1
ATOM 4468 N N . VAL B 1 292 ? -11.336 24.781 16.422 1 98.75 292 VAL B N 1
ATOM 4469 C CA . VAL B 1 292 ? -10.555 23.578 16.141 1 98.75 292 VAL B CA 1
ATOM 4470 C C . VAL B 1 292 ? -10.75 22.578 17.281 1 98.75 292 VAL B C 1
ATOM 4472 O O . VAL B 1 292 ? -10.633 22.922 18.453 1 98.75 292 VAL B O 1
ATOM 4475 N N . ASP B 1 293 ? -11.078 21.344 16.875 1 98.38 293 ASP B N 1
ATOM 4476 C CA . ASP B 1 293 ? -11.344 20.312 17.875 1 98.38 293 ASP B CA 1
ATOM 4477 C C . ASP B 1 293 ? -10.055 19.609 18.297 1 98.38 293 ASP B C 1
ATOM 4479 O O . ASP B 1 293 ? -9.922 19.172 19.438 1 98.38 293 ASP B O 1
ATOM 4483 N N . THR B 1 294 ? -9.164 19.391 17.359 1 97.88 294 THR B N 1
ATOM 4484 C CA . THR B 1 294 ? -7.938 18.641 17.609 1 97.88 294 THR B CA 1
ATOM 4485 C C . THR B 1 294 ? -6.754 19.297 16.906 1 97.88 294 THR B C 1
ATOM 4487 O O . THR B 1 294 ? -6.871 19.734 15.75 1 97.88 294 THR B O 1
ATOM 4490 N N . VAL B 1 295 ? -5.648 19.453 17.594 1 98.12 295 VAL B N 1
ATOM 4491 C CA . VAL B 1 295 ? -4.391 19.828 16.953 1 98.12 295 VAL B CA 1
ATOM 4492 C C . VAL B 1 295 ? -3.482 18.609 16.844 1 98.12 295 VAL B C 1
ATOM 4494 O O . VAL B 1 295 ? -3.201 17.938 17.844 1 98.12 295 VAL B O 1
ATOM 4497 N N . VAL B 1 296 ? -3.139 18.266 15.656 1 98 296 VAL B N 1
ATOM 4498 C CA . VAL B 1 296 ? -2.189 17.203 15.352 1 98 296 VAL B CA 1
ATOM 4499 C C . VAL B 1 296 ? -0.777 17.781 15.258 1 98 296 VAL B C 1
ATOM 4501 O O . VAL B 1 296 ? -0.414 18.391 14.25 1 98 296 VAL B O 1
ATOM 4504 N N . ALA B 1 297 ? 0.037 17.516 16.234 1 97.81 297 ALA B N 1
ATOM 4505 C CA . ALA B 1 297 ? 1.386 18.078 16.297 1 97.81 297 ALA B CA 1
ATOM 4506 C C . ALA B 1 297 ? 2.361 17.25 15.477 1 97.81 297 ALA B C 1
ATOM 4508 O O . ALA B 1 297 ? 2.406 16.016 15.609 1 97.81 297 ALA B O 1
ATOM 4509 N N . VAL B 1 298 ? 3.078 17.859 14.609 1 97.5 298 VAL B N 1
ATOM 4510 C CA . VAL B 1 298 ? 4.211 17.25 13.914 1 97.5 298 VAL B CA 1
ATOM 4511 C C . VAL B 1 298 ? 5.516 17.719 14.555 1 97.5 298 VAL B C 1
ATOM 4513 O O . VAL B 1 298 ? 6.086 18.734 14.141 1 97.5 298 VAL B O 1
ATOM 4516 N N . PRO B 1 299 ? 6.016 17.016 15.445 1 98 299 PRO B N 1
ATOM 4517 C CA . PRO B 1 299 ? 7.168 17.516 16.203 1 98 299 PRO B CA 1
ATOM 4518 C C . PRO B 1 299 ? 8.453 17.531 15.375 1 98 299 PRO B C 1
ATOM 4520 O O . PRO B 1 299 ? 8.719 16.594 14.609 1 98 299 PRO B O 1
ATOM 4523 N N . SER B 1 300 ? 9.156 18.609 15.531 1 97.5 300 SER B N 1
ATOM 4524 C CA . SER B 1 300 ? 10.508 18.609 14.984 1 97.5 300 SER B CA 1
ATOM 4525 C C . SER B 1 300 ? 11.336 17.469 15.555 1 97.5 300 SER B C 1
ATOM 4527 O O . SER B 1 300 ? 11.07 17 16.656 1 97.5 300 SER B O 1
ATOM 4529 N N . SER B 1 301 ? 12.195 16.953 14.766 1 97.31 301 SER B N 1
ATOM 4530 C CA . SER B 1 301 ? 13.164 15.938 15.172 1 97.31 301 SER B CA 1
ATOM 4531 C C . SER B 1 301 ? 14.586 16.375 14.844 1 97.31 301 SER B C 1
ATOM 4533 O O . SER B 1 301 ? 14.969 16.453 13.68 1 97.31 301 SER B O 1
ATOM 4535 N N . THR B 1 302 ? 15.336 16.734 15.875 1 96.62 302 THR B N 1
ATOM 4536 C CA . THR B 1 302 ? 16.703 17.234 15.75 1 96.62 302 THR B CA 1
ATOM 4537 C C . THR B 1 302 ? 17.625 16.547 16.75 1 96.62 302 THR B C 1
ATOM 4539 O O . THR B 1 302 ? 17.172 15.734 17.562 1 96.62 302 THR B O 1
ATOM 4542 N N . ASP B 1 303 ? 18.938 16.844 16.641 1 94.88 303 ASP B N 1
ATOM 4543 C CA . ASP B 1 303 ? 19.875 16.266 17.594 1 94.88 303 ASP B CA 1
ATOM 4544 C C . ASP B 1 303 ? 19.578 16.703 19.016 1 94.88 303 ASP B C 1
ATOM 4546 O O . ASP B 1 303 ? 19.797 15.961 19.969 1 94.88 303 ASP B O 1
ATOM 4550 N N . SER B 1 304 ? 19.031 17.891 19.156 1 92.69 304 SER B N 1
ATOM 4551 C CA . SER B 1 304 ? 18.719 18.438 20.469 1 92.69 304 SER B CA 1
ATOM 4552 C C . SER B 1 304 ? 17.391 17.922 20.984 1 92.69 304 SER B C 1
ATOM 4554 O O . SER B 1 304 ? 17.094 18 22.172 1 92.69 304 SER B O 1
ATOM 4556 N N . ASP B 1 305 ? 16.578 17.344 20.125 1 96.75 305 ASP B N 1
ATOM 4557 C CA . ASP B 1 305 ? 15.305 16.734 20.469 1 96.75 305 ASP B CA 1
ATOM 4558 C C . ASP B 1 305 ? 15 15.539 19.578 1 96.75 305 ASP B C 1
ATOM 4560 O O . ASP B 1 305 ? 14.062 15.57 18.781 1 96.75 305 ASP B O 1
ATOM 4564 N N . PRO B 1 306 ? 15.781 14.5 19.781 1 97 306 PRO B N 1
ATOM 4565 C CA . PRO B 1 306 ? 15.594 13.328 18.922 1 97 306 PRO B CA 1
ATOM 4566 C C . PRO B 1 306 ? 14.18 12.75 18.984 1 97 306 PRO B C 1
ATOM 4568 O O . PRO B 1 306 ? 13.625 12.609 20.078 1 97 306 PRO B O 1
ATOM 4571 N N . ALA B 1 307 ? 13.578 12.562 17.812 1 97.5 307 ALA B N 1
ATOM 4572 C CA . ALA B 1 307 ? 12.25 11.984 17.672 1 97.5 307 ALA B CA 1
ATOM 4573 C C . ALA B 1 307 ? 11.18 12.938 18.188 1 97.5 307 ALA B C 1
ATOM 4575 O O . ALA B 1 307 ? 10.008 12.562 18.297 1 97.5 307 ALA B O 1
ATOM 4576 N N . GLY B 1 308 ? 11.531 14.164 18.516 1 98 308 GLY B N 1
ATOM 4577 C CA . GLY B 1 308 ? 10.602 15.148 19.047 1 98 308 GLY B CA 1
ATOM 4578 C C . GLY B 1 308 ? 10.164 14.859 20.469 1 98 308 GLY B C 1
ATOM 4579 O O . GLY B 1 308 ? 9.047 15.203 20.859 1 98 308 GLY B O 1
ATOM 4580 N N . GLN B 1 309 ? 11.047 14.211 21.203 1 98.06 309 GLN B N 1
ATOM 4581 C CA . GLN B 1 309 ? 10.695 13.703 22.531 1 98.06 309 GLN B CA 1
ATOM 4582 C C . GLN B 1 309 ? 10.336 14.844 23.484 1 98.06 309 GLN B C 1
ATOM 4584 O O . GLN B 1 309 ? 9.305 14.789 24.141 1 98.06 309 GLN B O 1
ATOM 4589 N N . VAL B 1 310 ? 11.188 15.836 23.578 1 98.19 310 VAL B N 1
ATOM 4590 C CA . VAL B 1 310 ? 10.953 16.953 24.484 1 98.19 310 VAL B CA 1
ATOM 4591 C C . VAL B 1 310 ? 9.648 17.656 24.141 1 98.19 310 VAL B C 1
ATOM 4593 O O . VAL B 1 310 ? 8.82 17.922 25.016 1 98.19 310 V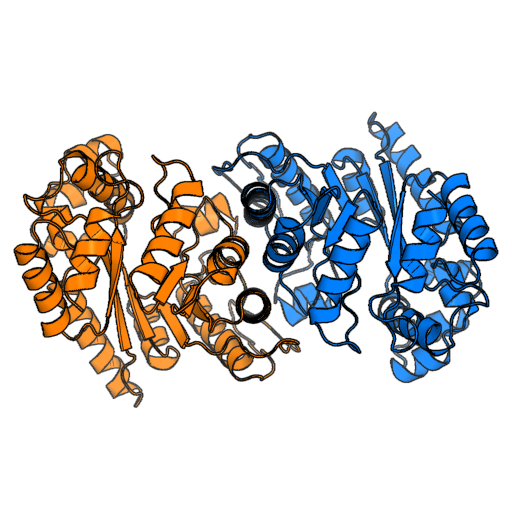AL B O 1
ATOM 4596 N N . THR B 1 311 ? 9.461 17.891 22.859 1 98.5 311 THR B N 1
ATOM 4597 C CA . THR B 1 311 ? 8.25 18.531 22.375 1 98.5 311 THR B CA 1
ATOM 4598 C C . THR B 1 311 ? 7.016 17.719 22.766 1 98.5 311 THR B C 1
ATOM 4600 O O . THR B 1 311 ? 6.055 18.266 23.312 1 98.5 311 THR B O 1
ATOM 4603 N N . MET B 1 312 ? 7.039 16.438 22.547 1 98.25 312 MET B N 1
ATOM 4604 C CA . MET B 1 312 ? 5.867 15.594 22.781 1 98.25 312 MET B CA 1
ATOM 4605 C C . MET B 1 312 ? 5.598 15.453 24.266 1 98.25 312 MET B C 1
ATOM 4607 O O . MET B 1 312 ? 4.445 15.438 24.703 1 98.25 312 MET B O 1
ATOM 4611 N N . GLU B 1 313 ? 6.598 15.312 25.078 1 98.31 313 GLU B N 1
ATOM 4612 C CA . GLU B 1 313 ? 6.422 15.227 26.531 1 98.31 313 GLU B CA 1
ATOM 4613 C C . GLU B 1 313 ? 5.738 16.469 27.078 1 98.31 313 GLU B C 1
ATOM 4615 O O . GLU B 1 313 ? 4.824 16.375 27.891 1 98.31 313 GLU B O 1
ATOM 4620 N N . LEU B 1 314 ? 6.176 17.625 26.609 1 98.31 314 LEU B N 1
ATOM 4621 C CA . LEU B 1 314 ? 5.605 18.875 27.078 1 98.31 314 LEU B CA 1
ATOM 4622 C C . LEU B 1 314 ? 4.168 19.031 26.594 1 98.31 314 LEU B C 1
ATOM 4624 O O . LEU B 1 314 ? 3.303 19.5 27.344 1 98.31 314 LEU B O 1
ATOM 4628 N N . LEU B 1 315 ? 3.934 18.641 25.359 1 98.06 315 LEU B N 1
ATOM 4629 C CA . LEU B 1 315 ? 2.578 18.734 24.828 1 98.06 315 LEU B CA 1
ATOM 4630 C C . LEU B 1 315 ? 1.646 17.766 25.547 1 98.06 315 LEU B C 1
ATOM 4632 O O . LEU B 1 315 ? 0.476 18.078 25.781 1 98.06 315 LEU B O 1
ATOM 4636 N N . ALA B 1 316 ? 2.152 16.578 25.828 1 97 316 ALA B N 1
ATOM 4637 C CA . ALA B 1 316 ? 1.352 15.562 26.5 1 97 316 ALA B CA 1
ATOM 4638 C C . ALA B 1 316 ? 0.878 16.047 27.875 1 97 316 ALA B C 1
ATOM 4640 O O . ALA B 1 316 ? -0.191 15.648 28.344 1 97 316 ALA B O 1
ATOM 4641 N N . GLU B 1 317 ? 1.591 16.922 28.453 1 95.25 317 GLU B N 1
ATOM 4642 C CA . GLU B 1 317 ? 1.253 17.469 29.766 1 95.25 317 GLU B CA 1
ATOM 4643 C C . GLU B 1 317 ? 0.095 18.453 29.672 1 95.25 317 GLU B C 1
ATOM 4645 O O . GLU B 1 317 ? -0.519 18.797 30.688 1 95.25 317 GLU B O 1
ATOM 4650 N N . MET B 1 318 ? -0.186 18.891 28.547 1 91.56 318 MET B N 1
ATOM 4651 C CA . MET B 1 318 ? -1.188 19.938 28.359 1 91.56 318 MET B CA 1
ATOM 4652 C C . MET B 1 318 ? -2.578 19.328 28.188 1 91.56 318 MET B C 1
ATOM 4654 O O . MET B 1 318 ? -3.57 20.062 28.109 1 91.56 318 MET B O 1
ATOM 4658 N N . VAL B 1 319 ? -2.645 18 28 1 79.94 319 VAL B N 1
ATOM 4659 C CA . VAL B 1 319 ? -3.92 17.328 27.781 1 79.94 319 VAL B CA 1
ATOM 4660 C C . VAL B 1 319 ? -4.348 16.609 29.047 1 79.94 319 VAL B C 1
ATOM 4662 O O . VAL B 1 319 ? -3.502 16.141 29.828 1 79.94 319 VAL B O 1
#

Nearest PDB structures (foldseek):
  8qpm-assembly2_D  TM=8.606E-01  e=1.966E-16  Methanocaldococcus jannaschii
  1z69-assembly1_C  TM=8.518E-01  e=3.867E-16  Methanosarcina barkeri
  8qpl-assembly1_B  TM=8.512E-01  e=1.129E-15  Methanocaldococcus jannaschii
  8cbb-assembly1_B  TM=7.431E-01  e=1.103E-11  Enhygromyxa salina
  8cbb-assembly1_A  TM=7.319E-01  e=3.404E-11  Enhygromyxa salina

Foldseek 3Di:
DDCFPVDDRCLLLVLLLLLLVLPPAEDEQEDDDDDDQLVSLLVSLLPHDHHAYEYYLDACQQAPLVRQFQSLLVSCVNRVHQYEYEHENDDCCVACVVRNTDSVCSLVSQLQSLQQNLQQLVQHARAGPGPRHGGDDDHDPGHGSRDWYEYEDQDDSSLLSCQVRGLEYEYEQAFLVSLLVSQVSSVVSCVVVVGDGHAYEYEAEEAEAAQWGDPVQLLSLLLVCLVCCQPPRNVVRVVVVPLVVLSVCSVVPHDSVVSSVSRDSVSNLRRHQTTYLVSNLVRVVSNVVSRHPYYHYDYGADPVQHSNNNGSNSVSVSD/DDCFPVDDRCLQLVLLLLLLVLPPAEDEQEDDDDDDQLVSLLVSLLPHDHHAYEYYLDACQQAPLVRQFQSLLVSCVNRVHQYEYEHENDDCCVACVVRNTDSVCSLVSQLQSLQQNLQQLVQHARAGPGPRHGGDDDHDPGHRRRDWYEYEDQDDSSLLSCQVRGLEYEYEQAFLVSLLVSQVSSVVSCVVVVGDGHAYEYEAEEAEAAQWGDPVQLLSLLLVCLVCCQPPRNVVRVVVVPLVVLSVCSVVPHDSVVSSVSRDSVSNLRRHQTTYLVSNLVRVVSNVVSRHDYYHYDYGADPVQHSNNNGSNSVSVSD

Sequence (638 aa):
MGLWQDRPPREVTTTARLADKLGFGRVWVGEMATYDAFALATSVGAGFEHSELVVGPLAVTVRDPAMIAIGAASVADLTGRHVSIALGTSSTVVVEKWHGRSRSGAARALAESARGVRALMNGERGEVAGTVMRTSGYRLRLQPPGGRLIVAAFGDKALRAAVELGDELVLNLVSPEQAGRLIARCKEIAAEMGTPMPQVSVWAPAAVATEGPTQMSIDQLRRGLVPYLAAPGYSDMFVRAGFASVIEAARAGTAPREILSQVSDAMVATVGIVGTAADAREQLEAYRAVGVDTVVAVPSSTDSDPAGQVTMELLAEMVMGLWQDRPPREVTTTARLADKLGFGRVWVGEMATYDAFALATSVGAGFEHSELVVGPLAVTVRDPAMIAIGAASVADLTGRHVSIALGTSSTVVVEKWHGRSRSGAARALAESARGVRALMNGERGEVAGTVMRTSGYRLRLQPPGGRLIVAAFGDKALRAAVELGDELVLNLVSPEQAGRLIARCKEIAAEMGTPMPQVSVWAPAAVATEGPTQMSIDQLRRGLVPYLAAPGYSDMFVRAGFASVIEAARAGTAPREILSQVSDAMVATVGIVGTAADAREQLEAYRAVGVDTVVAVPSSTDSDPAGQVTMELLAEMV

pLDDT: mean 96.56, std 2.93, range [77.19, 98.94]

Secondary structure (DSSP, 8-state):
----TTS-TTHHHHHHHHHHHTT-SEEEE--SSSS-HHHHHHHHHTT-SS-EEEEEEEETTTS-HHHHHHHHHHHHHHH---EEEEEE---HIIIIIIS----TTHHHHHHHHHHHHHHHHTT--EEEE-SS-EEEEE--SSPP-EEEEEEE--SHHHHHHHHHH-SEEEEES--HHHHHHHHHHHHHHHHHHT-PPPEEEEEEEEEE-TT---HHHHHHHHHHHGGGTTSTTHHHHHHHTT-HHHHHHHHTT--HHHHHHH--HHHHHHHSEEESHHHHHHHHHHHHHTT--EEEEEE--BTTBGGGHHHHHHHHTT-/----TTS-TTHHHHHHHHHHHTT-SEEEE--SSSS-HHHHHHHHHTT-SS-EEEEEEEETTTS-HHHHHHHHHHHHHHH---EEEEEE---HIIIIIIS----TTHHHHHHHHHHHHHHHHTT--EEEE-SS-EEEEE--SSPP-EEEEEEE--SHHHHHHHHHH-SEEEEES--HHHHHHHHHHHHHHHHHHT-PPPEEEEEEEEEE-TT---HHHHHHHHHHHGGGTTSTTHHHHHHHTT-HHHHHHHHTT--HHHHHHH--HHHHHHHSEEESHHHHHHHHHHHHHTT--EEEEEE---SSSGGGHHHHHHHHTT-